Protein 2ND3 (pdb70)

B-factor: mean 36.03, std 23.09, range [0.02, 75.54]

Secondary structure (DSSP, 8-state):
-EEEEE-TTT--EEEEE-S-HHHHHHHHHHHHHHHS--

Solvent-accessible surface area: 3275 Å² total; per-residue (Å²): 130,87,110,80,23,130,0,173,66,35,106,123,113,47,84,16,73,92,128,65,74,106,75,12,104,95,55,18,145,164,36,65,76,102,32,76,191,166

Nearest PDB structures (foldseek):
  2nd3-assembly1_A  TM=9.346E-01  e=2.228E-05  synthetic construct
  8j6w-assembly1_A-2  TM=5.208E-01  e=7.608E+00  Escherichia coli K-12
  4ray-assembly1_A  TM=4.519E-01  e=6.123E+00  Magnetospirillum gryphiswaldense MSR-1 v2
  6ewu-assembly1_A  TM=3.590E-01  e=8.793E+00  Xenorhabdus stockiae
  2nd3-assembly1_A  TM=9.192E-01  e=9.628E-06  synthetic construct

Sequence (38 aa):
QCYTFRSECTNKEFTVCRPNPEEVEKEARRTKEEECRKQCYTFRSECTNKEFTVCRPNPEEVEKEARRTKEEECRKQCYTFRSECTNKEFTVCRPNPEEVEKEARRTKEEECRKQCYTFRSECTNKEFTVCRPNPEEVEKEARRTKEEECRKQCYTFRSECTNKEFTVCRPNPEEVEKEARRTKEEECRKQCYTFRSECTNKEFTVCRPNPEEVEKEARRTKEEECRKQCYTFRSECTNKEFTVCRPNPEEVEKEARRTKEEECRKQCYTFRSECTNKEFTVCRPNPEEVEKEARRTKEEECRKQCYTFRSECTNKEFTVCRPNPEEVEKEARRTKEEECRKQCYTFRSECTNKEFTVCRPNPEEVEKEARRTKEEECRKQCYTFRSECTNKEFTVCRPNPEEVEKEARRTKEEECRKQCYTFRSECTNKEFTVCRPNPEEVEKEARRTKEEECRKQCYTFRSECTNKEFTVCRPNPEEVEKEARRTKEEECRKQCYTFRSECTNKEFTVCRPNPEEVEKEARRTKEEECRKQCYTFRSECTNKEFTVCRPNPEEVEKEARRTKEEECRKQCYTFRSECTNKEFTVCRPNPEEVEKEARRTKEEECRKQCYTFRSECTNKEFTVCRPNPEEVEKEARRTKEEECRKQCYTFRSECTNKEFTVCRPNPEEVEKEARRTKEEECRKQCYTFRSECTNKEFTVCRPNPEEVEKEARRTKEEECRKQCYTFRSECTNKEFTVCRPNPEEVEKEARRTKEEECRK

Radius of gyration: 9.8 Å; Cα contacts (8 Å, |Δi|>4): 47; chains: 1; bounding box: 13×27×15 Å

Foldseek 3Di:
DFDWDAEPLQRDIGGHDDPDCVVVVVVVVCVNCVSNVD

Structure (mmCIF, N/CA/C/O backbone):
data_2ND3
#
_entry.id   2ND3
#
loop_
_atom_site.group_PDB
_atom_site.id
_atom_site.type_symbol
_atom_site.label_atom_id
_atom_site.label_alt_id
_atom_site.label_comp_id
_atom_site.label_asym_id
_atom_site.label_entity_id
_atom_site.label_seq_id
_atom_site.pdbx_PDB_ins_code
_atom_site.Cartn_x
_atom_site.Cartn_y
_atom_site.Cartn_z
_atom_site.occupancy
_atom_site.B_iso_or_equiv
_atom_site.auth_seq_id
_atom_site.auth_comp_id
_atom_site.auth_asym_id
_atom_site.auth_atom_id
_atom_site.pdbx_PDB_model_num
ATOM 1 N N . GLN A 1 1 ? -2.285 -12.074 -2.785 1.00 62.44 1 GLN A N 1
ATOM 2 C CA . GLN A 1 1 ? -3.233 -10.973 -3.040 1.00 52.54 1 GLN A CA 1
ATOM 3 C C . GLN A 1 1 ? -2.462 -9.682 -3.359 1.00 44.31 1 GLN A C 1
ATOM 4 O O . GLN A 1 1 ? -1.797 -9.116 -2.483 1.00 2.45 1 GLN A O 1
ATOM 20 N N . CYS A 1 2 ? -2.505 -9.273 -4.643 1.00 63.32 2 CYS A N 1
ATOM 21 C CA . CYS A 1 2 ? -1.953 -8.000 -5.115 1.00 13.34 2 CYS A CA 1
ATOM 22 C C . CYS A 1 2 ? -2.998 -6.883 -4.932 1.00 54.54 2 CYS A C 1
ATOM 23 O O . CYS A 1 2 ? -4.190 -7.083 -5.212 1.00 42.51 2 CYS A O 1
ATOM 30 N N . TYR A 1 3 ? -2.547 -5.715 -4.462 1.00 64.05 3 TYR A N 1
ATOM 31 C CA . TYR A 1 3 ? -3.436 -4.596 -4.094 1.00 64.12 3 TYR A CA 1
ATOM 32 C C . TYR A 1 3 ? -2.874 -3.284 -4.653 1.00 0.03 3 TYR A C 1
ATOM 33 O O . TYR A 1 3 ? -1.770 -2.885 -4.288 1.00 60.14 3 TYR A O 1
ATOM 51 N N . THR A 1 4 ? -3.624 -2.642 -5.558 1.00 13.43 4 THR A N 1
ATOM 52 C CA . THR A 1 4 ? -3.228 -1.375 -6.186 1.00 2.11 4 THR A CA 1
ATOM 53 C C . THR A 1 4 ? -3.839 -0.171 -5.418 1.00 64.05 4 THR A C 1
ATOM 54 O O . THR A 1 4 ? -5.028 -0.179 -5.069 1.00 72.34 4 THR A O 1
ATOM 65 N N . PHE A 1 5 ? -3.000 0.847 -5.154 1.00 43.01 5 PHE A N 1
ATOM 66 C CA . PHE A 1 5 ? -3.375 2.086 -4.449 1.00 34.41 5 PHE A CA 1
ATOM 67 C C . PHE A 1 5 ? -2.387 3.195 -4.842 1.00 41.11 5 PHE A C 1
ATOM 68 O O . PHE A 1 5 ? -1.189 2.959 -4.882 1.00 42.41 5 PHE A O 1
ATOM 85 N N . ARG A 1 6 ? -2.895 4.410 -5.089 1.00 11.51 6 ARG A N 1
ATOM 86 C CA . ARG A 1 6 ? -2.080 5.554 -5.544 1.00 32.14 6 ARG A CA 1
ATOM 87 C C . ARG A 1 6 ? -2.150 6.666 -4.496 1.00 23.31 6 ARG A C 1
ATOM 88 O O . ARG A 1 6 ? -3.247 7.098 -4.139 1.00 14.31 6 ARG A O 1
ATOM 109 N N . SER A 1 7 ? -0.997 7.110 -3.977 1.00 65.14 7 SER A N 1
ATOM 110 C CA . SER A 1 7 ? -0.953 8.207 -2.999 1.00 12.04 7 SER A CA 1
ATOM 111 C C . SER A 1 7 ? -0.896 9.553 -3.738 1.00 53.44 7 SER A C 1
ATOM 112 O O . SER A 1 7 ? -0.064 9.748 -4.637 1.00 61.24 7 SER A O 1
ATOM 120 N N . GLU A 1 8 ? -1.816 10.450 -3.365 1.00 24.04 8 GLU A N 1
ATOM 121 C CA . GLU A 1 8 ? -1.885 11.834 -3.880 1.00 22.13 8 GLU A CA 1
ATOM 122 C C . GLU A 1 8 ? -0.613 12.632 -3.525 1.00 22.15 8 GLU A C 1
ATOM 123 O O . GLU A 1 8 ? -0.195 13.524 -4.268 1.00 14.13 8 GLU A O 1
ATOM 135 N N . CYS A 1 9 ? 0.012 12.250 -2.404 1.00 64.02 9 CYS A N 1
ATOM 136 C CA . CYS A 1 9 ? 1.150 12.975 -1.796 1.00 54.15 9 CYS A CA 1
ATOM 137 C C . CYS A 1 9 ? 2.520 12.658 -2.464 1.00 42.53 9 CYS A C 1
ATOM 138 O O . CYS A 1 9 ? 3.582 12.963 -1.896 1.00 73.03 9 CYS A O 1
ATOM 145 N N . THR A 1 10 ? 2.476 12.071 -3.676 1.00 1.53 10 THR A N 1
ATOM 146 C CA . THR A 1 10 ? 3.680 11.625 -4.419 1.00 10.04 10 THR A CA 1
ATOM 147 C C . THR A 1 10 ? 3.359 11.445 -5.924 1.00 25.00 10 THR A C 1
ATOM 148 O O . THR A 1 10 ? 4.264 11.491 -6.769 1.00 13.44 10 THR A O 1
ATOM 159 N N . ASN A 1 11 ? 2.055 11.213 -6.215 1.00 14.02 11 ASN A N 1
ATOM 160 C CA . ASN A 1 11 ? 1.505 11.025 -7.584 1.00 72.04 11 ASN A CA 1
ATOM 161 C C . ASN A 1 11 ? 1.932 9.662 -8.198 1.00 20.12 11 ASN A C 1
ATOM 162 O O . ASN A 1 11 ? 1.717 9.397 -9.383 1.00 54.43 11 ASN A O 1
ATOM 173 N N . LYS A 1 12 ? 2.484 8.778 -7.353 1.00 65.21 12 LYS A N 1
ATOM 174 C CA . LYS A 1 12 ? 2.917 7.423 -7.762 1.00 23.44 12 LYS A CA 1
ATOM 175 C C . LYS A 1 12 ? 1.855 6.392 -7.370 1.00 12.33 12 LYS A C 1
ATOM 176 O O . LYS A 1 12 ? 1.212 6.530 -6.321 1.00 22.53 12 LYS A O 1
ATOM 195 N N . GLU A 1 13 ? 1.681 5.366 -8.220 1.00 31.01 13 GLU A N 1
ATOM 196 C CA . GLU A 1 13 ? 0.739 4.261 -7.986 1.00 1.34 13 GLU A CA 1
ATOM 197 C C . GLU A 1 13 ? 1.519 2.997 -7.576 1.00 72.25 13 GLU A C 1
ATOM 198 O O . GLU A 1 13 ? 2.472 2.599 -8.255 1.00 73.34 13 GLU A O 1
ATOM 210 N N . PHE A 1 14 ? 1.073 2.354 -6.495 1.00 33.11 14 PHE A N 1
ATOM 211 C CA . PHE A 1 14 ? 1.765 1.229 -5.847 1.00 3.23 14 PHE A CA 1
ATOM 212 C C . PHE A 1 14 ? 0.903 -0.034 -5.983 1.00 44.34 14 PHE A C 1
ATOM 213 O O . PHE A 1 14 ? -0.323 0.053 -6.046 1.00 34.34 14 PHE A O 1
ATOM 230 N N . THR A 1 15 ? 1.554 -1.196 -6.077 1.00 43.15 15 THR A N 1
ATOM 231 C CA . THR A 1 15 ? 0.894 -2.503 -6.152 1.00 2.12 15 THR A CA 1
ATOM 232 C C . THR A 1 15 ? 1.653 -3.473 -5.247 1.00 53.35 15 THR A C 1
ATOM 233 O O . THR A 1 15 ? 2.837 -3.749 -5.492 1.00 43.12 15 THR A O 1
ATOM 244 N N . VAL A 1 16 ? 0.992 -3.973 -4.191 1.00 62.43 16 VAL A N 1
ATOM 245 C CA . VAL A 1 16 ? 1.656 -4.805 -3.181 1.00 61.41 16 VAL A CA 1
ATOM 246 C C . VAL A 1 16 ? 1.070 -6.245 -3.186 1.00 41.45 16 VAL A C 1
ATOM 247 O O . VAL A 1 16 ? -0.122 -6.465 -2.941 1.00 63.04 16 VAL A O 1
ATOM 260 N N . CYS A 1 17 ? 1.928 -7.210 -3.555 1.00 31.44 17 CYS A N 1
ATOM 261 C CA . CYS A 1 17 ? 1.584 -8.629 -3.666 1.00 3.24 17 CYS A CA 1
ATOM 262 C C . CYS A 1 17 ? 2.116 -9.396 -2.447 1.00 21.33 17 CYS A C 1
ATOM 263 O O . CYS A 1 17 ? 3.316 -9.685 -2.355 1.00 21.34 17 CYS A O 1
ATOM 270 N N . ARG A 1 18 ? 1.218 -9.650 -1.477 1.00 10.25 18 ARG A N 1
ATOM 271 C CA . ARG A 1 18 ? 1.527 -10.393 -0.228 1.00 20.24 18 ARG A CA 1
ATOM 272 C C . ARG A 1 18 ? 0.631 -11.658 -0.135 1.00 71.12 18 ARG A C 1
ATOM 273 O O . ARG A 1 18 ? -0.549 -11.593 -0.517 1.00 1.11 18 ARG A O 1
ATOM 294 N N . PRO A 1 19 ? 1.166 -12.820 0.408 1.00 0.02 19 PRO A N 1
ATOM 295 C CA . PRO A 1 19 ? 0.391 -14.092 0.538 1.00 20.33 19 PRO A CA 1
ATOM 296 C C . PRO A 1 19 ? -0.818 -13.966 1.496 1.00 13.11 19 PRO A C 1
ATOM 297 O O . PRO A 1 19 ? -1.784 -14.735 1.396 1.00 54.21 19 PRO A O 1
ATOM 308 N N . ASN A 1 20 ? -0.740 -12.994 2.424 1.00 30.23 20 ASN A N 1
ATOM 309 C CA . ASN A 1 20 ? -1.804 -12.719 3.414 1.00 32.22 20 ASN A CA 1
ATOM 310 C C . ASN A 1 20 ? -2.435 -11.342 3.146 1.00 71.35 20 ASN A C 1
ATOM 311 O O . ASN A 1 20 ? -1.708 -10.385 2.854 1.00 33.55 20 ASN A O 1
ATOM 322 N N . PRO A 1 21 ? -3.795 -11.210 3.268 1.00 63.10 21 PRO A N 1
ATOM 323 C CA . PRO A 1 21 ? -4.463 -9.886 3.321 1.00 43.34 21 PRO A CA 1
ATOM 324 C C . PRO A 1 21 ? -4.120 -9.150 4.636 1.00 50.24 21 PRO A C 1
ATOM 325 O O . PRO A 1 21 ? -4.201 -7.920 4.713 1.00 42.33 21 PRO A O 1
ATOM 336 N N . GLU A 1 22 ? -3.723 -9.955 5.655 1.00 24.43 22 GLU A N 1
ATOM 337 C CA . GLU A 1 22 ? -3.207 -9.486 6.953 1.00 1.51 22 GLU A CA 1
ATOM 338 C C . GLU A 1 22 ? -1.949 -8.630 6.777 1.00 25.01 22 GLU A C 1
ATOM 339 O O . GLU A 1 22 ? -1.743 -7.669 7.511 1.00 73.12 22 GLU A O 1
ATOM 351 N N . GLU A 1 23 ? -1.109 -9.025 5.815 1.00 53.33 23 GLU A N 1
ATOM 352 C CA . GLU A 1 23 ? 0.113 -8.299 5.471 1.00 14.41 23 GLU A CA 1
ATOM 353 C C . GLU A 1 23 ? -0.210 -7.072 4.603 1.00 23.14 23 GLU A C 1
ATOM 354 O O . GLU A 1 23 ? 0.357 -6.001 4.820 1.00 1.53 23 GLU A O 1
ATOM 366 N N . VAL A 1 24 ? -1.129 -7.253 3.627 1.00 14.04 24 VAL A N 1
ATOM 367 C CA . VAL A 1 24 ? -1.514 -6.201 2.659 1.00 41.51 24 VAL A CA 1
ATOM 368 C C . VAL A 1 24 ? -2.039 -4.923 3.356 1.00 65.33 24 VAL A C 1
ATOM 369 O O . VAL A 1 24 ? -1.643 -3.829 2.975 1.00 21.03 24 VAL A O 1
ATOM 382 N N . GLU A 1 25 ? -2.917 -5.081 4.369 1.00 0.23 25 GLU A N 1
ATOM 383 C CA . GLU A 1 25 ? -3.528 -3.935 5.097 1.00 45.14 25 GLU A CA 1
ATOM 384 C C . GLU A 1 25 ? -2.457 -3.033 5.762 1.00 3.23 25 GLU A C 1
ATOM 385 O O . GLU A 1 25 ? -2.617 -1.809 5.812 1.00 13.32 25 GLU A O 1
ATOM 397 N N . LYS A 1 26 ? -1.355 -3.652 6.249 1.00 41.13 26 LYS A N 1
ATOM 398 C CA . LYS A 1 26 ? -0.205 -2.917 6.807 1.00 72.53 26 LYS A CA 1
ATOM 399 C C . LYS A 1 26 ? 0.490 -2.137 5.685 1.00 75.53 26 LYS A C 1
ATOM 400 O O . LYS A 1 26 ? 0.612 -0.924 5.754 1.00 62.21 26 LYS A O 1
ATOM 419 N N . GLU A 1 27 ? 0.846 -2.870 4.616 1.00 60.40 27 GLU A N 1
ATOM 420 C CA . GLU A 1 27 ? 1.551 -2.329 3.433 1.00 64.40 27 GLU A CA 1
ATOM 421 C C . GLU A 1 27 ? 0.738 -1.215 2.741 1.00 52.12 27 GLU A C 1
ATOM 422 O O . GLU A 1 27 ? 1.309 -0.312 2.131 1.00 3.42 27 GLU A O 1
ATOM 434 N N . ALA A 1 28 ? -0.601 -1.300 2.871 1.00 3.44 28 ALA A N 1
ATOM 435 C CA . ALA A 1 28 ? -1.545 -0.361 2.256 1.00 25.31 28 ALA A CA 1
ATOM 436 C C . ALA A 1 28 ? -1.495 0.988 2.973 1.00 42.50 28 ALA A C 1
ATOM 437 O O . ALA A 1 28 ? -1.281 2.019 2.335 1.00 32.31 28 ALA A O 1
ATOM 444 N N . ARG A 1 29 ? -1.649 0.973 4.318 1.00 22.02 29 ARG A N 1
ATOM 445 C CA . ARG A 1 29 ? -1.670 2.214 5.109 1.00 24.13 29 ARG A CA 1
ATOM 446 C C . ARG A 1 29 ? -0.268 2.836 5.182 1.00 21.33 29 ARG A C 1
ATOM 447 O O . ARG A 1 29 ? -0.110 4.003 4.850 1.00 4.15 29 ARG A O 1
ATOM 468 N N . ARG A 1 30 ? 0.741 2.010 5.531 1.00 25.35 30 ARG A N 1
ATOM 469 C CA . ARG A 1 30 ? 2.114 2.463 5.820 1.00 30.04 30 ARG A CA 1
ATOM 470 C C . ARG A 1 30 ? 2.739 3.195 4.627 1.00 45.05 30 ARG A C 1
ATOM 471 O O . ARG A 1 30 ? 3.431 4.193 4.829 1.00 31.25 30 ARG A O 1
ATOM 492 N N . THR A 1 31 ? 2.495 2.692 3.394 1.00 43.40 31 THR A N 1
ATOM 493 C CA . THR A 1 31 ? 2.968 3.364 2.166 1.00 44.21 31 THR A CA 1
ATOM 494 C C . THR A 1 31 ? 2.323 4.760 2.024 1.00 24.01 31 THR A C 1
ATOM 495 O O . THR A 1 31 ? 3.027 5.768 1.957 1.00 24.54 31 THR A O 1
ATOM 506 N N . LYS A 1 32 ? 0.978 4.791 2.071 1.00 23.11 32 LYS A N 1
ATOM 507 C CA . LYS A 1 32 ? 0.174 6.009 1.827 1.00 63.35 32 LYS A CA 1
ATOM 508 C C . LYS A 1 32 ? 0.481 7.117 2.867 1.00 4.24 32 LYS A C 1
ATOM 509 O O . LYS A 1 32 ? 0.547 8.302 2.517 1.00 14.33 32 LYS A O 1
ATOM 528 N N . GLU A 1 33 ? 0.702 6.694 4.129 1.00 31.22 33 GLU A N 1
ATOM 529 C CA . GLU A 1 33 ? 1.053 7.583 5.259 1.00 43.44 33 GLU A CA 1
ATOM 530 C C . GLU A 1 33 ? 2.458 8.160 5.070 1.00 34.31 33 GLU A C 1
ATOM 531 O O . GLU A 1 33 ? 2.668 9.359 5.228 1.00 21.14 33 GLU A O 1
ATOM 543 N N . GLU A 1 34 ? 3.403 7.277 4.716 1.00 22.54 34 GLU A N 1
ATOM 544 C CA . GLU A 1 34 ? 4.823 7.620 4.511 1.00 51.02 34 GLU A CA 1
ATOM 545 C C . GLU A 1 34 ? 5.011 8.587 3.331 1.00 40.33 34 GLU A C 1
ATOM 546 O O . GLU A 1 34 ? 5.977 9.344 3.292 1.00 4.13 34 GLU A O 1
ATOM 558 N N . GLU A 1 35 ? 4.087 8.554 2.367 1.00 13.13 35 GLU A N 1
ATOM 559 C CA . GLU A 1 35 ? 4.090 9.507 1.251 1.00 73.33 35 GLU A CA 1
ATOM 560 C C . GLU A 1 35 ? 3.525 10.864 1.709 1.00 73.03 35 GLU A C 1
ATOM 561 O O . GLU A 1 35 ? 3.995 11.921 1.286 1.00 71.42 35 GLU A O 1
ATOM 573 N N . CYS A 1 36 ? 2.522 10.822 2.604 1.00 40.35 36 CYS A N 1
ATOM 574 C CA . CYS A 1 36 ? 1.886 12.035 3.181 1.00 72.41 36 CYS A CA 1
ATOM 575 C C . CYS A 1 36 ? 2.568 12.470 4.505 1.00 13.22 36 CYS A C 1
ATOM 576 O O . CYS A 1 36 ? 1.966 13.183 5.326 1.00 44.22 36 CYS A O 1
ATOM 583 N N . ARG A 1 37 ? 3.839 12.050 4.681 1.00 11.44 37 ARG A N 1
ATOM 584 C CA . ARG A 1 37 ? 4.667 12.371 5.859 1.00 74.25 37 ARG A CA 1
ATOM 585 C C . ARG A 1 37 ? 6.142 12.352 5.438 1.00 4.54 37 ARG A C 1
ATOM 586 O O . ARG A 1 37 ? 6.735 13.427 5.270 1.00 40.12 37 ARG A O 1
ATOM 607 N N . LYS A 1 38 ? 6.700 11.132 5.250 1.00 44.53 38 LYS A N 1
ATOM 608 C CA . LYS A 1 38 ? 8.115 10.905 4.890 1.00 72.24 38 LYS A CA 1
ATOM 609 C C . LYS A 1 38 ? 9.053 11.318 6.068 1.00 13.03 38 LYS A C 1
ATOM 610 O O . LYS A 1 38 ? 9.566 10.426 6.777 1.00 23.34 38 LYS A O 1
ATOM 630 N N . GLN A 1 1 ? -4.207 -10.030 -6.637 1.00 25.52 1 GLN A N 2
ATOM 631 C CA . GLN A 1 1 ? -3.463 -10.308 -5.394 1.00 51.43 1 GLN A CA 2
ATOM 632 C C . GLN A 1 1 ? -2.713 -9.049 -4.921 1.00 74.31 1 GLN A C 2
ATOM 633 O O . GLN A 1 1 ? -2.796 -8.674 -3.743 1.00 73.43 1 GLN A O 2
ATOM 649 N N . CYS A 1 2 ? -1.990 -8.383 -5.848 1.00 31.00 2 CYS A N 2
ATOM 650 C CA . CYS A 1 2 ? -1.214 -7.176 -5.549 1.00 22.31 2 CYS A CA 2
ATOM 651 C C . CYS A 1 2 ? -2.158 -5.975 -5.441 1.00 33.40 2 CYS A C 2
ATOM 652 O O . CYS A 1 2 ? -2.605 -5.431 -6.468 1.00 44.11 2 CYS A O 2
ATOM 659 N N . TYR A 1 3 ? -2.491 -5.607 -4.185 1.00 74.32 3 TYR A N 2
ATOM 660 C CA . TYR A 1 3 ? -3.451 -4.533 -3.876 1.00 60.44 3 TYR A CA 2
ATOM 661 C C . TYR A 1 3 ? -2.949 -3.197 -4.475 1.00 11.10 3 TYR A C 2
ATOM 662 O O . TYR A 1 3 ? -1.869 -2.717 -4.111 1.00 4.45 3 TYR A O 2
ATOM 680 N N . THR A 1 4 ? -3.728 -2.654 -5.422 1.00 42.04 4 THR A N 2
ATOM 681 C CA . THR A 1 4 ? -3.364 -1.469 -6.195 1.00 11.20 4 THR A CA 2
ATOM 682 C C . THR A 1 4 ? -4.016 -0.224 -5.570 1.00 23.55 4 THR A C 2
ATOM 683 O O . THR A 1 4 ? -5.243 -0.152 -5.467 1.00 40.12 4 THR A O 2
ATOM 694 N N . PHE A 1 5 ? -3.181 0.717 -5.123 1.00 60.42 5 PHE A N 2
ATOM 695 C CA . PHE A 1 5 ? -3.613 2.006 -4.563 1.00 13.24 5 PHE A CA 2
ATOM 696 C C . PHE A 1 5 ? -2.713 3.104 -5.123 1.00 45.23 5 PHE A C 2
ATOM 697 O O . PHE A 1 5 ? -1.504 2.929 -5.195 1.00 25.12 5 PHE A O 2
ATOM 714 N N . ARG A 1 6 ? -3.309 4.233 -5.516 1.00 51.51 6 ARG A N 2
ATOM 715 C CA . ARG A 1 6 ? -2.578 5.372 -6.077 1.00 3.34 6 ARG A CA 2
ATOM 716 C C . ARG A 1 6 ? -2.616 6.550 -5.105 1.00 21.43 6 ARG A C 2
ATOM 717 O O . ARG A 1 6 ? -3.623 6.790 -4.423 1.00 71.24 6 ARG A O 2
ATOM 738 N N . SER A 1 7 ? -1.498 7.268 -5.039 1.00 4.15 7 SER A N 2
ATOM 739 C CA . SER A 1 7 ? -1.339 8.426 -4.183 1.00 12.34 7 SER A CA 2
ATOM 740 C C . SER A 1 7 ? -1.605 9.715 -4.965 1.00 32.14 7 SER A C 2
ATOM 741 O O . SER A 1 7 ? -1.355 9.790 -6.164 1.00 30.22 7 SER A O 2
ATOM 749 N N . GLU A 1 8 ? -2.147 10.711 -4.258 1.00 41.52 8 GLU A N 2
ATOM 750 C CA . GLU A 1 8 ? -2.223 12.101 -4.729 1.00 13.35 8 GLU A CA 2
ATOM 751 C C . GLU A 1 8 ? -0.984 12.869 -4.215 1.00 63.10 8 GLU A C 2
ATOM 752 O O . GLU A 1 8 ? -0.649 13.949 -4.711 1.00 24.24 8 GLU A O 2
ATOM 764 N N . CYS A 1 9 ? -0.324 12.282 -3.206 1.00 40.34 9 CYS A N 2
ATOM 765 C CA . CYS A 1 9 ? 0.832 12.879 -2.534 1.00 61.03 9 CYS A CA 2
ATOM 766 C C . CYS A 1 9 ? 2.092 12.818 -3.426 1.00 71.43 9 CYS A C 2
ATOM 767 O O . CYS A 1 9 ? 2.743 13.840 -3.657 1.00 11.14 9 CYS A O 2
ATOM 774 N N . THR A 1 10 ? 2.399 11.622 -3.949 1.00 5.42 10 THR A N 2
ATOM 775 C CA . THR A 1 10 ? 3.561 11.385 -4.828 1.00 12.14 10 THR A CA 2
ATOM 776 C C . THR A 1 10 ? 3.080 11.215 -6.267 1.00 10.52 10 THR A C 2
ATOM 777 O O . THR A 1 10 ? 3.911 11.097 -7.181 1.00 42.43 10 THR A O 2
ATOM 788 N N . ASN A 1 11 ? 1.729 11.121 -6.444 1.00 41.53 11 ASN A N 2
ATOM 789 C CA . ASN A 1 11 ? 1.082 11.001 -7.768 1.00 10.43 11 ASN A CA 2
ATOM 790 C C . ASN A 1 11 ? 1.278 9.583 -8.386 1.00 5.34 11 ASN A C 2
ATOM 791 O O . ASN A 1 11 ? 0.632 9.249 -9.377 1.00 71.21 11 ASN A O 2
ATOM 802 N N . LYS A 1 12 ? 2.108 8.729 -7.755 1.00 14.45 12 LYS A N 2
ATOM 803 C CA . LYS A 1 12 ? 2.454 7.395 -8.281 1.00 25.14 12 LYS A CA 2
ATOM 804 C C . LYS A 1 12 ? 1.458 6.343 -7.798 1.00 41.54 12 LYS A C 2
ATOM 805 O O . LYS A 1 12 ? 0.894 6.466 -6.705 1.00 50.13 12 LYS A O 2
ATOM 824 N N . GLU A 1 13 ? 1.258 5.315 -8.633 1.00 64.34 13 GLU A N 2
ATOM 825 C CA . GLU A 1 13 ? 0.436 4.145 -8.305 1.00 35.41 13 GLU A CA 2
ATOM 826 C C . GLU A 1 13 ? 1.342 3.027 -7.744 1.00 21.23 13 GLU A C 2
ATOM 827 O O . GLU A 1 13 ? 2.390 2.715 -8.316 1.00 71.41 13 GLU A O 2
ATOM 839 N N . PHE A 1 14 ? 0.930 2.447 -6.613 1.00 23.12 14 PHE A N 2
ATOM 840 C CA . PHE A 1 14 ? 1.684 1.429 -5.869 1.00 41.30 14 PHE A CA 2
ATOM 841 C C . PHE A 1 14 ? 0.888 0.118 -5.865 1.00 10.44 14 PHE A C 2
ATOM 842 O O . PHE A 1 14 ? -0.337 0.133 -5.711 1.00 64.31 14 PHE A O 2
ATOM 859 N N . THR A 1 15 ? 1.582 -1.004 -6.048 1.00 23.55 15 THR A N 2
ATOM 860 C CA . THR A 1 15 ? 0.999 -2.352 -5.939 1.00 22.21 15 THR A CA 2
ATOM 861 C C . THR A 1 15 ? 1.790 -3.153 -4.905 1.00 5.24 15 THR A C 2
ATOM 862 O O . THR A 1 15 ? 2.998 -3.361 -5.085 1.00 53.55 15 THR A O 2
ATOM 873 N N . VAL A 1 16 ? 1.130 -3.570 -3.816 1.00 65.43 16 VAL A N 2
ATOM 874 C CA . VAL A 1 16 ? 1.790 -4.335 -2.751 1.00 44.33 16 VAL A CA 2
ATOM 875 C C . VAL A 1 16 ? 1.463 -5.844 -2.891 1.00 74.43 16 VAL A C 2
ATOM 876 O O . VAL A 1 16 ? 0.303 -6.272 -2.800 1.00 40.11 16 VAL A O 2
ATOM 889 N N . CYS A 1 17 ? 2.510 -6.637 -3.168 1.00 53.23 17 CYS A N 2
ATOM 890 C CA . CYS A 1 17 ? 2.390 -8.070 -3.461 1.00 32.42 17 CYS A CA 2
ATOM 891 C C . CYS A 1 17 ? 2.732 -8.912 -2.225 1.00 15.04 17 CYS A C 2
ATOM 892 O O . CYS A 1 17 ? 3.873 -9.342 -2.036 1.00 21.32 17 CYS A O 2
ATOM 899 N N . ARG A 1 18 ? 1.719 -9.083 -1.357 1.00 13.50 18 ARG A N 2
ATOM 900 C CA . ARG A 1 18 ? 1.783 -9.949 -0.158 1.00 54.35 18 ARG A CA 2
ATOM 901 C C . ARG A 1 18 ? 0.898 -11.196 -0.383 1.00 61.23 18 ARG A C 2
ATOM 902 O O . ARG A 1 18 ? -0.187 -11.068 -0.976 1.00 14.05 18 ARG A O 2
ATOM 923 N N . PRO A 1 19 ? 1.325 -12.421 0.096 1.00 12.31 19 PRO A N 2
ATOM 924 C CA . PRO A 1 19 ? 0.571 -13.681 -0.155 1.00 31.31 19 PRO A CA 2
ATOM 925 C C . PRO A 1 19 ? -0.797 -13.674 0.553 1.00 14.40 19 PRO A C 2
ATOM 926 O O . PRO A 1 19 ? -1.789 -14.200 0.031 1.00 74.44 19 PRO A O 2
ATOM 937 N N . ASN A 1 20 ? -0.832 -13.047 1.728 1.00 53.23 20 ASN A N 2
ATOM 938 C CA . ASN A 1 20 ? -2.049 -12.874 2.524 1.00 40.31 20 ASN A CA 2
ATOM 939 C C . ASN A 1 20 ? -2.405 -11.370 2.602 1.00 41.12 20 ASN A C 2
ATOM 940 O O . ASN A 1 20 ? -1.537 -10.541 2.943 1.00 13.50 20 ASN A O 2
ATOM 951 N N . PRO A 1 21 ? -3.674 -10.986 2.239 1.00 41.23 21 PRO A N 2
ATOM 952 C CA . PRO A 1 21 ? -4.209 -9.605 2.453 1.00 10.24 21 PRO A CA 2
ATOM 953 C C . PRO A 1 21 ? -4.102 -9.082 3.917 1.00 34.30 21 PRO A C 2
ATOM 954 O O . PRO A 1 21 ? -4.294 -7.889 4.161 1.00 5.42 21 PRO A O 2
ATOM 965 N N . GLU A 1 22 ? -3.824 -9.995 4.878 1.00 61.54 22 GLU A N 2
ATOM 966 C CA . GLU A 1 22 ? -3.579 -9.654 6.293 1.00 4.12 22 GLU A CA 2
ATOM 967 C C . GLU A 1 22 ? -2.376 -8.710 6.432 1.00 15.14 22 GLU A C 2
ATOM 968 O O . GLU A 1 22 ? -2.442 -7.697 7.154 1.00 53.01 22 GLU A O 2
ATOM 980 N N . GLU A 1 23 ? -1.295 -9.041 5.719 1.00 31.43 23 GLU A N 2
ATOM 981 C CA . GLU A 1 23 ? -0.092 -8.215 5.679 1.00 4.40 23 GLU A CA 2
ATOM 982 C C . GLU A 1 23 ? -0.342 -6.930 4.864 1.00 13.24 23 GLU A C 2
ATOM 983 O O . GLU A 1 23 ? 0.207 -5.880 5.194 1.00 10.42 23 GLU A O 2
ATOM 995 N N . VAL A 1 24 ? -1.178 -7.019 3.802 1.00 25.31 24 VAL A N 2
ATOM 996 C CA . VAL A 1 24 ? -1.562 -5.848 2.975 1.00 35.33 24 VAL A CA 2
ATOM 997 C C . VAL A 1 24 ? -2.247 -4.748 3.827 1.00 65.32 24 VAL A C 2
ATOM 998 O O . VAL A 1 24 ? -2.046 -3.564 3.574 1.00 23.52 24 VAL A O 2
ATOM 1011 N N . GLU A 1 25 ? -3.047 -5.162 4.828 1.00 72.53 25 GLU A N 2
ATOM 1012 C CA . GLU A 1 25 ? -3.715 -4.234 5.783 1.00 12.13 25 GLU A CA 2
ATOM 1013 C C . GLU A 1 25 ? -2.684 -3.358 6.510 1.00 35.10 25 GLU A C 2
ATOM 1014 O O . GLU A 1 25 ? -2.928 -2.172 6.773 1.00 51.42 25 GLU A O 2
ATOM 1026 N N . LYS A 1 26 ? -1.528 -3.961 6.801 1.00 75.13 26 LYS A N 2
ATOM 1027 C CA . LYS A 1 26 ? -0.391 -3.279 7.423 1.00 3.02 26 LYS A CA 2
ATOM 1028 C C . LYS A 1 26 ? 0.309 -2.359 6.415 1.00 52.44 26 LYS A C 2
ATOM 1029 O O . LYS A 1 26 ? 0.521 -1.177 6.685 1.00 45.51 26 LYS A O 2
ATOM 1048 N N . GLU A 1 27 ? 0.654 -2.919 5.243 1.00 13.41 27 GLU A N 2
ATOM 1049 C CA . GLU A 1 27 ? 1.485 -2.232 4.241 1.00 31.44 27 GLU A CA 2
ATOM 1050 C C . GLU A 1 27 ? 0.763 -1.007 3.655 1.00 33.50 27 GLU A C 2
ATOM 1051 O O . GLU A 1 27 ? 1.328 0.071 3.605 1.00 71.22 27 GLU A O 2
ATOM 1063 N N . ALA A 1 28 ? -0.497 -1.203 3.242 1.00 70.31 28 ALA A N 2
ATOM 1064 C CA . ALA A 1 28 ? -1.329 -0.177 2.589 1.00 71.54 28 ALA A CA 2
ATOM 1065 C C . ALA A 1 28 ? -1.445 1.094 3.442 1.00 35.41 28 ALA A C 2
ATOM 1066 O O . ALA A 1 28 ? -1.336 2.204 2.913 1.00 42.34 28 ALA A O 2
ATOM 1073 N N . ARG A 1 29 ? -1.642 0.935 4.765 1.00 53.40 29 ARG A N 2
ATOM 1074 C CA . ARG A 1 29 ? -1.758 2.089 5.667 1.00 12.04 29 ARG A CA 2
ATOM 1075 C C . ARG A 1 29 ? -0.381 2.748 5.904 1.00 1.42 29 ARG A C 2
ATOM 1076 O O . ARG A 1 29 ? -0.229 3.947 5.660 1.00 53.23 29 ARG A O 2
ATOM 1097 N N . ARG A 1 30 ? 0.624 1.945 6.304 1.00 42.40 30 ARG A N 2
ATOM 1098 C CA . ARG A 1 30 ? 1.933 2.455 6.739 1.00 2.31 30 ARG A CA 2
ATOM 1099 C C . ARG A 1 30 ? 2.669 3.155 5.591 1.00 41.23 30 ARG A C 2
ATOM 1100 O O . ARG A 1 30 ? 3.280 4.214 5.791 1.00 22.32 30 ARG A O 2
ATOM 1121 N N . THR A 1 31 ? 2.610 2.535 4.397 1.00 13.33 31 THR A N 2
ATOM 1122 C CA . THR A 1 31 ? 3.212 3.075 3.179 1.00 12.24 31 THR A CA 2
ATOM 1123 C C . THR A 1 31 ? 2.601 4.435 2.848 1.00 4.44 31 THR A C 2
ATOM 1124 O O . THR A 1 31 ? 3.318 5.415 2.775 1.00 30.53 31 THR A O 2
ATOM 1135 N N . LYS A 1 32 ? 1.263 4.488 2.746 1.00 63.03 32 LYS A N 2
ATOM 1136 C CA . LYS A 1 32 ? 0.529 5.689 2.302 1.00 5.23 32 LYS A CA 2
ATOM 1137 C C . LYS A 1 32 ? 0.676 6.883 3.265 1.00 65.04 32 LYS A C 2
ATOM 1138 O O . LYS A 1 32 ? 0.604 8.036 2.835 1.00 41.00 32 LYS A O 2
ATOM 1157 N N . GLU A 1 33 ? 0.832 6.603 4.565 1.00 34.31 33 GLU A N 2
ATOM 1158 C CA . GLU A 1 33 ? 1.079 7.648 5.585 1.00 24.40 33 GLU A CA 2
ATOM 1159 C C . GLU A 1 33 ? 2.519 8.200 5.459 1.00 72.12 33 GLU A C 2
ATOM 1160 O O . GLU A 1 33 ? 2.735 9.415 5.556 1.00 32.42 33 GLU A O 2
ATOM 1172 N N . GLU A 1 34 ? 3.486 7.294 5.172 1.00 63.12 34 GLU A N 2
ATOM 1173 C CA . GLU A 1 34 ? 4.929 7.625 5.125 1.00 72.23 34 GLU A CA 2
ATOM 1174 C C . GLU A 1 34 ? 5.345 8.321 3.811 1.00 13.52 34 GLU A C 2
ATOM 1175 O O . GLU A 1 34 ? 6.076 9.310 3.850 1.00 5.24 34 GLU A O 2
ATOM 1187 N N . GLU A 1 35 ? 4.884 7.825 2.655 1.00 25.22 35 GLU A N 2
ATOM 1188 C CA . GLU A 1 35 ? 5.242 8.411 1.343 1.00 41.11 35 GLU A CA 2
ATOM 1189 C C . GLU A 1 35 ? 4.539 9.767 1.125 1.00 53.44 35 GLU A C 2
ATOM 1190 O O . GLU A 1 35 ? 4.985 10.580 0.313 1.00 62.51 35 GLU A O 2
ATOM 1202 N N . CYS A 1 36 ? 3.456 10.011 1.883 1.00 3.20 36 CYS A N 2
ATOM 1203 C CA . CYS A 1 36 ? 2.726 11.281 1.829 1.00 65.33 36 CYS A CA 2
ATOM 1204 C C . CYS A 1 36 ? 3.393 12.355 2.708 1.00 63.11 36 CYS A C 2
ATOM 1205 O O . CYS A 1 36 ? 3.046 13.534 2.608 1.00 63.52 36 CYS A O 2
ATOM 1212 N N . ARG A 1 37 ? 4.347 11.937 3.568 1.00 43.31 37 ARG A N 2
ATOM 1213 C CA . ARG A 1 37 ? 5.225 12.868 4.303 1.00 25.42 37 ARG A CA 2
ATOM 1214 C C . ARG A 1 37 ? 6.650 12.760 3.742 1.00 42.33 37 ARG A C 2
ATOM 1215 O O . ARG A 1 37 ? 6.936 11.887 2.909 1.00 72.52 37 ARG A O 2
ATOM 1236 N N . LYS A 1 38 ? 7.550 13.646 4.192 1.00 72.22 38 LYS A N 2
ATOM 1237 C CA . LYS A 1 38 ? 8.961 13.654 3.738 1.00 52.01 38 LYS A CA 2
ATOM 1238 C C . LYS A 1 38 ? 9.889 12.924 4.761 1.00 73.42 38 LYS A C 2
ATOM 1239 O O . LYS A 1 38 ? 10.667 12.032 4.349 1.00 70.45 38 LYS A O 2
ATOM 1259 N N . GLN A 1 1 ? -5.386 -11.054 -6.008 1.00 23.14 1 GLN A N 3
ATOM 1260 C CA . GLN A 1 1 ? -4.821 -9.953 -6.814 1.00 30.51 1 GLN A CA 3
ATOM 1261 C C . GLN A 1 1 ? -3.921 -9.055 -5.952 1.00 2.41 1 GLN A C 3
ATOM 1262 O O . GLN A 1 1 ? -3.968 -9.101 -4.707 1.00 51.11 1 GLN A O 3
ATOM 1278 N N . CYS A 1 2 ? -3.091 -8.256 -6.637 1.00 55.35 2 CYS A N 3
ATOM 1279 C CA . CYS A 1 2 ? -2.151 -7.325 -6.004 1.00 41.55 2 CYS A CA 3
ATOM 1280 C C . CYS A 1 2 ? -2.844 -5.972 -5.750 1.00 33.25 2 CYS A C 3
ATOM 1281 O O . CYS A 1 2 ? -3.346 -5.333 -6.686 1.00 24.13 2 CYS A O 3
ATOM 1288 N N . TYR A 1 3 ? -2.859 -5.567 -4.469 1.00 24.33 3 TYR A N 3
ATOM 1289 C CA . TYR A 1 3 ? -3.543 -4.362 -3.974 1.00 73.24 3 TYR A CA 3
ATOM 1290 C C . TYR A 1 3 ? -2.909 -3.090 -4.590 1.00 74.44 3 TYR A C 3
ATOM 1291 O O . TYR A 1 3 ? -1.750 -2.770 -4.301 1.00 2.12 3 TYR A O 3
ATOM 1309 N N . THR A 1 4 ? -3.663 -2.413 -5.470 1.00 63.31 4 THR A N 3
ATOM 1310 C CA . THR A 1 4 ? -3.207 -1.197 -6.167 1.00 44.53 4 THR A CA 3
ATOM 1311 C C . THR A 1 4 ? -3.817 0.051 -5.488 1.00 5.43 4 THR A C 3
ATOM 1312 O O . THR A 1 4 ? -5.042 0.189 -5.413 1.00 50.02 4 THR A O 3
ATOM 1323 N N . PHE A 1 5 ? -2.948 0.930 -4.966 1.00 53.22 5 PHE A N 3
ATOM 1324 C CA . PHE A 1 5 ? -3.349 2.162 -4.262 1.00 52.02 5 PHE A CA 3
ATOM 1325 C C . PHE A 1 5 ? -2.410 3.295 -4.664 1.00 12.22 5 PHE A C 3
ATOM 1326 O O . PHE A 1 5 ? -1.204 3.104 -4.734 1.00 51.52 5 PHE A O 3
ATOM 1343 N N . ARG A 1 6 ? -2.972 4.486 -4.889 1.00 61.00 6 ARG A N 3
ATOM 1344 C CA . ARG A 1 6 ? -2.226 5.634 -5.409 1.00 21.44 6 ARG A CA 3
ATOM 1345 C C . ARG A 1 6 ? -2.203 6.762 -4.382 1.00 32.32 6 ARG A C 3
ATOM 1346 O O . ARG A 1 6 ? -3.251 7.316 -4.031 1.00 30.31 6 ARG A O 3
ATOM 1367 N N . SER A 1 7 ? -1.005 7.078 -3.893 1.00 25.10 7 SER A N 3
ATOM 1368 C CA . SER A 1 7 ? -0.784 8.215 -3.006 1.00 15.32 7 SER A CA 3
ATOM 1369 C C . SER A 1 7 ? -0.583 9.463 -3.870 1.00 53.13 7 SER A C 3
ATOM 1370 O O . SER A 1 7 ? 0.398 9.562 -4.615 1.00 21.55 7 SER A O 3
ATOM 1378 N N . GLU A 1 8 ? -1.553 10.388 -3.790 1.00 10.52 8 GLU A N 3
ATOM 1379 C CA . GLU A 1 8 ? -1.535 11.664 -4.531 1.00 41.11 8 GLU A CA 3
ATOM 1380 C C . GLU A 1 8 ? -0.413 12.580 -4.004 1.00 72.21 8 GLU A C 3
ATOM 1381 O O . GLU A 1 8 ? 0.073 13.458 -4.720 1.00 1.40 8 GLU A O 3
ATOM 1393 N N . CYS A 1 9 ? 0.004 12.324 -2.748 1.00 70.20 9 CYS A N 3
ATOM 1394 C CA . CYS A 1 9 ? 1.093 13.051 -2.061 1.00 13.22 9 CYS A CA 3
ATOM 1395 C C . CYS A 1 9 ? 2.459 12.910 -2.780 1.00 34.10 9 CYS A C 3
ATOM 1396 O O . CYS A 1 9 ? 3.337 13.768 -2.648 1.00 43.30 9 CYS A O 3
ATOM 1403 N N . THR A 1 10 ? 2.603 11.822 -3.540 1.00 33.52 10 THR A N 3
ATOM 1404 C CA . THR A 1 10 ? 3.819 11.492 -4.295 1.00 32.33 10 THR A CA 3
ATOM 1405 C C . THR A 1 10 ? 3.458 11.286 -5.779 1.00 72.32 10 THR A C 3
ATOM 1406 O O . THR A 1 10 ? 4.352 11.117 -6.618 1.00 74.23 10 THR A O 3
ATOM 1417 N N . ASN A 1 11 ? 2.128 11.251 -6.067 1.00 43.32 11 ASN A N 3
ATOM 1418 C CA . ASN A 1 11 ? 1.568 11.089 -7.431 1.00 43.55 11 ASN A CA 3
ATOM 1419 C C . ASN A 1 11 ? 1.885 9.673 -8.004 1.00 62.41 11 ASN A C 3
ATOM 1420 O O . ASN A 1 11 ? 1.798 9.435 -9.205 1.00 15.21 11 ASN A O 3
ATOM 1431 N N . LYS A 1 12 ? 2.197 8.723 -7.106 1.00 33.50 12 LYS A N 3
ATOM 1432 C CA . LYS A 1 12 ? 2.620 7.357 -7.473 1.00 71.31 12 LYS A CA 3
ATOM 1433 C C . LYS A 1 12 ? 1.569 6.343 -7.043 1.00 64.23 12 LYS A C 3
ATOM 1434 O O . LYS A 1 12 ? 0.960 6.485 -5.978 1.00 42.54 12 LYS A O 3
ATOM 1453 N N . GLU A 1 13 ? 1.366 5.330 -7.892 1.00 33.34 13 GLU A N 3
ATOM 1454 C CA . GLU A 1 13 ? 0.527 4.159 -7.595 1.00 24.51 13 GLU A CA 3
ATOM 1455 C C . GLU A 1 13 ? 1.438 2.971 -7.210 1.00 70.34 13 GLU A C 3
ATOM 1456 O O . GLU A 1 13 ? 2.527 2.806 -7.772 1.00 43.44 13 GLU A O 3
ATOM 1468 N N . PHE A 1 14 ? 0.980 2.161 -6.245 1.00 22.14 14 PHE A N 3
ATOM 1469 C CA . PHE A 1 14 ? 1.748 1.072 -5.628 1.00 53.21 14 PHE A CA 3
ATOM 1470 C C . PHE A 1 14 ? 0.942 -0.224 -5.773 1.00 63.33 14 PHE A C 3
ATOM 1471 O O . PHE A 1 14 ? -0.227 -0.266 -5.398 1.00 51.24 14 PHE A O 3
ATOM 1488 N N . THR A 1 15 ? 1.572 -1.255 -6.335 1.00 0.23 15 THR A N 3
ATOM 1489 C CA . THR A 1 15 ? 0.961 -2.572 -6.545 1.00 53.03 15 THR A CA 3
ATOM 1490 C C . THR A 1 15 ? 1.699 -3.582 -5.647 1.00 70.15 15 THR A C 3
ATOM 1491 O O . THR A 1 15 ? 2.891 -3.825 -5.850 1.00 72.23 15 THR A O 3
ATOM 1502 N N . VAL A 1 16 ? 0.997 -4.149 -4.642 1.00 21.21 16 VAL A N 3
ATOM 1503 C CA . VAL A 1 16 ? 1.639 -4.994 -3.602 1.00 13.51 16 VAL A CA 3
ATOM 1504 C C . VAL A 1 16 ? 0.961 -6.378 -3.506 1.00 25.21 16 VAL A C 3
ATOM 1505 O O . VAL A 1 16 ? -0.271 -6.484 -3.502 1.00 1.33 16 VAL A O 3
ATOM 1518 N N . CYS A 1 17 ? 1.779 -7.443 -3.425 1.00 61.21 17 CYS A N 3
ATOM 1519 C CA . CYS A 1 17 ? 1.298 -8.840 -3.412 1.00 33.51 17 CYS A CA 3
ATOM 1520 C C . CYS A 1 17 ? 2.009 -9.655 -2.317 1.00 54.30 17 CYS A C 3
ATOM 1521 O O . CYS A 1 17 ? 3.062 -10.251 -2.551 1.00 32.21 17 CYS A O 3
ATOM 1528 N N . ARG A 1 18 ? 1.436 -9.607 -1.109 1.00 23.32 18 ARG A N 3
ATOM 1529 C CA . ARG A 1 18 ? 1.768 -10.525 -0.004 1.00 73.50 18 ARG A CA 3
ATOM 1530 C C . ARG A 1 18 ? 0.834 -11.766 -0.103 1.00 14.43 18 ARG A C 3
ATOM 1531 O O . ARG A 1 18 ? -0.244 -11.662 -0.703 1.00 54.34 18 ARG A O 3
ATOM 1552 N N . PRO A 1 19 ? 1.219 -12.961 0.469 1.00 35.02 19 PRO A N 3
ATOM 1553 C CA . PRO A 1 19 ? 0.385 -14.205 0.373 1.00 73.05 19 PRO A CA 3
ATOM 1554 C C . PRO A 1 19 ? -0.916 -14.136 1.209 1.00 25.21 19 PRO A C 3
ATOM 1555 O O . PRO A 1 19 ? -1.855 -14.905 0.977 1.00 74.04 19 PRO A O 3
ATOM 1566 N N . ASN A 1 20 ? -0.959 -13.200 2.168 1.00 73.43 20 ASN A N 3
ATOM 1567 C CA . ASN A 1 20 ? -2.117 -12.979 3.060 1.00 1.22 20 ASN A CA 3
ATOM 1568 C C . ASN A 1 20 ? -2.509 -11.482 3.060 1.00 75.25 20 ASN A C 3
ATOM 1569 O O . ASN A 1 20 ? -1.620 -10.609 3.065 1.00 21.41 20 ASN A O 3
ATOM 1580 N N . PRO A 1 21 ? -3.853 -11.159 3.015 1.00 15.42 21 PRO A N 3
ATOM 1581 C CA . PRO A 1 21 ? -4.365 -9.763 3.125 1.00 35.33 21 PRO A CA 3
ATOM 1582 C C . PRO A 1 21 ? -3.909 -9.037 4.407 1.00 32.14 21 PRO A C 3
ATOM 1583 O O . PRO A 1 21 ? -3.791 -7.823 4.400 1.00 71.45 21 PRO A O 3
ATOM 1594 N N . GLU A 1 22 ? -3.641 -9.814 5.484 1.00 40.12 22 GLU A N 3
ATOM 1595 C CA . GLU A 1 22 ? -3.179 -9.296 6.795 1.00 31.10 22 GLU A CA 3
ATOM 1596 C C . GLU A 1 22 ? -1.954 -8.380 6.620 1.00 42.41 22 GLU A C 3
ATOM 1597 O O . GLU A 1 22 ? -1.964 -7.223 7.067 1.00 45.31 22 GLU A O 3
ATOM 1609 N N . GLU A 1 23 ? -0.920 -8.900 5.937 1.00 75.31 23 GLU A N 3
ATOM 1610 C CA . GLU A 1 23 ? 0.315 -8.150 5.684 1.00 3.33 23 GLU A CA 3
ATOM 1611 C C . GLU A 1 23 ? 0.073 -6.990 4.709 1.00 40.30 23 GLU A C 3
ATOM 1612 O O . GLU A 1 23 ? 0.627 -5.911 4.899 1.00 31.51 23 GLU A O 3
ATOM 1624 N N . VAL A 1 24 ? -0.788 -7.231 3.694 1.00 21.14 24 VAL A N 3
ATOM 1625 C CA . VAL A 1 24 ? -1.122 -6.233 2.652 1.00 15.43 24 VAL A CA 3
ATOM 1626 C C . VAL A 1 24 ? -1.728 -4.950 3.261 1.00 34.22 24 VAL A C 3
ATOM 1627 O O . VAL A 1 24 ? -1.317 -3.853 2.891 1.00 41.23 24 VAL A O 3
ATOM 1640 N N . GLU A 1 25 ? -2.696 -5.120 4.193 1.00 43.02 25 GLU A N 3
ATOM 1641 C CA . GLU A 1 25 ? -3.410 -3.999 4.849 1.00 61.10 25 GLU A CA 3
ATOM 1642 C C . GLU A 1 25 ? -2.428 -3.083 5.590 1.00 43.31 25 GLU A C 3
ATOM 1643 O O . GLU A 1 25 ? -2.607 -1.866 5.614 1.00 62.33 25 GLU A O 3
ATOM 1655 N N . LYS A 1 26 ? -1.372 -3.704 6.160 1.00 15.01 26 LYS A N 3
ATOM 1656 C CA . LYS A 1 26 ? -0.288 -2.996 6.845 1.00 53.53 26 LYS A CA 3
ATOM 1657 C C . LYS A 1 26 ? 0.538 -2.171 5.843 1.00 21.51 26 LYS A C 3
ATOM 1658 O O . LYS A 1 26 ? 0.820 -1.004 6.098 1.00 0.15 26 LYS A O 3
ATOM 1677 N N . GLU A 1 27 ? 0.874 -2.774 4.681 1.00 11.11 27 GLU A N 3
ATOM 1678 C CA . GLU A 1 27 ? 1.710 -2.117 3.647 1.00 11.35 27 GLU A CA 3
ATOM 1679 C C . GLU A 1 27 ? 0.971 -0.929 3.030 1.00 72.54 27 GLU A C 3
ATOM 1680 O O . GLU A 1 27 ? 1.557 0.109 2.768 1.00 34.44 27 GLU A O 3
ATOM 1692 N N . ALA A 1 28 ? -0.335 -1.126 2.825 1.00 73.35 28 ALA A N 3
ATOM 1693 C CA . ALA A 1 28 ? -1.214 -0.152 2.188 1.00 53.41 28 ALA A CA 3
ATOM 1694 C C . ALA A 1 28 ? -1.363 1.097 3.058 1.00 22.23 28 ALA A C 3
ATOM 1695 O O . ALA A 1 28 ? -1.093 2.212 2.592 1.00 13.34 28 ALA A O 3
ATOM 1702 N N . ARG A 1 29 ? -1.720 0.890 4.337 1.00 72.45 29 ARG A N 3
ATOM 1703 C CA . ARG A 1 29 ? -1.974 1.996 5.273 1.00 5.30 29 ARG A CA 3
ATOM 1704 C C . ARG A 1 29 ? -0.673 2.749 5.605 1.00 3.35 29 ARG A C 3
ATOM 1705 O O . ARG A 1 29 ? -0.693 3.965 5.766 1.00 52.55 29 ARG A O 3
ATOM 1726 N N . ARG A 1 30 ? 0.459 2.013 5.683 1.00 2.11 30 ARG A N 3
ATOM 1727 C CA . ARG A 1 30 ? 1.756 2.613 6.022 1.00 13.41 30 ARG A CA 3
ATOM 1728 C C . ARG A 1 30 ? 2.315 3.421 4.859 1.00 22.01 30 ARG A C 3
ATOM 1729 O O . ARG A 1 30 ? 2.641 4.575 5.061 1.00 60.25 30 ARG A O 3
ATOM 1750 N N . THR A 1 31 ? 2.380 2.824 3.652 1.00 42.44 31 THR A N 3
ATOM 1751 C CA . THR A 1 31 ? 2.992 3.471 2.465 1.00 2.13 31 THR A CA 3
ATOM 1752 C C . THR A 1 31 ? 2.248 4.766 2.087 1.00 25.04 31 THR A C 3
ATOM 1753 O O . THR A 1 31 ? 2.883 5.784 1.828 1.00 71.32 31 THR A O 3
ATOM 1764 N N . LYS A 1 32 ? 0.898 4.717 2.112 1.00 65.14 32 LYS A N 3
ATOM 1765 C CA . LYS A 1 32 ? 0.040 5.886 1.824 1.00 55.22 32 LYS A CA 3
ATOM 1766 C C . LYS A 1 32 ? 0.350 7.056 2.776 1.00 75.12 32 LYS A C 3
ATOM 1767 O O . LYS A 1 32 ? 0.464 8.202 2.325 1.00 34.42 32 LYS A O 3
ATOM 1786 N N . GLU A 1 33 ? 0.509 6.748 4.085 1.00 52.13 33 GLU A N 3
ATOM 1787 C CA . GLU A 1 33 ? 0.882 7.752 5.098 1.00 75.13 33 GLU A CA 3
ATOM 1788 C C . GLU A 1 33 ? 2.346 8.194 4.936 1.00 3.44 33 GLU A C 3
ATOM 1789 O O . GLU A 1 33 ? 2.650 9.359 5.140 1.00 4.30 33 GLU A O 3
ATOM 1801 N N . GLU A 1 34 ? 3.227 7.249 4.537 1.00 53.34 34 GLU A N 3
ATOM 1802 C CA . GLU A 1 34 ? 4.683 7.472 4.420 1.00 3.10 34 GLU A CA 3
ATOM 1803 C C . GLU A 1 34 ? 5.003 8.495 3.344 1.00 20.20 34 GLU A C 3
ATOM 1804 O O . GLU A 1 34 ? 5.956 9.252 3.484 1.00 42.23 34 GLU A O 3
ATOM 1816 N N . GLU A 1 35 ? 4.205 8.510 2.277 1.00 50.42 35 GLU A N 3
ATOM 1817 C CA . GLU A 1 35 ? 4.360 9.476 1.186 1.00 2.04 35 GLU A CA 3
ATOM 1818 C C . GLU A 1 35 ? 3.759 10.848 1.571 1.00 35.41 35 GLU A C 3
ATOM 1819 O O . GLU A 1 35 ? 4.156 11.885 1.023 1.00 61.33 35 GLU A O 3
ATOM 1831 N N . CYS A 1 36 ? 2.798 10.839 2.517 1.00 75.11 36 CYS A N 3
ATOM 1832 C CA . CYS A 1 36 ? 2.019 12.038 2.895 1.00 54.30 36 CYS A CA 3
ATOM 1833 C C . CYS A 1 36 ? 2.551 12.739 4.157 1.00 51.02 36 CYS A C 3
ATOM 1834 O O . CYS A 1 36 ? 2.187 13.889 4.416 1.00 52.42 36 CYS A O 3
ATOM 1841 N N . ARG A 1 37 ? 3.413 12.059 4.941 1.00 52.32 37 ARG A N 3
ATOM 1842 C CA . ARG A 1 37 ? 3.931 12.610 6.221 1.00 24.21 37 ARG A CA 3
ATOM 1843 C C . ARG A 1 37 ? 5.137 13.549 6.012 1.00 64.30 37 ARG A C 3
ATOM 1844 O O . ARG A 1 37 ? 5.773 13.952 6.992 1.00 24.30 37 ARG A O 3
ATOM 1865 N N . LYS A 1 38 ? 5.434 13.890 4.742 1.00 55.33 38 LYS A N 3
ATOM 1866 C CA . LYS A 1 38 ? 6.524 14.809 4.392 1.00 12.40 38 LYS A CA 3
ATOM 1867 C C . LYS A 1 38 ? 6.208 16.229 4.944 1.00 54.14 38 LYS A C 3
ATOM 1868 O O . LYS A 1 38 ? 6.759 16.612 5.995 1.00 33.32 38 LYS A O 3
ATOM 1888 N N . GLN A 1 1 ? -5.488 -9.767 -7.330 1.00 43.30 1 GLN A N 4
ATOM 1889 C CA . GLN A 1 1 ? -4.144 -10.111 -7.835 1.00 41.25 1 GLN A CA 4
ATOM 1890 C C . GLN A 1 1 ? -3.198 -8.924 -7.602 1.00 20.20 1 GLN A C 4
ATOM 1891 O O . GLN A 1 1 ? -3.151 -8.009 -8.432 1.00 71.45 1 GLN A O 4
ATOM 1907 N N . CYS A 1 2 ? -2.496 -8.933 -6.441 1.00 23.14 2 CYS A N 4
ATOM 1908 C CA . CYS A 1 2 ? -1.560 -7.870 -6.013 1.00 74.30 2 CYS A CA 4
ATOM 1909 C C . CYS A 1 2 ? -2.300 -6.517 -5.789 1.00 30.53 2 CYS A C 4
ATOM 1910 O O . CYS A 1 2 ? -2.752 -5.876 -6.747 1.00 32.43 2 CYS A O 4
ATOM 1917 N N . TYR A 1 3 ? -2.404 -6.089 -4.516 1.00 32.31 3 TYR A N 4
ATOM 1918 C CA . TYR A 1 3 ? -3.203 -4.918 -4.111 1.00 24.21 3 TYR A CA 4
ATOM 1919 C C . TYR A 1 3 ? -2.623 -3.609 -4.692 1.00 25.51 3 TYR A C 4
ATOM 1920 O O . TYR A 1 3 ? -1.502 -3.224 -4.359 1.00 25.41 3 TYR A O 4
ATOM 1938 N N . THR A 1 4 ? -3.399 -2.947 -5.559 1.00 63.32 4 THR A N 4
ATOM 1939 C CA . THR A 1 4 ? -3.026 -1.668 -6.183 1.00 25.33 4 THR A CA 4
ATOM 1940 C C . THR A 1 4 ? -3.664 -0.503 -5.394 1.00 65.12 4 THR A C 4
ATOM 1941 O O . THR A 1 4 ? -4.843 -0.582 -5.026 1.00 4.24 4 THR A O 4
ATOM 1952 N N . PHE A 1 5 ? -2.877 0.554 -5.112 1.00 41.11 5 PHE A N 4
ATOM 1953 C CA . PHE A 1 5 ? -3.343 1.743 -4.366 1.00 54.12 5 PHE A CA 4
ATOM 1954 C C . PHE A 1 5 ? -2.482 2.957 -4.735 1.00 35.42 5 PHE A C 4
ATOM 1955 O O . PHE A 1 5 ? -1.263 2.862 -4.787 1.00 34.14 5 PHE A O 4
ATOM 1972 N N . ARG A 1 6 ? -3.132 4.109 -4.936 1.00 13.45 6 ARG A N 4
ATOM 1973 C CA . ARG A 1 6 ? -2.494 5.347 -5.421 1.00 51.20 6 ARG A CA 4
ATOM 1974 C C . ARG A 1 6 ? -2.483 6.395 -4.320 1.00 22.22 6 ARG A C 4
ATOM 1975 O O . ARG A 1 6 ? -3.535 6.709 -3.765 1.00 44.44 6 ARG A O 4
ATOM 1996 N N . SER A 1 7 ? -1.300 6.945 -4.020 1.00 21.31 7 SER A N 4
ATOM 1997 C CA . SER A 1 7 ? -1.158 8.090 -3.106 1.00 74.42 7 SER A CA 4
ATOM 1998 C C . SER A 1 7 ? -0.960 9.371 -3.936 1.00 70.15 7 SER A C 4
ATOM 1999 O O . SER A 1 7 ? -0.068 9.443 -4.792 1.00 70.15 7 SER A O 4
ATOM 2007 N N . GLU A 1 8 ? -1.830 10.364 -3.683 1.00 63.24 8 GLU A N 4
ATOM 2008 C CA . GLU A 1 8 ? -1.868 11.641 -4.415 1.00 0.24 8 GLU A CA 4
ATOM 2009 C C . GLU A 1 8 ? -0.681 12.542 -4.040 1.00 51.44 8 GLU A C 4
ATOM 2010 O O . GLU A 1 8 ? -0.165 13.284 -4.880 1.00 41.32 8 GLU A O 4
ATOM 2022 N N . CYS A 1 9 ? -0.215 12.404 -2.789 1.00 43.01 9 CYS A N 4
ATOM 2023 C CA . CYS A 1 9 ? 0.868 13.233 -2.218 1.00 14.42 9 CYS A CA 4
ATOM 2024 C C . CYS A 1 9 ? 2.235 12.968 -2.885 1.00 40.54 9 CYS A C 4
ATOM 2025 O O . CYS A 1 9 ? 3.188 13.718 -2.687 1.00 42.22 9 CYS A O 4
ATOM 2032 N N . THR A 1 10 ? 2.314 11.886 -3.666 1.00 43.11 10 THR A N 4
ATOM 2033 C CA . THR A 1 10 ? 3.528 11.467 -4.369 1.00 34.23 10 THR A CA 4
ATOM 2034 C C . THR A 1 10 ? 3.237 11.318 -5.864 1.00 61.42 10 THR A C 4
ATOM 2035 O O . THR A 1 10 ? 4.178 11.267 -6.662 1.00 63.04 10 THR A O 4
ATOM 2046 N N . ASN A 1 11 ? 1.917 11.179 -6.210 1.00 0.23 11 ASN A N 4
ATOM 2047 C CA . ASN A 1 11 ? 1.416 11.000 -7.601 1.00 73.11 11 ASN A CA 4
ATOM 2048 C C . ASN A 1 11 ? 1.648 9.550 -8.117 1.00 43.24 11 ASN A C 4
ATOM 2049 O O . ASN A 1 11 ? 0.995 9.108 -9.072 1.00 71.42 11 ASN A O 4
ATOM 2060 N N . LYS A 1 12 ? 2.545 8.806 -7.452 1.00 42.25 12 LYS A N 4
ATOM 2061 C CA . LYS A 1 12 ? 2.871 7.426 -7.807 1.00 4.44 12 LYS A CA 4
ATOM 2062 C C . LYS A 1 12 ? 1.842 6.466 -7.206 1.00 61.33 12 LYS A C 4
ATOM 2063 O O . LYS A 1 12 ? 1.347 6.686 -6.089 1.00 10.54 12 LYS A O 4
ATOM 2082 N N . GLU A 1 13 ? 1.540 5.404 -7.948 1.00 55.44 13 GLU A N 4
ATOM 2083 C CA . GLU A 1 13 ? 0.730 4.285 -7.442 1.00 11.35 13 GLU A CA 4
ATOM 2084 C C . GLU A 1 13 ? 1.669 3.140 -7.035 1.00 61.24 13 GLU A C 4
ATOM 2085 O O . GLU A 1 13 ? 2.786 3.015 -7.551 1.00 60.21 13 GLU A O 4
ATOM 2097 N N . PHE A 1 14 ? 1.214 2.336 -6.080 1.00 23.12 14 PHE A N 4
ATOM 2098 C CA . PHE A 1 14 ? 1.989 1.241 -5.491 1.00 72.31 14 PHE A CA 4
ATOM 2099 C C . PHE A 1 14 ? 1.157 -0.032 -5.563 1.00 51.43 14 PHE A C 4
ATOM 2100 O O . PHE A 1 14 ? -0.031 -0.016 -5.241 1.00 41.24 14 PHE A O 4
ATOM 2117 N N . THR A 1 15 ? 1.777 -1.122 -5.997 1.00 24.25 15 THR A N 4
ATOM 2118 C CA . THR A 1 15 ? 1.140 -2.435 -6.050 1.00 60.53 15 THR A CA 4
ATOM 2119 C C . THR A 1 15 ? 1.968 -3.410 -5.215 1.00 33.23 15 THR A C 4
ATOM 2120 O O . THR A 1 15 ? 3.152 -3.637 -5.500 1.00 51.43 15 THR A O 4
ATOM 2131 N N . VAL A 1 16 ? 1.363 -3.951 -4.160 1.00 14.30 16 VAL A N 4
ATOM 2132 C CA . VAL A 1 16 ? 2.022 -4.895 -3.258 1.00 65.51 16 VAL A CA 4
ATOM 2133 C C . VAL A 1 16 ? 1.302 -6.239 -3.331 1.00 44.35 16 VAL A C 4
ATOM 2134 O O . VAL A 1 16 ? 0.071 -6.293 -3.393 1.00 72.33 16 VAL A O 4
ATOM 2147 N N . CYS A 1 17 ? 2.063 -7.322 -3.336 1.00 24.24 17 CYS A N 4
ATOM 2148 C CA . CYS A 1 17 ? 1.522 -8.649 -3.633 1.00 10.12 17 CYS A CA 4
ATOM 2149 C C . CYS A 1 17 ? 1.871 -9.607 -2.500 1.00 32.53 17 CYS A C 4
ATOM 2150 O O . CYS A 1 17 ? 2.899 -10.279 -2.538 1.00 64.41 17 CYS A O 4
ATOM 2157 N N . ARG A 1 18 ? 1.033 -9.590 -1.453 1.00 64.35 18 ARG A N 4
ATOM 2158 C CA . ARG A 1 18 ? 1.177 -10.480 -0.287 1.00 51.03 18 ARG A CA 4
ATOM 2159 C C . ARG A 1 18 ? 0.146 -11.629 -0.406 1.00 51.11 18 ARG A C 4
ATOM 2160 O O . ARG A 1 18 ? -0.947 -11.412 -0.954 1.00 74.11 18 ARG A O 4
ATOM 2181 N N . PRO A 1 19 ? 0.466 -12.868 0.093 1.00 32.54 19 PRO A N 4
ATOM 2182 C CA . PRO A 1 19 ? -0.453 -14.032 -0.003 1.00 20.33 19 PRO A CA 4
ATOM 2183 C C . PRO A 1 19 ? -1.723 -13.883 0.861 1.00 62.45 19 PRO A C 4
ATOM 2184 O O . PRO A 1 19 ? -2.712 -14.583 0.633 1.00 73.04 19 PRO A O 4
ATOM 2195 N N . ASN A 1 20 ? -1.689 -12.949 1.833 1.00 64.44 20 ASN A N 4
ATOM 2196 C CA . ASN A 1 20 ? -2.818 -12.686 2.752 1.00 72.41 20 ASN A CA 4
ATOM 2197 C C . ASN A 1 20 ? -3.028 -11.158 2.933 1.00 53.24 20 ASN A C 4
ATOM 2198 O O . ASN A 1 20 ? -2.044 -10.390 2.956 1.00 33.20 20 ASN A O 4
ATOM 2209 N N . PRO A 1 21 ? -4.319 -10.691 3.064 1.00 41.52 21 PRO A N 4
ATOM 2210 C CA . PRO A 1 21 ? -4.650 -9.259 3.247 1.00 53.45 21 PRO A CA 4
ATOM 2211 C C . PRO A 1 21 ? -4.169 -8.689 4.591 1.00 1.03 21 PRO A C 4
ATOM 2212 O O . PRO A 1 21 ? -4.075 -7.472 4.724 1.00 63.52 21 PRO A O 4
ATOM 2223 N N . GLU A 1 22 ? -3.864 -9.572 5.568 1.00 45.02 22 GLU A N 4
ATOM 2224 C CA . GLU A 1 22 ? -3.337 -9.174 6.894 1.00 32.12 22 GLU A CA 4
ATOM 2225 C C . GLU A 1 22 ? -1.989 -8.443 6.745 1.00 11.02 22 GLU A C 4
ATOM 2226 O O . GLU A 1 22 ? -1.763 -7.396 7.373 1.00 33.53 22 GLU A O 4
ATOM 2238 N N . GLU A 1 23 ? -1.109 -9.000 5.900 1.00 61.32 23 GLU A N 4
ATOM 2239 C CA . GLU A 1 23 ? 0.156 -8.355 5.521 1.00 3.01 23 GLU A CA 4
ATOM 2240 C C . GLU A 1 23 ? -0.107 -7.103 4.679 1.00 24.15 23 GLU A C 4
ATOM 2241 O O . GLU A 1 23 ? 0.503 -6.072 4.920 1.00 34.52 23 GLU A O 4
ATOM 2253 N N . VAL A 1 24 ? -1.045 -7.214 3.713 1.00 2.51 24 VAL A N 4
ATOM 2254 C CA . VAL A 1 24 ? -1.394 -6.116 2.784 1.00 71.45 24 VAL A CA 4
ATOM 2255 C C . VAL A 1 24 ? -1.840 -4.847 3.531 1.00 22.13 24 VAL A C 4
ATOM 2256 O O . VAL A 1 24 ? -1.517 -3.745 3.094 1.00 0.35 24 VAL A O 4
ATOM 2269 N N . GLU A 1 25 ? -2.566 -5.020 4.657 1.00 53.04 25 GLU A N 4
ATOM 2270 C CA . GLU A 1 25 ? -3.019 -3.894 5.492 1.00 14.32 25 GLU A CA 4
ATOM 2271 C C . GLU A 1 25 ? -1.829 -3.042 5.934 1.00 31.14 25 GLU A C 4
ATOM 2272 O O . GLU A 1 25 ? -1.852 -1.828 5.776 1.00 34.11 25 GLU A O 4
ATOM 2284 N N . LYS A 1 26 ? -0.778 -3.727 6.409 1.00 71.53 26 LYS A N 4
ATOM 2285 C CA . LYS A 1 26 ? 0.487 -3.108 6.853 1.00 44.41 26 LYS A CA 4
ATOM 2286 C C . LYS A 1 26 ? 1.151 -2.336 5.706 1.00 63.34 26 LYS A C 4
ATOM 2287 O O . LYS A 1 26 ? 1.489 -1.164 5.859 1.00 31.14 26 LYS A O 4
ATOM 2306 N N . GLU A 1 27 ? 1.250 -3.003 4.543 1.00 72.01 27 GLU A N 4
ATOM 2307 C CA . GLU A 1 27 ? 1.947 -2.480 3.349 1.00 61.53 27 GLU A CA 4
ATOM 2308 C C . GLU A 1 27 ? 1.251 -1.222 2.820 1.00 3.23 27 GLU A C 4
ATOM 2309 O O . GLU A 1 27 ? 1.896 -0.206 2.558 1.00 5.52 27 GLU A O 4
ATOM 2321 N N . ALA A 1 28 ? -0.082 -1.313 2.721 1.00 14.12 28 ALA A N 4
ATOM 2322 C CA . ALA A 1 28 ? -0.929 -0.266 2.148 1.00 60.30 28 ALA A CA 4
ATOM 2323 C C . ALA A 1 28 ? -0.940 0.977 3.034 1.00 34.54 28 ALA A C 4
ATOM 2324 O O . ALA A 1 28 ? -0.628 2.070 2.560 1.00 41.03 28 ALA A O 4
ATOM 2331 N N . ARG A 1 29 ? -1.235 0.787 4.335 1.00 34.13 29 ARG A N 4
ATOM 2332 C CA . ARG A 1 29 ? -1.412 1.913 5.271 1.00 70.04 29 ARG A CA 4
ATOM 2333 C C . ARG A 1 29 ? -0.084 2.627 5.556 1.00 72.13 29 ARG A C 4
ATOM 2334 O O . ARG A 1 29 ? -0.072 3.843 5.710 1.00 73.50 29 ARG A O 4
ATOM 2355 N N . ARG A 1 30 ? 1.031 1.872 5.592 1.00 52.34 30 ARG A N 4
ATOM 2356 C CA . ARG A 1 30 ? 2.355 2.463 5.835 1.00 70.22 30 ARG A CA 4
ATOM 2357 C C . ARG A 1 30 ? 2.816 3.261 4.616 1.00 53.25 30 ARG A C 4
ATOM 2358 O O . ARG A 1 30 ? 3.113 4.447 4.744 1.00 15.14 30 ARG A O 4
ATOM 2379 N N . THR A 1 31 ? 2.783 2.630 3.422 1.00 5.43 31 THR A N 4
ATOM 2380 C CA . THR A 1 31 ? 3.275 3.266 2.179 1.00 24.13 31 THR A CA 4
ATOM 2381 C C . THR A 1 31 ? 2.463 4.543 1.833 1.00 42.55 31 THR A C 4
ATOM 2382 O O . THR A 1 31 ? 3.050 5.562 1.465 1.00 12.24 31 THR A O 4
ATOM 2393 N N . LYS A 1 32 ? 1.127 4.479 2.024 1.00 3.12 32 LYS A N 4
ATOM 2394 C CA . LYS A 1 32 ? 0.212 5.619 1.782 1.00 63.11 32 LYS A CA 4
ATOM 2395 C C . LYS A 1 32 ? 0.523 6.796 2.729 1.00 61.00 32 LYS A C 4
ATOM 2396 O O . LYS A 1 32 ? 0.792 7.909 2.252 1.00 0.14 32 LYS A O 4
ATOM 2415 N N . GLU A 1 33 ? 0.535 6.524 4.061 1.00 40.02 33 GLU A N 4
ATOM 2416 C CA . GLU A 1 33 ? 0.711 7.577 5.094 1.00 0.13 33 GLU A CA 4
ATOM 2417 C C . GLU A 1 33 ? 2.049 8.306 4.951 1.00 13.33 33 GLU A C 4
ATOM 2418 O O . GLU A 1 33 ? 2.075 9.533 5.011 1.00 53.25 33 GLU A O 4
ATOM 2430 N N . GLU A 1 34 ? 3.140 7.547 4.718 1.00 2.13 34 GLU A N 4
ATOM 2431 C CA . GLU A 1 34 ? 4.517 8.102 4.672 1.00 33.24 34 GLU A CA 4
ATOM 2432 C C . GLU A 1 34 ? 4.695 9.175 3.585 1.00 14.03 34 GLU A C 4
ATOM 2433 O O . GLU A 1 34 ? 5.517 10.088 3.748 1.00 22.51 34 GLU A O 4
ATOM 2445 N N . GLU A 1 35 ? 3.909 9.073 2.498 1.00 74.21 35 GLU A N 4
ATOM 2446 C CA . GLU A 1 35 ? 3.970 10.034 1.380 1.00 11.14 35 GLU A CA 4
ATOM 2447 C C . GLU A 1 35 ? 3.271 11.360 1.749 1.00 71.21 35 GLU A C 4
ATOM 2448 O O . GLU A 1 35 ? 3.587 12.404 1.178 1.00 14.33 35 GLU A O 4
ATOM 2460 N N . CYS A 1 36 ? 2.329 11.308 2.711 1.00 23.41 36 CYS A N 4
ATOM 2461 C CA . CYS A 1 36 ? 1.481 12.466 3.089 1.00 14.32 36 CYS A CA 4
ATOM 2462 C C . CYS A 1 36 ? 1.777 13.019 4.502 1.00 2.41 36 CYS A C 4
ATOM 2463 O O . CYS A 1 36 ? 1.381 14.149 4.809 1.00 23.14 36 CYS A O 4
ATOM 2470 N N . ARG A 1 37 ? 2.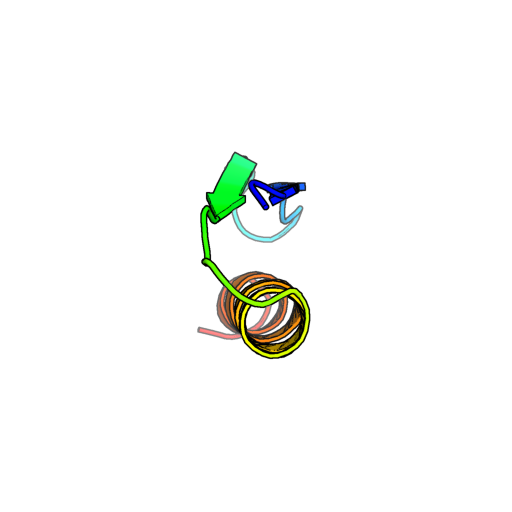484 12.251 5.353 1.00 11.54 37 ARG A N 4
ATOM 2471 C CA . ARG A 1 37 ? 2.597 12.561 6.805 1.00 1.20 37 ARG A CA 4
ATOM 2472 C C . ARG A 1 37 ? 3.727 13.545 7.138 1.00 25.23 37 ARG A C 4
ATOM 2473 O O . ARG A 1 37 ? 3.844 13.946 8.302 1.00 30.33 37 ARG A O 4
ATOM 2494 N N . LYS A 1 38 ? 4.512 13.950 6.117 1.00 1.03 38 LYS A N 4
ATOM 2495 C CA . LYS A 1 38 ? 5.754 14.738 6.279 1.00 21.41 38 LYS A CA 4
ATOM 2496 C C . LYS A 1 38 ? 6.839 13.891 6.997 1.00 61.45 38 LYS A C 4
ATOM 2497 O O . LYS A 1 38 ? 7.575 13.158 6.306 1.00 40.44 38 LYS A O 4
ATOM 2517 N N . GLN A 1 1 ? -4.468 -11.400 -4.987 1.00 34.33 1 GLN A N 5
ATOM 2518 C CA . GLN A 1 1 ? -4.129 -10.447 -6.072 1.00 14.01 1 GLN A CA 5
ATOM 2519 C C . GLN A 1 1 ? -3.335 -9.270 -5.490 1.00 52.32 1 GLN A C 5
ATOM 2520 O O . GLN A 1 1 ? -3.616 -8.812 -4.371 1.00 22.13 1 GLN A O 5
ATOM 2536 N N . CYS A 1 2 ? -2.346 -8.796 -6.266 1.00 31.30 2 CYS A N 5
ATOM 2537 C CA . CYS A 1 2 ? -1.467 -7.684 -5.877 1.00 72.35 2 CYS A CA 5
ATOM 2538 C C . CYS A 1 2 ? -2.271 -6.367 -5.774 1.00 23.41 2 CYS A C 5
ATOM 2539 O O . CYS A 1 2 ? -2.824 -5.889 -6.775 1.00 32.33 2 CYS A O 5
ATOM 2546 N N . TYR A 1 3 ? -2.346 -5.811 -4.548 1.00 34.41 3 TYR A N 5
ATOM 2547 C CA . TYR A 1 3 ? -3.137 -4.606 -4.251 1.00 21.34 3 TYR A CA 5
ATOM 2548 C C . TYR A 1 3 ? -2.478 -3.364 -4.856 1.00 22.45 3 TYR A C 5
ATOM 2549 O O . TYR A 1 3 ? -1.386 -2.974 -4.433 1.00 73.11 3 TYR A O 5
ATOM 2567 N N . THR A 1 4 ? -3.140 -2.776 -5.859 1.00 51.35 4 THR A N 5
ATOM 2568 C CA . THR A 1 4 ? -2.733 -1.510 -6.458 1.00 10.43 4 THR A CA 5
ATOM 2569 C C . THR A 1 4 ? -3.537 -0.362 -5.821 1.00 31.13 4 THR A C 5
ATOM 2570 O O . THR A 1 4 ? -4.773 -0.384 -5.822 1.00 21.51 4 THR A O 5
ATOM 2581 N N . PHE A 1 5 ? -2.812 0.606 -5.242 1.00 72.54 5 PHE A N 5
ATOM 2582 C CA . PHE A 1 5 ? -3.373 1.798 -4.594 1.00 51.31 5 PHE A CA 5
ATOM 2583 C C . PHE A 1 5 ? -2.483 2.990 -4.943 1.00 74.14 5 PHE A C 5
ATOM 2584 O O . PHE A 1 5 ? -1.259 2.889 -4.891 1.00 74.12 5 PHE A O 5
ATOM 2601 N N . ARG A 1 6 ? -3.102 4.124 -5.271 1.00 14.43 6 ARG A N 5
ATOM 2602 C CA . ARG A 1 6 ? -2.391 5.348 -5.659 1.00 74.43 6 ARG A CA 5
ATOM 2603 C C . ARG A 1 6 ? -2.473 6.349 -4.505 1.00 21.52 6 ARG A C 5
ATOM 2604 O O . ARG A 1 6 ? -3.539 6.497 -3.893 1.00 33.23 6 ARG A O 5
ATOM 2625 N N . SER A 1 7 ? -1.343 6.990 -4.174 1.00 23.21 7 SER A N 5
ATOM 2626 C CA . SER A 1 7 ? -1.295 8.071 -3.182 1.00 32.14 7 SER A CA 5
ATOM 2627 C C . SER A 1 7 ? -1.204 9.401 -3.934 1.00 53.23 7 SER A C 5
ATOM 2628 O O . SER A 1 7 ? -0.216 9.649 -4.629 1.00 45.21 7 SER A O 5
ATOM 2636 N N . GLU A 1 8 ? -2.260 10.236 -3.814 1.00 44.53 8 GLU A N 5
ATOM 2637 C CA . GLU A 1 8 ? -2.281 11.613 -4.367 1.00 23.44 8 GLU A CA 5
ATOM 2638 C C . GLU A 1 8 ? -1.119 12.440 -3.779 1.00 61.02 8 GLU A C 5
ATOM 2639 O O . GLU A 1 8 ? -0.541 13.293 -4.457 1.00 0.11 8 GLU A O 5
ATOM 2651 N N . CYS A 1 9 ? -0.778 12.115 -2.516 1.00 15.41 9 CYS A N 5
ATOM 2652 C CA . CYS A 1 9 ? 0.248 12.792 -1.706 1.00 63.54 9 CYS A CA 5
ATOM 2653 C C . CYS A 1 9 ? 1.649 12.811 -2.370 1.00 1.54 9 CYS A C 5
ATOM 2654 O O . CYS A 1 9 ? 2.468 13.687 -2.079 1.00 75.13 9 CYS A O 5
ATOM 2661 N N . THR A 1 10 ? 1.911 11.830 -3.244 1.00 51.35 10 THR A N 5
ATOM 2662 C CA . THR A 1 10 ? 3.208 11.650 -3.917 1.00 42.12 10 THR A CA 5
ATOM 2663 C C . THR A 1 10 ? 2.986 11.548 -5.433 1.00 20.53 10 THR A C 5
ATOM 2664 O O . THR A 1 10 ? 3.944 11.611 -6.208 1.00 35.30 10 THR A O 5
ATOM 2675 N N . ASN A 1 11 ? 1.692 11.353 -5.817 1.00 64.41 11 ASN A N 5
ATOM 2676 C CA . ASN A 1 11 ? 1.204 11.196 -7.207 1.00 12.54 11 ASN A CA 5
ATOM 2677 C C . ASN A 1 11 ? 1.414 9.752 -7.753 1.00 43.30 11 ASN A C 5
ATOM 2678 O O . ASN A 1 11 ? 0.629 9.299 -8.595 1.00 24.23 11 ASN A O 5
ATOM 2689 N N . LYS A 1 12 ? 2.452 9.025 -7.266 1.00 5.04 12 LYS A N 5
ATOM 2690 C CA . LYS A 1 12 ? 2.745 7.639 -7.722 1.00 5.04 12 LYS A CA 5
ATOM 2691 C C . LYS A 1 12 ? 1.715 6.621 -7.202 1.00 71.12 12 LYS A C 5
ATOM 2692 O O . LYS A 1 12 ? 1.137 6.778 -6.115 1.00 71.03 12 LYS A O 5
ATOM 2711 N N . GLU A 1 13 ? 1.517 5.581 -8.025 1.00 3.40 13 GLU A N 5
ATOM 2712 C CA . GLU A 1 13 ? 0.735 4.387 -7.684 1.00 35.43 13 GLU A CA 5
ATOM 2713 C C . GLU A 1 13 ? 1.680 3.294 -7.147 1.00 70.43 13 GLU A C 5
ATOM 2714 O O . GLU A 1 13 ? 2.879 3.296 -7.454 1.00 33.35 13 GLU A O 5
ATOM 2726 N N . PHE A 1 14 ? 1.138 2.394 -6.318 1.00 44.12 14 PHE A N 5
ATOM 2727 C CA . PHE A 1 14 ? 1.892 1.300 -5.665 1.00 22.01 14 PHE A CA 5
ATOM 2728 C C . PHE A 1 14 ? 1.149 -0.011 -5.895 1.00 73.35 14 PHE A C 5
ATOM 2729 O O . PHE A 1 14 ? -0.060 -0.004 -6.071 1.00 60.10 14 PHE A O 5
ATOM 2746 N N . THR A 1 15 ? 1.888 -1.116 -5.904 1.00 53.43 15 THR A N 5
ATOM 2747 C CA . THR A 1 15 ? 1.338 -2.462 -6.057 1.00 3.42 15 THR A CA 5
ATOM 2748 C C . THR A 1 15 ? 2.108 -3.389 -5.107 1.00 3.14 15 THR A C 5
ATOM 2749 O O . THR A 1 15 ? 3.344 -3.414 -5.143 1.00 63.44 15 THR A O 5
ATOM 2760 N N . VAL A 1 16 ? 1.390 -4.116 -4.230 1.00 23.30 16 VAL A N 5
ATOM 2761 C CA . VAL A 1 16 ? 2.011 -5.018 -3.244 1.00 23.35 16 VAL A CA 5
ATOM 2762 C C . VAL A 1 16 ? 1.348 -6.413 -3.295 1.00 1.51 16 VAL A C 5
ATOM 2763 O O . VAL A 1 16 ? 0.129 -6.566 -3.131 1.00 4.25 16 VAL A O 5
ATOM 2776 N N . CYS A 1 17 ? 2.174 -7.426 -3.576 1.00 30.24 17 CYS A N 5
ATOM 2777 C CA . CYS A 1 17 ? 1.756 -8.822 -3.693 1.00 14.03 17 CYS A CA 5
ATOM 2778 C C . CYS A 1 17 ? 1.999 -9.522 -2.353 1.00 14.41 17 CYS A C 5
ATOM 2779 O O . CYS A 1 17 ? 3.147 -9.810 -1.997 1.00 2.23 17 CYS A O 5
ATOM 2786 N N . ARG A 1 18 ? 0.916 -9.735 -1.588 1.00 61.34 18 ARG A N 5
ATOM 2787 C CA . ARG A 1 18 ? 0.970 -10.396 -0.264 1.00 3.23 18 ARG A CA 5
ATOM 2788 C C . ARG A 1 18 ? -0.130 -11.477 -0.178 1.00 54.14 18 ARG A C 5
ATOM 2789 O O . ARG A 1 18 ? -1.296 -11.168 -0.438 1.00 20.55 18 ARG A O 5
ATOM 2810 N N . PRO A 1 19 ? 0.213 -12.756 0.208 1.00 5.14 19 PRO A N 5
ATOM 2811 C CA . PRO A 1 19 ? -0.779 -13.864 0.318 1.00 71.10 19 PRO A CA 5
ATOM 2812 C C . PRO A 1 19 ? -1.774 -13.650 1.481 1.00 2.53 19 PRO A C 5
ATOM 2813 O O . PRO A 1 19 ? -2.840 -14.274 1.521 1.00 42.32 19 PRO A O 5
ATOM 2824 N N . ASN A 1 20 ? -1.393 -12.780 2.432 1.00 44.02 20 ASN A N 5
ATOM 2825 C CA . ASN A 1 20 ? -2.262 -12.344 3.532 1.00 64.42 20 ASN A CA 5
ATOM 2826 C C . ASN A 1 20 ? -2.803 -10.934 3.238 1.00 22.54 20 ASN A C 5
ATOM 2827 O O . ASN A 1 20 ? -2.010 -10.033 2.924 1.00 11.25 20 ASN A O 5
ATOM 2838 N N . PRO A 1 21 ? -4.151 -10.714 3.331 1.00 20.24 21 PRO A N 5
ATOM 2839 C CA . PRO A 1 21 ? -4.739 -9.358 3.381 1.00 60.12 21 PRO A CA 5
ATOM 2840 C C . PRO A 1 21 ? -4.253 -8.602 4.642 1.00 4.52 21 PRO A C 5
ATOM 2841 O O . PRO A 1 21 ? -4.233 -7.378 4.652 1.00 65.23 21 PRO A O 5
ATOM 2852 N N . GLU A 1 22 ? -3.865 -9.381 5.688 1.00 72.04 22 GLU A N 5
ATOM 2853 C CA . GLU A 1 22 ? -3.178 -8.884 6.902 1.00 2.13 22 GLU A CA 5
ATOM 2854 C C . GLU A 1 22 ? -1.906 -8.097 6.529 1.00 42.30 22 GLU A C 5
ATOM 2855 O O . GLU A 1 22 ? -1.686 -6.989 7.014 1.00 63.34 22 GLU A O 5
ATOM 2867 N N . GLU A 1 23 ? -1.075 -8.708 5.665 1.00 13.33 23 GLU A N 5
ATOM 2868 C CA . GLU A 1 23 ? 0.174 -8.100 5.201 1.00 45.20 23 GLU A CA 5
ATOM 2869 C C . GLU A 1 23 ? -0.086 -6.971 4.203 1.00 62.32 23 GLU A C 5
ATOM 2870 O O . GLU A 1 23 ? 0.618 -5.971 4.244 1.00 30.44 23 GLU A O 5
ATOM 2882 N N . VAL A 1 24 ? -1.098 -7.133 3.316 1.00 31.14 24 VAL A N 5
ATOM 2883 C CA . VAL A 1 24 ? -1.458 -6.091 2.331 1.00 11.24 24 VAL A CA 5
ATOM 2884 C C . VAL A 1 24 ? -1.790 -4.771 3.036 1.00 4.35 24 VAL A C 5
ATOM 2885 O O . VAL A 1 24 ? -1.190 -3.750 2.718 1.00 55.32 24 VAL A O 5
ATOM 2898 N N . GLU A 1 25 ? -2.735 -4.817 3.998 1.00 43.05 25 GLU A N 5
ATOM 2899 C CA . GLU A 1 25 ? -3.199 -3.622 4.733 1.00 32.14 25 GLU A CA 5
ATOM 2900 C C . GLU A 1 25 ? -2.060 -3.036 5.588 1.00 20.51 25 GLU A C 5
ATOM 2901 O O . GLU A 1 25 ? -2.008 -1.833 5.802 1.00 14.40 25 GLU A O 5
ATOM 2913 N N . LYS A 1 26 ? -1.154 -3.916 6.055 1.00 72.25 26 LYS A N 5
ATOM 2914 C CA . LYS A 1 26 ? 0.028 -3.547 6.860 1.00 72.13 26 LYS A CA 5
ATOM 2915 C C . LYS A 1 26 ? 1.046 -2.732 6.034 1.00 2.42 26 LYS A C 5
ATOM 2916 O O . LYS A 1 26 ? 1.603 -1.736 6.530 1.00 1.03 26 LYS A O 5
ATOM 2935 N N . GLU A 1 27 ? 1.262 -3.136 4.773 1.00 21.31 27 GLU A N 5
ATOM 2936 C CA . GLU A 1 27 ? 2.169 -2.434 3.857 1.00 74.01 27 GLU A CA 5
ATOM 2937 C C . GLU A 1 27 ? 1.482 -1.161 3.346 1.00 42.45 27 GLU A C 5
ATOM 2938 O O . GLU A 1 27 ? 2.099 -0.108 3.265 1.00 62.30 27 GLU A O 5
ATOM 2950 N N . ALA A 1 28 ? 0.178 -1.286 3.052 1.00 72.33 28 ALA A N 5
ATOM 2951 C CA . ALA A 1 28 ? -0.634 -0.232 2.431 1.00 25.42 28 ALA A CA 5
ATOM 2952 C C . ALA A 1 28 ? -0.819 0.960 3.371 1.00 62.11 28 ALA A C 5
ATOM 2953 O O . ALA A 1 28 ? -0.714 2.103 2.938 1.00 53.15 28 ALA A O 5
ATOM 2960 N N . ARG A 1 29 ? -1.057 0.672 4.671 1.00 3.23 29 ARG A N 5
ATOM 2961 C CA . ARG A 1 29 ? -1.324 1.705 5.695 1.00 71.25 29 ARG A CA 5
ATOM 2962 C C . ARG A 1 29 ? -0.077 2.584 5.915 1.00 71.04 29 ARG A C 5
ATOM 2963 O O . ARG A 1 29 ? -0.185 3.801 6.043 1.00 14.33 29 ARG A O 5
ATOM 2984 N N . ARG A 1 30 ? 1.109 1.946 5.937 1.00 24.53 30 ARG A N 5
ATOM 2985 C CA . ARG A 1 30 ? 2.387 2.636 6.154 1.00 40.00 30 ARG A CA 5
ATOM 2986 C C . ARG A 1 30 ? 2.827 3.381 4.905 1.00 3.03 30 ARG A C 5
ATOM 2987 O O . ARG A 1 30 ? 3.148 4.552 5.002 1.00 25.11 30 ARG A O 5
ATOM 3008 N N . THR A 1 31 ? 2.816 2.689 3.743 1.00 63.34 31 THR A N 5
ATOM 3009 C CA . THR A 1 31 ? 3.263 3.268 2.453 1.00 22.41 31 THR A CA 5
ATOM 3010 C C . THR A 1 31 ? 2.439 4.525 2.111 1.00 51.54 31 THR A C 5
ATOM 3011 O O . THR A 1 31 ? 3.014 5.575 1.843 1.00 13.34 31 THR A O 5
ATOM 3022 N N . LYS A 1 32 ? 1.094 4.406 2.191 1.00 50.24 32 LYS A N 5
ATOM 3023 C CA . LYS A 1 32 ? 0.156 5.512 1.901 1.00 20.23 32 LYS A CA 5
ATOM 3024 C C . LYS A 1 32 ? 0.474 6.768 2.740 1.00 64.12 32 LYS A C 5
ATOM 3025 O O . LYS A 1 32 ? 0.666 7.858 2.189 1.00 42.20 32 LYS A O 5
ATOM 3044 N N . GLU A 1 33 ? 0.553 6.580 4.064 1.00 1.24 33 GLU A N 5
ATOM 3045 C CA . GLU A 1 33 ? 0.732 7.680 5.022 1.00 1.43 33 GLU A CA 5
ATOM 3046 C C . GLU A 1 33 ? 2.163 8.237 5.000 1.00 52.52 33 GLU A C 5
ATOM 3047 O O . GLU A 1 33 ? 2.369 9.418 5.278 1.00 0.40 33 GLU A O 5
ATOM 3059 N N . GLU A 1 34 ? 3.136 7.384 4.645 1.00 65.34 34 GLU A N 5
ATOM 3060 C CA . GLU A 1 34 ? 4.557 7.768 4.570 1.00 22.13 34 GLU A CA 5
ATOM 3061 C C . GLU A 1 34 ? 4.777 8.753 3.415 1.00 2.23 34 GLU A C 5
ATOM 3062 O O . GLU A 1 34 ? 5.544 9.711 3.533 1.00 72.42 34 GLU A O 5
ATOM 3074 N N . GLU A 1 35 ? 4.051 8.509 2.314 1.00 52.32 35 GLU A N 5
ATOM 3075 C CA . GLU A 1 35 ? 4.024 9.395 1.143 1.00 31.31 35 GLU A CA 5
ATOM 3076 C C . GLU A 1 35 ? 3.233 10.686 1.447 1.00 1.34 35 GLU A C 5
ATOM 3077 O O . GLU A 1 35 ? 3.425 11.702 0.785 1.00 54.02 35 GLU A O 5
ATOM 3089 N N . CYS A 1 36 ? 2.328 10.615 2.446 1.00 73.21 36 CYS A N 5
ATOM 3090 C CA . CYS A 1 36 ? 1.503 11.764 2.890 1.00 74.54 36 CYS A CA 5
ATOM 3091 C C . CYS A 1 36 ? 2.167 12.526 4.064 1.00 43.42 36 CYS A C 5
ATOM 3092 O O . CYS A 1 36 ? 1.562 13.429 4.651 1.00 11.41 36 CYS A O 5
ATOM 3099 N N . ARG A 1 37 ? 3.426 12.163 4.378 1.00 33.44 37 ARG A N 5
ATOM 3100 C CA . ARG A 1 37 ? 4.273 12.870 5.366 1.00 14.33 37 ARG A CA 5
ATOM 3101 C C . ARG A 1 37 ? 5.698 13.007 4.788 1.00 31.22 37 ARG A C 5
ATOM 3102 O O . ARG A 1 37 ? 5.923 12.722 3.601 1.00 2.51 37 ARG A O 5
ATOM 3123 N N . LYS A 1 38 ? 6.650 13.441 5.627 1.00 43.30 38 LYS A N 5
ATOM 3124 C CA . LYS A 1 38 ? 8.063 13.587 5.241 1.00 0.54 38 LYS A CA 5
ATOM 3125 C C . LYS A 1 38 ? 8.970 13.389 6.493 1.00 3.31 38 LYS A C 5
ATOM 3126 O O . LYS A 1 38 ? 9.621 12.332 6.603 1.00 42.42 38 LYS A O 5
ATOM 3146 N N . GLN A 1 1 ? -2.877 -11.641 -4.026 1.00 1.00 1 GLN A N 6
ATOM 3147 C CA . GLN A 1 1 ? -3.504 -10.352 -4.386 1.00 71.23 1 GLN A CA 6
ATOM 3148 C C . GLN A 1 1 ? -2.445 -9.230 -4.393 1.00 70.30 1 GLN A C 6
ATOM 3149 O O . GLN A 1 1 ? -1.991 -8.779 -3.330 1.00 61.11 1 GLN A O 6
ATOM 3165 N N . CYS A 1 2 ? -2.023 -8.837 -5.608 1.00 25.42 2 CYS A N 6
ATOM 3166 C CA . CYS A 1 2 ? -1.146 -7.685 -5.836 1.00 10.23 2 CYS A CA 6
ATOM 3167 C C . CYS A 1 2 ? -1.972 -6.389 -5.754 1.00 42.31 2 CYS A C 6
ATOM 3168 O O . CYS A 1 2 ? -2.490 -5.891 -6.762 1.00 21.01 2 CYS A O 6
ATOM 3175 N N . TYR A 1 3 ? -2.124 -5.883 -4.519 1.00 43.03 3 TYR A N 6
ATOM 3176 C CA . TYR A 1 3 ? -2.990 -4.738 -4.212 1.00 41.43 3 TYR A CA 6
ATOM 3177 C C . TYR A 1 3 ? -2.369 -3.437 -4.724 1.00 22.12 3 TYR A C 6
ATOM 3178 O O . TYR A 1 3 ? -1.231 -3.112 -4.380 1.00 15.22 3 TYR A O 6
ATOM 3196 N N . THR A 1 4 ? -3.135 -2.702 -5.532 1.00 14.15 4 THR A N 6
ATOM 3197 C CA . THR A 1 4 ? -2.713 -1.431 -6.115 1.00 33.14 4 THR A CA 6
ATOM 3198 C C . THR A 1 4 ? -3.416 -0.270 -5.376 1.00 42.41 4 THR A C 6
ATOM 3199 O O . THR A 1 4 ? -4.646 -0.250 -5.259 1.00 72.35 4 THR A O 6
ATOM 3210 N N . PHE A 1 5 ? -2.612 0.677 -4.859 1.00 60.45 5 PHE A N 6
ATOM 3211 C CA . PHE A 1 5 ? -3.084 1.838 -4.078 1.00 44.41 5 PHE A CA 6
ATOM 3212 C C . PHE A 1 5 ? -2.204 3.044 -4.418 1.00 11.42 5 PHE A C 6
ATOM 3213 O O . PHE A 1 5 ? -0.982 2.932 -4.460 1.00 63.33 5 PHE A O 6
ATOM 3230 N N . ARG A 1 6 ? -2.832 4.205 -4.603 1.00 33.13 6 ARG A N 6
ATOM 3231 C CA . ARG A 1 6 ? -2.194 5.396 -5.175 1.00 44.45 6 ARG A CA 6
ATOM 3232 C C . ARG A 1 6 ? -2.218 6.532 -4.155 1.00 30.13 6 ARG A C 6
ATOM 3233 O O . ARG A 1 6 ? -3.297 6.983 -3.752 1.00 14.44 6 ARG A O 6
ATOM 3254 N N . SER A 1 7 ? -1.033 6.980 -3.726 1.00 70.25 7 SER A N 6
ATOM 3255 C CA . SER A 1 7 ? -0.911 8.080 -2.758 1.00 32.14 7 SER A CA 6
ATOM 3256 C C . SER A 1 7 ? -1.068 9.426 -3.474 1.00 73.03 7 SER A C 6
ATOM 3257 O O . SER A 1 7 ? -0.394 9.679 -4.480 1.00 52.40 7 SER A O 6
ATOM 3265 N N . GLU A 1 8 ? -1.978 10.267 -2.940 1.00 53.50 8 GLU A N 6
ATOM 3266 C CA . GLU A 1 8 ? -2.224 11.640 -3.430 1.00 14.12 8 GLU A CA 6
ATOM 3267 C C . GLU A 1 8 ? -0.981 12.529 -3.228 1.00 11.43 8 GLU A C 6
ATOM 3268 O O . GLU A 1 8 ? -0.757 13.492 -3.965 1.00 55.12 8 GLU A O 6
ATOM 3280 N N . CYS A 1 9 ? -0.168 12.148 -2.229 1.00 60.34 9 CYS A N 6
ATOM 3281 C CA . CYS A 1 9 ? 1.017 12.902 -1.788 1.00 71.03 9 CYS A CA 6
ATOM 3282 C C . CYS A 1 9 ? 2.252 12.663 -2.696 1.00 51.31 9 CYS A C 6
ATOM 3283 O O . CYS A 1 9 ? 3.347 13.152 -2.394 1.00 13.12 9 CYS A O 6
ATOM 3290 N N . THR A 1 10 ? 2.066 11.910 -3.797 1.00 24.23 10 THR A N 6
ATOM 3291 C CA . THR A 1 10 ? 3.140 11.601 -4.763 1.00 35.44 10 THR A CA 6
ATOM 3292 C C . THR A 1 10 ? 2.562 11.386 -6.187 1.00 61.51 10 THR A C 6
ATOM 3293 O O . THR A 1 10 ? 3.307 11.404 -7.173 1.00 21.41 10 THR A O 6
ATOM 3304 N N . ASN A 1 11 ? 1.220 11.197 -6.263 1.00 52.33 11 ASN A N 6
ATOM 3305 C CA . ASN A 1 11 ? 0.452 10.993 -7.522 1.00 13.21 11 ASN A CA 6
ATOM 3306 C C . ASN A 1 11 ? 0.787 9.626 -8.190 1.00 51.34 11 ASN A C 6
ATOM 3307 O O . ASN A 1 11 ? 0.384 9.347 -9.325 1.00 44.31 11 ASN A O 6
ATOM 3318 N N . LYS A 1 12 ? 1.448 8.732 -7.427 1.00 35.55 12 LYS A N 6
ATOM 3319 C CA . LYS A 1 12 ? 1.963 7.440 -7.934 1.00 15.05 12 LYS A CA 6
ATOM 3320 C C . LYS A 1 12 ? 1.259 6.265 -7.237 1.00 61.13 12 LYS A C 6
ATOM 3321 O O . LYS A 1 12 ? 0.922 6.352 -6.047 1.00 23.44 12 LYS A O 6
ATOM 3340 N N . GLU A 1 13 ? 1.045 5.175 -7.995 1.00 13.45 13 GLU A N 6
ATOM 3341 C CA . GLU A 1 13 ? 0.429 3.930 -7.491 1.00 33.12 13 GLU A CA 6
ATOM 3342 C C . GLU A 1 13 ? 1.509 2.969 -6.955 1.00 4.31 13 GLU A C 6
ATOM 3343 O O . GLU A 1 13 ? 2.681 3.052 -7.345 1.00 51.12 13 GLU A O 6
ATOM 3355 N N . PHE A 1 14 ? 1.097 2.090 -6.035 1.00 43.00 14 PHE A N 6
ATOM 3356 C CA . PHE A 1 14 ? 1.974 1.127 -5.350 1.00 12.41 14 PHE A CA 6
ATOM 3357 C C . PHE A 1 14 ? 1.299 -0.241 -5.382 1.00 73.02 14 PHE A C 6
ATOM 3358 O O . PHE A 1 14 ? 0.122 -0.349 -5.044 1.00 44.54 14 PHE A O 6
ATOM 3375 N N . THR A 1 15 ? 2.038 -1.271 -5.790 1.00 20.32 15 THR A N 6
ATOM 3376 C CA . THR A 1 15 ? 1.523 -2.637 -5.892 1.00 54.40 15 THR A CA 6
ATOM 3377 C C . THR A 1 15 ? 2.268 -3.551 -4.906 1.00 41.40 15 THR A C 6
ATOM 3378 O O . THR A 1 15 ? 3.480 -3.758 -5.050 1.00 72.25 15 THR A O 6
ATOM 3389 N N . VAL A 1 16 ? 1.553 -4.103 -3.906 1.00 63.34 16 VAL A N 6
ATOM 3390 C CA . VAL A 1 16 ? 2.153 -5.020 -2.924 1.00 1.20 16 VAL A CA 6
ATOM 3391 C C . VAL A 1 16 ? 1.522 -6.420 -3.063 1.00 42.14 16 VAL A C 6
ATOM 3392 O O . VAL A 1 16 ? 0.307 -6.611 -2.907 1.00 52.04 16 VAL A O 6
ATOM 3405 N N . CYS A 1 17 ? 2.363 -7.391 -3.428 1.00 24.02 17 CYS A N 6
ATOM 3406 C CA . CYS A 1 17 ? 1.961 -8.784 -3.655 1.00 34.44 17 CYS A CA 6
ATOM 3407 C C . CYS A 1 17 ? 2.251 -9.605 -2.396 1.00 71.44 17 CYS A C 6
ATOM 3408 O O . CYS A 1 17 ? 3.276 -10.292 -2.298 1.00 23.42 17 CYS A O 6
ATOM 3415 N N . ARG A 1 18 ? 1.369 -9.468 -1.392 1.00 44.44 18 ARG A N 6
ATOM 3416 C CA . ARG A 1 18 ? 1.470 -10.240 -0.145 1.00 73.23 18 ARG A CA 6
ATOM 3417 C C . ARG A 1 18 ? 0.560 -11.481 -0.240 1.00 31.41 18 ARG A C 6
ATOM 3418 O O . ARG A 1 18 ? -0.556 -11.376 -0.761 1.00 74.35 18 ARG A O 6
ATOM 3439 N N . PRO A 1 19 ? 1.031 -12.678 0.244 1.00 4.43 19 PRO A N 6
ATOM 3440 C CA . PRO A 1 19 ? 0.240 -13.946 0.241 1.00 2.13 19 PRO A CA 6
ATOM 3441 C C . PRO A 1 19 ? -1.149 -13.842 0.915 1.00 63.41 19 PRO A C 6
ATOM 3442 O O . PRO A 1 19 ? -2.081 -14.567 0.542 1.00 31.35 19 PRO A O 6
ATOM 3453 N N . ASN A 1 20 ? -1.290 -12.928 1.896 1.00 34.24 20 ASN A N 6
ATOM 3454 C CA . ASN A 1 20 ? -2.554 -12.742 2.647 1.00 22.53 20 ASN A CA 6
ATOM 3455 C C . ASN A 1 20 ? -2.897 -11.233 2.799 1.00 41.31 20 ASN A C 6
ATOM 3456 O O . ASN A 1 20 ? -1.980 -10.397 2.881 1.00 74.44 20 ASN A O 6
ATOM 3467 N N . PRO A 1 21 ? -4.232 -10.870 2.837 1.00 60.34 21 PRO A N 6
ATOM 3468 C CA . PRO A 1 21 ? -4.705 -9.460 2.946 1.00 44.34 21 PRO A CA 6
ATOM 3469 C C . PRO A 1 21 ? -4.276 -8.748 4.248 1.00 31.33 21 PRO A C 6
ATOM 3470 O O . PRO A 1 21 ? -4.204 -7.524 4.263 1.00 43.13 21 PRO A O 6
ATOM 3481 N N . GLU A 1 22 ? -3.984 -9.520 5.324 1.00 1.54 22 GLU A N 6
ATOM 3482 C CA . GLU A 1 22 ? -3.554 -8.950 6.635 1.00 61.00 22 GLU A CA 6
ATOM 3483 C C . GLU A 1 22 ? -2.257 -8.141 6.456 1.00 62.22 22 GLU A C 6
ATOM 3484 O O . GLU A 1 22 ? -2.164 -6.985 6.903 1.00 11.15 22 GLU A O 6
ATOM 3496 N N . GLU A 1 23 ? -1.272 -8.764 5.762 1.00 42.32 23 GLU A N 6
ATOM 3497 C CA . GLU A 1 23 ? 0.005 -8.110 5.425 1.00 54.11 23 GLU A CA 6
ATOM 3498 C C . GLU A 1 23 ? -0.239 -6.908 4.497 1.00 54.40 23 GLU A C 6
ATOM 3499 O O . GLU A 1 23 ? 0.321 -5.841 4.714 1.00 22.25 23 GLU A O 6
ATOM 3511 N N . VAL A 1 24 ? -1.123 -7.113 3.493 1.00 73.21 24 VAL A N 6
ATOM 3512 C CA . VAL A 1 24 ? -1.483 -6.095 2.478 1.00 10.23 24 VAL A CA 6
ATOM 3513 C C . VAL A 1 24 ? -1.961 -4.778 3.128 1.00 3.20 24 VAL A C 6
ATOM 3514 O O . VAL A 1 24 ? -1.491 -3.708 2.755 1.00 33.30 24 VAL A O 6
ATOM 3527 N N . GLU A 1 25 ? -2.887 -4.890 4.101 1.00 52.21 25 GLU A N 6
ATOM 3528 C CA . GLU A 1 25 ? -3.503 -3.730 4.786 1.00 21.52 25 GLU A CA 6
ATOM 3529 C C . GLU A 1 25 ? -2.451 -2.960 5.594 1.00 3.40 25 GLU A C 6
ATOM 3530 O O . GLU A 1 25 ? -2.386 -1.732 5.535 1.00 31.20 25 GLU A O 6
ATOM 3542 N N . LYS A 1 26 ? -1.611 -3.731 6.306 1.00 60.31 26 LYS A N 6
ATOM 3543 C CA . LYS A 1 26 ? -0.484 -3.234 7.107 1.00 2.15 26 LYS A CA 6
ATOM 3544 C C . LYS A 1 26 ? 0.541 -2.471 6.231 1.00 22.23 26 LYS A C 6
ATOM 3545 O O . LYS A 1 26 ? 1.117 -1.472 6.667 1.00 21.23 26 LYS A O 6
ATOM 3564 N N . GLU A 1 27 ? 0.725 -2.953 4.988 1.00 52.00 27 GLU A N 6
ATOM 3565 C CA . GLU A 1 27 ? 1.626 -2.347 3.999 1.00 33.12 27 GLU A CA 6
ATOM 3566 C C . GLU A 1 27 ? 0.981 -1.106 3.378 1.00 13.43 27 GLU A C 6
ATOM 3567 O O . GLU A 1 27 ? 1.628 -0.079 3.224 1.00 33.35 27 GLU A O 6
ATOM 3579 N N . ALA A 1 28 ? -0.320 -1.227 3.065 1.00 4.12 28 ALA A N 6
ATOM 3580 C CA . ALA A 1 28 ? -1.045 -0.249 2.248 1.00 53.53 28 ALA A CA 6
ATOM 3581 C C . ALA A 1 28 ? -1.128 1.098 2.958 1.00 62.55 28 ALA A C 6
ATOM 3582 O O . ALA A 1 28 ? -0.673 2.109 2.426 1.00 3.03 28 ALA A O 6
ATOM 3589 N N . ARG A 1 29 ? -1.627 1.059 4.202 1.00 25.40 29 ARG A N 6
ATOM 3590 C CA . ARG A 1 29 ? -1.854 2.255 5.027 1.00 45.50 29 ARG A CA 6
ATOM 3591 C C . ARG A 1 29 ? -0.531 2.990 5.326 1.00 22.55 29 ARG A C 6
ATOM 3592 O O . ARG A 1 29 ? -0.489 4.220 5.302 1.00 12.25 29 ARG A O 6
ATOM 3613 N N . ARG A 1 30 ? 0.545 2.216 5.553 1.00 45.33 30 ARG A N 6
ATOM 3614 C CA . ARG A 1 30 ? 1.877 2.761 5.864 1.00 45.41 30 ARG A CA 6
ATOM 3615 C C . ARG A 1 30 ? 2.504 3.433 4.637 1.00 60.21 30 ARG A C 6
ATOM 3616 O O . ARG A 1 30 ? 3.046 4.525 4.755 1.00 23.13 30 ARG A O 6
ATOM 3637 N N . THR A 1 31 ? 2.428 2.755 3.470 1.00 23.41 31 THR A N 6
ATOM 3638 C CA . THR A 1 31 ? 3.033 3.242 2.198 1.00 62.12 31 THR A CA 6
ATOM 3639 C C . THR A 1 31 ? 2.314 4.510 1.671 1.00 41.44 31 THR A C 6
ATOM 3640 O O . THR A 1 31 ? 2.944 5.396 1.074 1.00 21.11 31 THR A O 6
ATOM 3651 N N . LYS A 1 32 ? 0.997 4.575 1.919 1.00 21.14 32 LYS A N 6
ATOM 3652 C CA . LYS A 1 32 ? 0.159 5.747 1.602 1.00 62.34 32 LYS A CA 6
ATOM 3653 C C . LYS A 1 32 ? 0.592 6.960 2.444 1.00 14.14 32 LYS A C 6
ATOM 3654 O O . LYS A 1 32 ? 0.847 8.044 1.905 1.00 63.10 32 LYS A O 6
ATOM 3673 N N . GLU A 1 33 ? 0.697 6.739 3.765 1.00 64.55 33 GLU A N 6
ATOM 3674 C CA . GLU A 1 33 ? 1.102 7.769 4.741 1.00 73.45 33 GLU A CA 6
ATOM 3675 C C . GLU A 1 33 ? 2.601 8.108 4.630 1.00 32.24 33 GLU A C 6
ATOM 3676 O O . GLU A 1 33 ? 3.011 9.195 5.027 1.00 23.04 33 GLU A O 6
ATOM 3688 N N . GLU A 1 34 ? 3.400 7.152 4.114 1.00 30.21 34 GLU A N 6
ATOM 3689 C CA . GLU A 1 34 ? 4.861 7.296 3.925 1.00 25.02 34 GLU A CA 6
ATOM 3690 C C . GLU A 1 34 ? 5.169 8.524 3.051 1.00 1.04 34 GLU A C 6
ATOM 3691 O O . GLU A 1 34 ? 6.002 9.369 3.392 1.00 14.22 34 GLU A O 6
ATOM 3703 N N . GLU A 1 35 ? 4.429 8.610 1.940 1.00 35.14 35 GLU A N 6
ATOM 3704 C CA . GLU A 1 35 ? 4.558 9.689 0.953 1.00 0.15 35 GLU A CA 6
ATOM 3705 C C . GLU A 1 35 ? 4.024 11.029 1.496 1.00 31.21 35 GLU A C 6
ATOM 3706 O O . GLU A 1 35 ? 4.362 12.093 0.970 1.00 1.02 35 GLU A O 6
ATOM 3718 N N . CYS A 1 36 ? 3.173 10.959 2.535 1.00 23.32 36 CYS A N 6
ATOM 3719 C CA . CYS A 1 36 ? 2.518 12.135 3.136 1.00 24.13 36 CYS A CA 6
ATOM 3720 C C . CYS A 1 36 ? 3.267 12.628 4.393 1.00 15.34 36 CYS A C 6
ATOM 3721 O O . CYS A 1 36 ? 3.099 13.788 4.799 1.00 45.35 36 CYS A O 6
ATOM 3728 N N . ARG A 1 37 ? 4.128 11.760 4.980 1.00 52.43 37 ARG A N 6
ATOM 3729 C CA . ARG A 1 37 ? 4.838 12.063 6.244 1.00 63.44 37 ARG A CA 6
ATOM 3730 C C . ARG A 1 37 ? 6.266 12.544 5.943 1.00 71.23 37 ARG A C 6
ATOM 3731 O O . ARG A 1 37 ? 6.857 12.192 4.913 1.00 61.21 37 ARG A O 6
ATOM 3752 N N . LYS A 1 38 ? 6.788 13.374 6.853 1.00 65.02 38 LYS A N 6
ATOM 3753 C CA . LYS A 1 38 ? 8.145 13.941 6.780 1.00 70.42 38 LYS A CA 6
ATOM 3754 C C . LYS A 1 38 ? 8.999 13.252 7.874 1.00 23.44 38 LYS A C 6
ATOM 3755 O O . LYS A 1 38 ? 9.672 12.243 7.571 1.00 63.34 38 LYS A O 6
ATOM 3775 N N . GLN A 1 1 ? -4.249 -10.192 -6.204 1.00 12.23 1 GLN A N 7
ATOM 3776 C CA . GLN A 1 1 ? -3.297 -10.526 -5.114 1.00 55.23 1 GLN A CA 7
ATOM 3777 C C . GLN A 1 1 ? -2.336 -9.344 -4.887 1.00 23.33 1 GLN A C 7
ATOM 3778 O O . GLN A 1 1 ? -2.236 -8.804 -3.773 1.00 24.23 1 GLN A O 7
ATOM 3794 N N . CYS A 1 2 ? -1.625 -8.954 -5.961 1.00 13.11 2 CYS A N 7
ATOM 3795 C CA . CYS A 1 2 ? -0.733 -7.782 -5.970 1.00 34.20 2 CYS A CA 7
ATOM 3796 C C . CYS A 1 2 ? -1.587 -6.497 -6.027 1.00 44.44 2 CYS A C 7
ATOM 3797 O O . CYS A 1 2 ? -2.076 -6.104 -7.094 1.00 21.43 2 CYS A O 7
ATOM 3804 N N . TYR A 1 3 ? -1.794 -5.898 -4.850 1.00 20.10 3 TYR A N 7
ATOM 3805 C CA . TYR A 1 3 ? -2.735 -4.787 -4.636 1.00 35.13 3 TYR A CA 7
ATOM 3806 C C . TYR A 1 3 ? -2.244 -3.486 -5.286 1.00 15.10 3 TYR A C 7
ATOM 3807 O O . TYR A 1 3 ? -1.081 -3.132 -5.139 1.00 1.44 3 TYR A O 7
ATOM 3825 N N . THR A 1 4 ? -3.151 -2.796 -5.986 1.00 40.45 4 THR A N 7
ATOM 3826 C CA . THR A 1 4 ? -2.904 -1.452 -6.521 1.00 44.13 4 THR A CA 7
ATOM 3827 C C . THR A 1 4 ? -3.535 -0.418 -5.572 1.00 72.11 4 THR A C 7
ATOM 3828 O O . THR A 1 4 ? -4.706 -0.547 -5.188 1.00 3.54 4 THR A O 7
ATOM 3839 N N . PHE A 1 5 ? -2.735 0.581 -5.176 1.00 22.23 5 PHE A N 7
ATOM 3840 C CA . PHE A 1 5 ? -3.157 1.645 -4.252 1.00 34.44 5 PHE A CA 7
ATOM 3841 C C . PHE A 1 5 ? -2.352 2.908 -4.537 1.00 53.15 5 PHE A C 7
ATOM 3842 O O . PHE A 1 5 ? -1.144 2.841 -4.722 1.00 53.34 5 PHE A O 7
ATOM 3859 N N . ARG A 1 6 ? -3.025 4.061 -4.521 1.00 42.43 6 ARG A N 7
ATOM 3860 C CA . ARG A 1 6 ? -2.424 5.347 -4.905 1.00 24.04 6 ARG A CA 7
ATOM 3861 C C . ARG A 1 6 ? -2.475 6.327 -3.736 1.00 23.23 6 ARG A C 7
ATOM 3862 O O . ARG A 1 6 ? -3.556 6.605 -3.210 1.00 74.14 6 ARG A O 7
ATOM 3883 N N . SER A 1 7 ? -1.305 6.828 -3.314 1.00 13.14 7 SER A N 7
ATOM 3884 C CA . SER A 1 7 ? -1.239 7.925 -2.347 1.00 35.02 7 SER A CA 7
ATOM 3885 C C . SER A 1 7 ? -1.481 9.241 -3.088 1.00 32.33 7 SER A C 7
ATOM 3886 O O . SER A 1 7 ? -0.936 9.461 -4.180 1.00 72.23 7 SER A O 7
ATOM 3894 N N . GLU A 1 8 ? -2.309 10.093 -2.489 1.00 63.40 8 GLU A N 7
ATOM 3895 C CA . GLU A 1 8 ? -2.759 11.348 -3.090 1.00 23.04 8 GLU A CA 7
ATOM 3896 C C . GLU A 1 8 ? -1.655 12.417 -3.005 1.00 75.10 8 GLU A C 7
ATOM 3897 O O . GLU A 1 8 ? -1.463 13.204 -3.942 1.00 20.45 8 GLU A O 7
ATOM 3909 N N . CYS A 1 9 ? -0.899 12.380 -1.889 1.00 53.10 9 CYS A N 7
ATOM 3910 C CA . CYS A 1 9 ? 0.162 13.360 -1.574 1.00 35.24 9 CYS A CA 7
ATOM 3911 C C . CYS A 1 9 ? 1.417 13.180 -2.456 1.00 25.24 9 CYS A C 7
ATOM 3912 O O . CYS A 1 9 ? 2.287 14.058 -2.498 1.00 71.13 9 CYS A O 7
ATOM 3919 N N . THR A 1 10 ? 1.498 12.044 -3.165 1.00 24.21 10 THR A N 7
ATOM 3920 C CA . THR A 1 10 ? 2.598 11.745 -4.100 1.00 53.13 10 THR A CA 7
ATOM 3921 C C . THR A 1 10 ? 2.051 11.659 -5.525 1.00 14.15 10 THR A C 7
ATOM 3922 O O . THR A 1 10 ? 2.805 11.850 -6.491 1.00 25.32 10 THR A O 7
ATOM 3933 N N . ASN A 1 11 ? 0.731 11.345 -5.623 1.00 21.55 11 ASN A N 7
ATOM 3934 C CA . ASN A 1 11 ? 0.011 11.156 -6.894 1.00 31.13 11 ASN A CA 7
ATOM 3935 C C . ASN A 1 11 ? 0.639 9.987 -7.690 1.00 15.32 11 ASN A C 7
ATOM 3936 O O . ASN A 1 11 ? 0.854 10.056 -8.910 1.00 11.02 11 ASN A O 7
ATOM 3947 N N . LYS A 1 12 ? 0.903 8.881 -6.972 1.00 43.40 12 LYS A N 7
ATOM 3948 C CA . LYS A 1 12 ? 1.593 7.708 -7.541 1.00 3.24 12 LYS A CA 7
ATOM 3949 C C . LYS A 1 12 ? 1.014 6.405 -6.963 1.00 22.32 12 LYS A C 7
ATOM 3950 O O . LYS A 1 12 ? 0.725 6.329 -5.761 1.00 31.32 12 LYS A O 7
ATOM 3969 N N . GLU A 1 13 ? 0.827 5.393 -7.837 1.00 12.41 13 GLU A N 7
ATOM 3970 C CA . GLU A 1 13 ? 0.302 4.072 -7.455 1.00 4.03 13 GLU A CA 7
ATOM 3971 C C . GLU A 1 13 ? 1.457 3.143 -7.071 1.00 13.14 13 GLU A C 7
ATOM 3972 O O . GLU A 1 13 ? 2.599 3.324 -7.516 1.00 45.02 13 GLU A O 7
ATOM 3984 N N . PHE A 1 14 ? 1.148 2.167 -6.212 1.00 44.10 14 PHE A N 7
ATOM 3985 C CA . PHE A 1 14 ? 2.106 1.187 -5.678 1.00 50.14 14 PHE A CA 7
ATOM 3986 C C . PHE A 1 14 ? 1.482 -0.209 -5.821 1.00 50.33 14 PHE A C 7
ATOM 3987 O O . PHE A 1 14 ? 0.263 -0.333 -6.040 1.00 1.14 14 PHE A O 7
ATOM 4004 N N . THR A 1 15 ? 2.314 -1.247 -5.685 1.00 45.12 15 THR A N 7
ATOM 4005 C CA . THR A 1 15 ? 1.887 -2.642 -5.818 1.00 30.53 15 THR A CA 7
ATOM 4006 C C . THR A 1 15 ? 2.605 -3.521 -4.781 1.00 42.43 15 THR A C 7
ATOM 4007 O O . THR A 1 15 ? 3.840 -3.559 -4.755 1.00 52.32 15 THR A O 7
ATOM 4018 N N . VAL A 1 16 ? 1.821 -4.222 -3.928 1.00 14.31 16 VAL A N 7
ATOM 4019 C CA . VAL A 1 16 ? 2.366 -5.164 -2.921 1.00 54.13 16 VAL A CA 7
ATOM 4020 C C . VAL A 1 16 ? 1.586 -6.503 -2.951 1.00 30.42 16 VAL A C 7
ATOM 4021 O O . VAL A 1 16 ? 0.355 -6.538 -2.883 1.00 64.43 16 VAL A O 7
ATOM 4034 N N . CYS A 1 17 ? 2.334 -7.597 -3.098 1.00 31.53 17 CYS A N 7
ATOM 4035 C CA . CYS A 1 17 ? 1.813 -8.970 -3.100 1.00 42.33 17 CYS A CA 7
ATOM 4036 C C . CYS A 1 17 ? 2.235 -9.655 -1.794 1.00 41.22 17 CYS A C 7
ATOM 4037 O O . CYS A 1 17 ? 3.418 -9.952 -1.591 1.00 12.03 17 CYS A O 7
ATOM 4044 N N . ARG A 1 18 ? 1.260 -9.857 -0.896 1.00 51.33 18 ARG A N 7
ATOM 4045 C CA . ARG A 1 18 ? 1.457 -10.551 0.393 1.00 51.13 18 ARG A CA 7
ATOM 4046 C C . ARG A 1 18 ? 0.573 -11.807 0.447 1.00 34.41 18 ARG A C 7
ATOM 4047 O O . ARG A 1 18 ? -0.539 -11.774 -0.089 1.00 70.05 18 ARG A O 7
ATOM 4068 N N . PRO A 1 19 ? 1.052 -12.931 1.107 1.00 24.33 19 PRO A N 7
ATOM 4069 C CA . PRO A 1 19 ? 0.319 -14.234 1.163 1.00 45.34 19 PRO A CA 7
ATOM 4070 C C . PRO A 1 19 ? -1.157 -14.121 1.639 1.00 43.41 19 PRO A C 7
ATOM 4071 O O . PRO A 1 19 ? -1.988 -14.969 1.306 1.00 33.33 19 PRO A O 7
ATOM 4082 N N . ASN A 1 20 ? -1.464 -13.063 2.399 1.00 3.52 20 ASN A N 7
ATOM 4083 C CA . ASN A 1 20 ? -2.824 -12.767 2.886 1.00 62.25 20 ASN A CA 7
ATOM 4084 C C . ASN A 1 20 ? -3.167 -11.275 2.637 1.00 4.13 20 ASN A C 7
ATOM 4085 O O . ASN A 1 20 ? -2.245 -10.448 2.498 1.00 43.22 20 ASN A O 7
ATOM 4096 N N . PRO A 1 21 ? -4.493 -10.901 2.570 1.00 74.23 21 PRO A N 7
ATOM 4097 C CA . PRO A 1 21 ? -4.922 -9.481 2.460 1.00 12.40 21 PRO A CA 7
ATOM 4098 C C . PRO A 1 21 ? -4.529 -8.636 3.699 1.00 41.14 21 PRO A C 7
ATOM 4099 O O . PRO A 1 21 ? -4.465 -7.413 3.607 1.00 44.42 21 PRO A O 7
ATOM 4110 N N . GLU A 1 22 ? -4.259 -9.317 4.832 1.00 71.35 22 GLU A N 7
ATOM 4111 C CA . GLU A 1 22 ? -3.972 -8.677 6.133 1.00 43.23 22 GLU A CA 7
ATOM 4112 C C . GLU A 1 22 ? -2.684 -7.840 6.082 1.00 73.41 22 GLU A C 7
ATOM 4113 O O . GLU A 1 22 ? -2.703 -6.643 6.389 1.00 5.11 22 GLU A O 7
ATOM 4125 N N . GLU A 1 23 ? -1.579 -8.488 5.662 1.00 4.54 23 GLU A N 7
ATOM 4126 C CA . GLU A 1 23 ? -0.266 -7.836 5.504 1.00 70.23 23 GLU A CA 7
ATOM 4127 C C . GLU A 1 23 ? -0.334 -6.741 4.436 1.00 33.21 23 GLU A C 7
ATOM 4128 O O . GLU A 1 23 ? 0.326 -5.715 4.574 1.00 45.23 23 GLU A O 7
ATOM 4140 N N . VAL A 1 24 ? -1.129 -6.994 3.367 1.00 72.14 24 VAL A N 7
ATOM 4141 C CA . VAL A 1 24 ? -1.349 -6.016 2.287 1.00 15.12 24 VAL A CA 7
ATOM 4142 C C . VAL A 1 24 ? -1.907 -4.704 2.856 1.00 75.43 24 VAL A C 7
ATOM 4143 O O . VAL A 1 24 ? -1.391 -3.648 2.544 1.00 54.45 24 VAL A O 7
ATOM 4156 N N . GLU A 1 25 ? -2.966 -4.804 3.694 1.00 32.22 25 GLU A N 7
ATOM 4157 C CA . GLU A 1 25 ? -3.613 -3.638 4.339 1.00 15.30 25 GLU A CA 7
ATOM 4158 C C . GLU A 1 25 ? -2.601 -2.846 5.181 1.00 35.13 25 GLU A C 7
ATOM 4159 O O . GLU A 1 25 ? -2.557 -1.608 5.119 1.00 64.31 25 GLU A O 7
ATOM 4171 N N . LYS A 1 26 ? -1.779 -3.590 5.937 1.00 30.00 26 LYS A N 7
ATOM 4172 C CA . LYS A 1 26 ? -0.773 -3.024 6.850 1.00 71.25 26 LYS A CA 7
ATOM 4173 C C . LYS A 1 26 ? 0.351 -2.321 6.075 1.00 64.04 26 LYS A C 7
ATOM 4174 O O . LYS A 1 26 ? 0.809 -1.276 6.492 1.00 31.03 26 LYS A O 7
ATOM 4193 N N . GLU A 1 27 ? 0.755 -2.883 4.930 1.00 30.33 27 GLU A N 7
ATOM 4194 C CA . GLU A 1 27 ? 1.820 -2.314 4.088 1.00 74.15 27 GLU A CA 7
ATOM 4195 C C . GLU A 1 27 ? 1.283 -1.129 3.283 1.00 53.02 27 GLU A C 7
ATOM 4196 O O . GLU A 1 27 ? 1.975 -0.133 3.124 1.00 22.33 27 GLU A O 7
ATOM 4208 N N . ALA A 1 28 ? 0.034 -1.258 2.810 1.00 12.14 28 ALA A N 7
ATOM 4209 C CA . ALA A 1 28 ? -0.595 -0.310 1.877 1.00 63.42 28 ALA A CA 7
ATOM 4210 C C . ALA A 1 28 ? -0.892 1.025 2.559 1.00 74.32 28 ALA A C 7
ATOM 4211 O O . ALA A 1 28 ? -0.705 2.086 1.950 1.00 41.52 28 ALA A O 7
ATOM 4218 N N . ARG A 1 29 ? -1.329 0.965 3.833 1.00 15.53 29 ARG A N 7
ATOM 4219 C CA . ARG A 1 29 ? -1.574 2.175 4.625 1.00 4.51 29 ARG A CA 7
ATOM 4220 C C . ARG A 1 29 ? -0.243 2.916 4.880 1.00 33.01 29 ARG A C 7
ATOM 4221 O O . ARG A 1 29 ? -0.155 4.120 4.644 1.00 61.01 29 ARG A O 7
ATOM 4242 N N . ARG A 1 30 ? 0.806 2.161 5.284 1.00 43.51 30 ARG A N 7
ATOM 4243 C CA . ARG A 1 30 ? 2.096 2.735 5.702 1.00 53.44 30 ARG A CA 7
ATOM 4244 C C . ARG A 1 30 ? 2.843 3.349 4.515 1.00 14.04 30 ARG A C 7
ATOM 4245 O O . ARG A 1 30 ? 3.419 4.429 4.649 1.00 72.12 30 ARG A O 7
ATOM 4266 N N . THR A 1 31 ? 2.822 2.648 3.363 1.00 4.12 31 THR A N 7
ATOM 4267 C CA . THR A 1 31 ? 3.479 3.114 2.123 1.00 71.11 31 THR A CA 7
ATOM 4268 C C . THR A 1 31 ? 2.925 4.492 1.703 1.00 74.32 31 THR A C 7
ATOM 4269 O O . THR A 1 31 ? 3.690 5.425 1.446 1.00 22.24 31 THR A O 7
ATOM 4280 N N . LYS A 1 32 ? 1.585 4.610 1.725 1.00 72.13 32 LYS A N 7
ATOM 4281 C CA . LYS A 1 32 ? 0.884 5.822 1.287 1.00 2.33 32 LYS A CA 7
ATOM 4282 C C . LYS A 1 32 ? 1.048 6.988 2.293 1.00 53.21 32 LYS A C 7
ATOM 4283 O O . LYS A 1 32 ? 1.214 8.142 1.884 1.00 24.53 32 LYS A O 7
ATOM 4302 N N . GLU A 1 33 ? 1.007 6.673 3.607 1.00 44.42 33 GLU A N 7
ATOM 4303 C CA . GLU A 1 33 ? 1.195 7.682 4.683 1.00 25.54 33 GLU A CA 7
ATOM 4304 C C . GLU A 1 33 ? 2.643 8.208 4.711 1.00 14.23 33 GLU A C 7
ATOM 4305 O O . GLU A 1 33 ? 2.875 9.373 5.063 1.00 12.03 33 GLU A O 7
ATOM 4317 N N . GLU A 1 34 ? 3.596 7.350 4.291 1.00 42.35 34 GLU A N 7
ATOM 4318 C CA . GLU A 1 34 ? 5.038 7.672 4.281 1.00 34.32 34 GLU A CA 7
ATOM 4319 C C . GLU A 1 34 ? 5.351 8.731 3.214 1.00 62.24 34 GLU A C 7
ATOM 4320 O O . GLU A 1 34 ? 6.226 9.585 3.399 1.00 71.53 34 GLU A O 7
ATOM 4332 N N . GLU A 1 35 ? 4.587 8.663 2.107 1.00 14.00 35 GLU A N 7
ATOM 4333 C CA . GLU A 1 35 ? 4.641 9.642 1.016 1.00 14.22 35 GLU A CA 7
ATOM 4334 C C . GLU A 1 35 ? 4.193 11.028 1.518 1.00 11.34 35 GLU A C 7
ATOM 4335 O O . GLU A 1 35 ? 4.759 12.056 1.135 1.00 41.02 35 GLU A O 7
ATOM 4347 N N . CYS A 1 36 ? 3.211 11.026 2.432 1.00 65.24 36 CYS A N 7
ATOM 4348 C CA . CYS A 1 36 ? 2.606 12.258 2.982 1.00 33.43 36 CYS A CA 7
ATOM 4349 C C . CYS A 1 36 ? 3.465 12.880 4.117 1.00 50.12 36 CYS A C 7
ATOM 4350 O O . CYS A 1 36 ? 3.029 13.840 4.770 1.00 54.03 36 CYS A O 7
ATOM 4357 N N . ARG A 1 37 ? 4.693 12.345 4.328 1.00 61.43 37 ARG A N 7
ATOM 4358 C CA . ARG A 1 37 ? 5.644 12.851 5.346 1.00 52.12 37 ARG A CA 7
ATOM 4359 C C . ARG A 1 37 ? 7.116 12.584 4.942 1.00 2.42 37 ARG A C 7
ATOM 4360 O O . ARG A 1 37 ? 8.005 12.586 5.809 1.00 51.43 37 ARG A O 7
ATOM 4381 N N . LYS A 1 38 ? 7.376 12.377 3.633 1.00 65.45 38 LYS A N 7
ATOM 4382 C CA . LYS A 1 38 ? 8.737 12.073 3.127 1.00 22.53 38 LYS A CA 7
ATOM 4383 C C . LYS A 1 38 ? 9.660 13.330 3.193 1.00 30.34 38 LYS A C 7
ATOM 4384 O O . LYS A 1 38 ? 10.782 13.234 3.734 1.00 21.43 38 LYS A O 7
ATOM 4404 N N . GLN A 1 1 ? -3.845 -11.091 -3.438 1.00 14.35 1 GLN A N 8
ATOM 4405 C CA . GLN A 1 1 ? -3.560 -10.487 -4.763 1.00 21.31 1 GLN A CA 8
ATOM 4406 C C . GLN A 1 1 ? -2.601 -9.299 -4.585 1.00 61.40 1 GLN A C 8
ATOM 4407 O O . GLN A 1 1 ? -2.485 -8.745 -3.478 1.00 44.54 1 GLN A O 8
ATOM 4423 N N . CYS A 1 2 ? -1.900 -8.925 -5.673 1.00 41.04 2 CYS A N 8
ATOM 4424 C CA . CYS A 1 2 ? -1.025 -7.741 -5.712 1.00 13.42 2 CYS A CA 8
ATOM 4425 C C . CYS A 1 2 ? -1.872 -6.449 -5.669 1.00 34.52 2 CYS A C 8
ATOM 4426 O O . CYS A 1 2 ? -2.358 -5.967 -6.705 1.00 65.14 2 CYS A O 8
ATOM 4433 N N . TYR A 1 3 ? -2.070 -5.931 -4.448 1.00 52.30 3 TYR A N 8
ATOM 4434 C CA . TYR A 1 3 ? -2.932 -4.771 -4.184 1.00 1.32 3 TYR A CA 8
ATOM 4435 C C . TYR A 1 3 ? -2.310 -3.488 -4.752 1.00 53.41 3 TYR A C 8
ATOM 4436 O O . TYR A 1 3 ? -1.177 -3.137 -4.413 1.00 61.02 3 TYR A O 8
ATOM 4454 N N . THR A 1 4 ? -3.060 -2.814 -5.625 1.00 41.52 4 THR A N 8
ATOM 4455 C CA . THR A 1 4 ? -2.648 -1.559 -6.258 1.00 50.22 4 THR A CA 8
ATOM 4456 C C . THR A 1 4 ? -3.446 -0.392 -5.641 1.00 41.23 4 THR A C 8
ATOM 4457 O O . THR A 1 4 ? -4.671 -0.474 -5.513 1.00 73.21 4 THR A O 8
ATOM 4468 N N . PHE A 1 5 ? -2.740 0.676 -5.240 1.00 62.52 5 PHE A N 8
ATOM 4469 C CA . PHE A 1 5 ? -3.331 1.826 -4.521 1.00 70.31 5 PHE A CA 8
ATOM 4470 C C . PHE A 1 5 ? -2.540 3.091 -4.837 1.00 4.23 5 PHE A C 8
ATOM 4471 O O . PHE A 1 5 ? -1.308 3.074 -4.800 1.00 2.03 5 PHE A O 8
ATOM 4488 N N . ARG A 1 6 ? -3.247 4.194 -5.094 1.00 41.14 6 ARG A N 8
ATOM 4489 C CA . ARG A 1 6 ? -2.641 5.449 -5.551 1.00 63.24 6 ARG A CA 8
ATOM 4490 C C . ARG A 1 6 ? -2.647 6.490 -4.440 1.00 73.44 6 ARG A C 8
ATOM 4491 O O . ARG A 1 6 ? -3.702 6.825 -3.890 1.00 50.12 6 ARG A O 8
ATOM 4512 N N . SER A 1 7 ? -1.446 6.987 -4.110 1.00 43.50 7 SER A N 8
ATOM 4513 C CA . SER A 1 7 ? -1.266 8.092 -3.180 1.00 53.25 7 SER A CA 8
ATOM 4514 C C . SER A 1 7 ? -1.270 9.399 -3.964 1.00 33.35 7 SER A C 8
ATOM 4515 O O . SER A 1 7 ? -0.452 9.567 -4.884 1.00 23.23 7 SER A O 8
ATOM 4523 N N . GLU A 1 8 ? -2.212 10.294 -3.618 1.00 50.45 8 GLU A N 8
ATOM 4524 C CA . GLU A 1 8 ? -2.207 11.689 -4.093 1.00 52.21 8 GLU A CA 8
ATOM 4525 C C . GLU A 1 8 ? -0.934 12.387 -3.589 1.00 52.04 8 GLU A C 8
ATOM 4526 O O . GLU A 1 8 ? -0.344 13.216 -4.286 1.00 15.35 8 GLU A O 8
ATOM 4538 N N . CYS A 1 9 ? -0.526 12.011 -2.367 1.00 55.31 9 CYS A N 8
ATOM 4539 C CA . CYS A 1 9 ? 0.749 12.413 -1.757 1.00 25.31 9 CYS A CA 8
ATOM 4540 C C . CYS A 1 9 ? 1.901 11.655 -2.463 1.00 53.43 9 CYS A C 8
ATOM 4541 O O . CYS A 1 9 ? 2.125 10.484 -2.161 1.00 33.10 9 CYS A O 8
ATOM 4548 N N . THR A 1 10 ? 2.533 12.342 -3.440 1.00 33.52 10 THR A N 8
ATOM 4549 C CA . THR A 1 10 ? 3.613 11.858 -4.360 1.00 62.41 10 THR A CA 8
ATOM 4550 C C . THR A 1 10 ? 3.051 11.696 -5.786 1.00 2.34 10 THR A C 8
ATOM 4551 O O . THR A 1 10 ? 3.793 11.862 -6.762 1.00 4.33 10 THR A O 8
ATOM 4562 N N . ASN A 1 11 ? 1.742 11.381 -5.877 1.00 65.42 11 ASN A N 8
ATOM 4563 C CA . ASN A 1 11 ? 0.956 11.361 -7.142 1.00 10.10 11 ASN A CA 8
ATOM 4564 C C . ASN A 1 11 ? 1.353 10.151 -8.046 1.00 61.32 11 ASN A C 8
ATOM 4565 O O . ASN A 1 11 ? 1.378 10.241 -9.276 1.00 63.40 11 ASN A O 8
ATOM 4576 N N . LYS A 1 12 ? 1.645 8.999 -7.394 1.00 43.22 12 LYS A N 8
ATOM 4577 C CA . LYS A 1 12 ? 1.843 7.690 -8.070 1.00 33.13 12 LYS A CA 8
ATOM 4578 C C . LYS A 1 12 ? 1.044 6.604 -7.343 1.00 41.01 12 LYS A C 8
ATOM 4579 O O . LYS A 1 12 ? 0.582 6.807 -6.215 1.00 72.42 12 LYS A O 8
ATOM 4598 N N . GLU A 1 13 ? 0.911 5.439 -8.000 1.00 73.10 13 GLU A N 8
ATOM 4599 C CA . GLU A 1 13 ? 0.322 4.225 -7.401 1.00 3.13 13 GLU A CA 8
ATOM 4600 C C . GLU A 1 13 ? 1.406 3.183 -7.116 1.00 31.24 13 GLU A C 8
ATOM 4601 O O . GLU A 1 13 ? 2.451 3.153 -7.776 1.00 34.35 13 GLU A O 8
ATOM 4613 N N . PHE A 1 14 ? 1.127 2.337 -6.117 1.00 4.15 14 PHE A N 8
ATOM 4614 C CA . PHE A 1 14 ? 2.044 1.319 -5.595 1.00 41.54 14 PHE A CA 8
ATOM 4615 C C . PHE A 1 14 ? 1.355 -0.041 -5.664 1.00 12.25 14 PHE A C 8
ATOM 4616 O O . PHE A 1 14 ? 0.129 -0.116 -5.578 1.00 71.22 14 PHE A O 8
ATOM 4633 N N . THR A 1 15 ? 2.140 -1.108 -5.807 1.00 1.15 15 THR A N 8
ATOM 4634 C CA . THR A 1 15 ? 1.619 -2.473 -5.917 1.00 24.13 15 THR A CA 8
ATOM 4635 C C . THR A 1 15 ? 2.393 -3.383 -4.958 1.00 52.44 15 THR A C 8
ATOM 4636 O O . THR A 1 15 ? 3.623 -3.494 -5.060 1.00 13.34 15 THR A O 8
ATOM 4647 N N . VAL A 1 16 ? 1.678 -4.011 -4.014 1.00 14.41 16 VAL A N 8
ATOM 4648 C CA . VAL A 1 16 ? 2.283 -4.875 -2.998 1.00 11.52 16 VAL A CA 8
ATOM 4649 C C . VAL A 1 16 ? 1.661 -6.284 -3.061 1.00 22.00 16 VAL A C 8
ATOM 4650 O O . VAL A 1 16 ? 0.444 -6.474 -2.907 1.00 2.25 16 VAL A O 8
ATOM 4663 N N . CYS A 1 17 ? 2.516 -7.266 -3.352 1.00 53.31 17 CYS A N 8
ATOM 4664 C CA . CYS A 1 17 ? 2.129 -8.669 -3.496 1.00 34.54 17 CYS A CA 8
ATOM 4665 C C . CYS A 1 17 ? 2.381 -9.398 -2.176 1.00 44.22 17 CYS A C 8
ATOM 4666 O O . CYS A 1 17 ? 3.503 -9.828 -1.899 1.00 50.34 17 CYS A O 8
ATOM 4673 N N . ARG A 1 18 ? 1.353 -9.476 -1.333 1.00 2.02 18 ARG A N 8
ATOM 4674 C CA . ARG A 1 18 ? 1.393 -10.257 -0.088 1.00 1.34 18 ARG A CA 8
ATOM 4675 C C . ARG A 1 18 ? 0.413 -11.433 -0.239 1.00 4.10 18 ARG A C 8
ATOM 4676 O O . ARG A 1 18 ? -0.638 -11.254 -0.855 1.00 60.42 18 ARG A O 8
ATOM 4697 N N . PRO A 1 19 ? 0.734 -12.650 0.303 1.00 52.11 19 PRO A N 8
ATOM 4698 C CA . PRO A 1 19 ? -0.116 -13.864 0.111 1.00 73.34 19 PRO A CA 8
ATOM 4699 C C . PRO A 1 19 ? -1.413 -13.836 0.952 1.00 4.54 19 PRO A C 8
ATOM 4700 O O . PRO A 1 19 ? -2.315 -14.658 0.741 1.00 53.23 19 PRO A O 8
ATOM 4711 N N . ASN A 1 20 ? -1.492 -12.880 1.895 1.00 22.42 20 ASN A N 8
ATOM 4712 C CA . ASN A 1 20 ? -2.637 -12.703 2.802 1.00 34.10 20 ASN A CA 8
ATOM 4713 C C . ASN A 1 20 ? -3.063 -11.214 2.856 1.00 20.34 20 ASN A C 8
ATOM 4714 O O . ASN A 1 20 ? -2.238 -10.321 2.579 1.00 5.50 20 ASN A O 8
ATOM 4725 N N . PRO A 1 21 ? -4.366 -10.925 3.182 1.00 32.01 21 PRO A N 8
ATOM 4726 C CA . PRO A 1 21 ? -4.846 -9.542 3.424 1.00 53.22 21 PRO A CA 8
ATOM 4727 C C . PRO A 1 21 ? -4.114 -8.844 4.581 1.00 41.42 21 PRO A C 8
ATOM 4728 O O . PRO A 1 21 ? -3.939 -7.638 4.534 1.00 21.34 21 PRO A O 8
ATOM 4739 N N . GLU A 1 22 ? -3.648 -9.640 5.572 1.00 3.41 22 GLU A N 8
ATOM 4740 C CA . GLU A 1 22 ? -3.026 -9.139 6.823 1.00 63.21 22 GLU A CA 8
ATOM 4741 C C . GLU A 1 22 ? -1.846 -8.191 6.552 1.00 23.23 22 GLU A C 8
ATOM 4742 O O . GLU A 1 22 ? -1.824 -7.056 7.043 1.00 13.43 22 GLU A O 8
ATOM 4754 N N . GLU A 1 23 ? -0.873 -8.669 5.769 1.00 12.41 23 GLU A N 8
ATOM 4755 C CA . GLU A 1 23 ? 0.307 -7.877 5.409 1.00 13.32 23 GLU A CA 8
ATOM 4756 C C . GLU A 1 23 ? -0.080 -6.727 4.464 1.00 32.11 23 GLU A C 8
ATOM 4757 O O . GLU A 1 23 ? 0.483 -5.654 4.577 1.00 30.44 23 GLU A O 8
ATOM 4769 N N . VAL A 1 24 ? -1.080 -6.948 3.579 1.00 33.54 24 VAL A N 8
ATOM 4770 C CA . VAL A 1 24 ? -1.579 -5.892 2.674 1.00 23.31 24 VAL A CA 8
ATOM 4771 C C . VAL A 1 24 ? -2.228 -4.737 3.474 1.00 44.14 24 VAL A C 8
ATOM 4772 O O . VAL A 1 24 ? -2.105 -3.580 3.081 1.00 22.30 24 VAL A O 8
ATOM 4785 N N . GLU A 1 25 ? -2.897 -5.058 4.607 1.00 20.21 25 GLU A N 8
ATOM 4786 C CA . GLU A 1 25 ? -3.549 -4.041 5.463 1.00 23.04 25 GLU A CA 8
ATOM 4787 C C . GLU A 1 25 ? -2.508 -3.064 6.000 1.00 14.25 25 GLU A C 8
ATOM 4788 O O . GLU A 1 25 ? -2.697 -1.842 5.932 1.00 70.13 25 GLU A O 8
ATOM 4800 N N . LYS A 1 26 ? -1.397 -3.631 6.504 1.00 32.33 26 LYS A N 8
ATOM 4801 C CA . LYS A 1 26 ? -0.274 -2.858 7.034 1.00 35.04 26 LYS A CA 8
ATOM 4802 C C . LYS A 1 26 ? 0.385 -2.066 5.892 1.00 22.03 26 LYS A C 8
ATOM 4803 O O . LYS A 1 26 ? 0.392 -0.847 5.921 1.00 1.24 26 LYS A O 8
ATOM 4822 N N . GLU A 1 27 ? 0.803 -2.791 4.836 1.00 51.22 27 GLU A N 8
ATOM 4823 C CA . GLU A 1 27 ? 1.567 -2.244 3.698 1.00 54.54 27 GLU A CA 8
ATOM 4824 C C . GLU A 1 27 ? 0.839 -1.093 2.997 1.00 64.41 27 GLU A C 8
ATOM 4825 O O . GLU A 1 27 ? 1.467 -0.084 2.667 1.00 43.13 27 GLU A O 8
ATOM 4837 N N . ALA A 1 28 ? -0.477 -1.247 2.789 1.00 60.45 28 ALA A N 8
ATOM 4838 C CA . ALA A 1 28 ? -1.268 -0.264 2.047 1.00 13.50 28 ALA A CA 8
ATOM 4839 C C . ALA A 1 28 ? -1.298 1.063 2.792 1.00 21.22 28 ALA A C 8
ATOM 4840 O O . ALA A 1 28 ? -0.836 2.069 2.265 1.00 33.14 28 ALA A O 8
ATOM 4847 N N . ARG A 1 29 ? -1.727 1.026 4.072 1.00 43.21 29 ARG A N 8
ATOM 4848 C CA . ARG A 1 29 ? -1.879 2.246 4.873 1.00 72.32 29 ARG A CA 8
ATOM 4849 C C . ARG A 1 29 ? -0.512 2.863 5.195 1.00 71.22 29 ARG A C 8
ATOM 4850 O O . ARG A 1 29 ? -0.344 4.068 5.066 1.00 64.45 29 ARG A O 8
ATOM 4871 N N . ARG A 1 30 ? 0.476 2.007 5.525 1.00 10.12 30 ARG A N 8
ATOM 4872 C CA . ARG A 1 30 ? 1.830 2.435 5.919 1.00 25.43 30 ARG A CA 8
ATOM 4873 C C . ARG A 1 30 ? 2.548 3.176 4.771 1.00 35.33 30 ARG A C 8
ATOM 4874 O O . ARG A 1 30 ? 3.145 4.220 5.010 1.00 60.44 30 ARG A O 8
ATOM 4895 N N . THR A 1 31 ? 2.478 2.615 3.541 1.00 32.04 31 THR A N 8
ATOM 4896 C CA . THR A 1 31 ? 3.114 3.202 2.335 1.00 55.14 31 THR A CA 8
ATOM 4897 C C . THR A 1 31 ? 2.451 4.543 1.954 1.00 43.53 31 THR A C 8
ATOM 4898 O O . THR A 1 31 ? 3.138 5.514 1.613 1.00 63.04 31 THR A O 8
ATOM 4909 N N . LYS A 1 32 ? 1.106 4.579 2.052 1.00 25.01 32 LYS A N 8
ATOM 4910 C CA . LYS A 1 32 ? 0.301 5.784 1.775 1.00 35.12 32 LYS A CA 8
ATOM 4911 C C . LYS A 1 32 ? 0.670 6.929 2.736 1.00 24.55 32 LYS A C 8
ATOM 4912 O O . LYS A 1 32 ? 0.882 8.071 2.308 1.00 21.51 32 LYS A O 8
ATOM 4931 N N . GLU A 1 33 ? 0.769 6.583 4.034 1.00 53.14 33 GLU A N 8
ATOM 4932 C CA . GLU A 1 33 ? 1.158 7.521 5.102 1.00 71.32 33 GLU A CA 8
ATOM 4933 C C . GLU A 1 33 ? 2.623 7.951 4.937 1.00 21.12 33 GLU A C 8
ATOM 4934 O O . GLU A 1 33 ? 2.935 9.116 5.132 1.00 43.31 33 GLU A O 8
ATOM 4946 N N . GLU A 1 34 ? 3.488 6.998 4.523 1.00 45.21 34 GLU A N 8
ATOM 4947 C CA . GLU A 1 34 ? 4.954 7.190 4.435 1.00 22.51 34 GLU A CA 8
ATOM 4948 C C . GLU A 1 34 ? 5.298 8.259 3.393 1.00 11.12 34 GLU A C 8
ATOM 4949 O O . GLU A 1 34 ? 6.090 9.171 3.658 1.00 60.50 34 GLU A O 8
ATOM 4961 N N . GLU A 1 35 ? 4.631 8.163 2.236 1.00 12.11 35 GLU A N 8
ATOM 4962 C CA . GLU A 1 35 ? 4.761 9.144 1.143 1.00 1.25 35 GLU A CA 8
ATOM 4963 C C . GLU A 1 35 ? 4.078 10.482 1.486 1.00 42.35 35 GLU A C 8
ATOM 4964 O O . GLU A 1 35 ? 4.346 11.501 0.840 1.00 3.55 35 GLU A O 8
ATOM 4976 N N . CYS A 1 36 ? 3.187 10.466 2.494 1.00 55.21 36 CYS A N 8
ATOM 4977 C CA . CYS A 1 36 ? 2.387 11.638 2.883 1.00 12.23 36 CYS A CA 8
ATOM 4978 C C . CYS A 1 36 ? 2.803 12.178 4.276 1.00 33.42 36 CYS A C 8
ATOM 4979 O O . CYS A 1 36 ? 2.053 12.940 4.889 1.00 71.45 36 CYS A O 8
ATOM 4986 N N . ARG A 1 37 ? 4.009 11.804 4.760 1.00 61.33 37 ARG A N 8
ATOM 4987 C CA . ARG A 1 37 ? 4.532 12.255 6.080 1.00 23.23 37 ARG A CA 8
ATOM 4988 C C . ARG A 1 37 ? 6.033 12.573 5.985 1.00 64.21 37 ARG A C 8
ATOM 4989 O O . ARG A 1 37 ? 6.666 12.331 4.948 1.00 15.43 37 ARG A O 8
ATOM 5010 N N . LYS A 1 38 ? 6.583 13.119 7.082 1.00 31.42 38 LYS A N 8
ATOM 5011 C CA . LYS A 1 38 ? 8.034 13.200 7.310 1.00 61.31 38 LYS A CA 8
ATOM 5012 C C . LYS A 1 38 ? 8.495 11.923 8.070 1.00 51.34 38 LYS A C 8
ATOM 5013 O O . LYS A 1 38 ? 9.180 11.069 7.469 1.00 31.33 38 LYS A O 8
ATOM 5033 N N . GLN A 1 1 ? -5.061 -10.974 -5.842 1.00 5.50 1 GLN A N 9
ATOM 5034 C CA . GLN A 1 1 ? -3.938 -10.489 -6.684 1.00 5.53 1 GLN A CA 9
ATOM 5035 C C . GLN A 1 1 ? -3.105 -9.466 -5.877 1.00 12.14 1 GLN A C 9
ATOM 5036 O O . GLN A 1 1 ? -3.288 -9.343 -4.659 1.00 25.41 1 GLN A O 9
ATOM 5052 N N . CYS A 1 2 ? -2.168 -8.753 -6.543 1.00 22.41 2 CYS A N 9
ATOM 5053 C CA . CYS A 1 2 ? -1.444 -7.618 -5.934 1.00 30.11 2 CYS A CA 9
ATOM 5054 C C . CYS A 1 2 ? -2.394 -6.415 -5.739 1.00 43.24 2 CYS A C 9
ATOM 5055 O O . CYS A 1 2 ? -3.134 -6.047 -6.665 1.00 45.51 2 CYS A O 9
ATOM 5062 N N . TYR A 1 3 ? -2.365 -5.816 -4.532 1.00 54.55 3 TYR A N 9
ATOM 5063 C CA . TYR A 1 3 ? -3.193 -4.644 -4.190 1.00 65.03 3 TYR A CA 9
ATOM 5064 C C . TYR A 1 3 ? -2.715 -3.403 -4.956 1.00 51.14 3 TYR A C 9
ATOM 5065 O O . TYR A 1 3 ? -1.524 -3.069 -4.924 1.00 64.22 3 TYR A O 9
ATOM 5083 N N . THR A 1 4 ? -3.653 -2.734 -5.632 1.00 25.44 4 THR A N 9
ATOM 5084 C CA . THR A 1 4 ? -3.380 -1.528 -6.417 1.00 73.05 4 THR A CA 9
ATOM 5085 C C . THR A 1 4 ? -4.000 -0.301 -5.713 1.00 44.53 4 THR A C 9
ATOM 5086 O O . THR A 1 4 ? -5.214 -0.256 -5.493 1.00 43.51 4 THR A O 9
ATOM 5097 N N . PHE A 1 5 ? -3.138 0.665 -5.340 1.00 42.42 5 PHE A N 9
ATOM 5098 C CA . PHE A 1 5 ? -3.516 1.874 -4.569 1.00 61.05 5 PHE A CA 9
ATOM 5099 C C . PHE A 1 5 ? -2.553 3.016 -4.926 1.00 1.41 5 PHE A C 9
ATOM 5100 O O . PHE A 1 5 ? -1.358 2.785 -5.080 1.00 5.53 5 PHE A O 9
ATOM 5117 N N . ARG A 1 6 ? -3.075 4.243 -5.034 1.00 30.10 6 ARG A N 9
ATOM 5118 C CA . ARG A 1 6 ? -2.318 5.396 -5.540 1.00 32.32 6 ARG A CA 9
ATOM 5119 C C . ARG A 1 6 ? -2.263 6.491 -4.467 1.00 74.35 6 ARG A C 9
ATOM 5120 O O . ARG A 1 6 ? -3.261 6.769 -3.809 1.00 53.42 6 ARG A O 9
ATOM 5141 N N . SER A 1 7 ? -1.076 7.073 -4.281 1.00 61.31 7 SER A N 9
ATOM 5142 C CA . SER A 1 7 ? -0.860 8.256 -3.427 1.00 22.24 7 SER A CA 9
ATOM 5143 C C . SER A 1 7 ? -1.402 9.531 -4.108 1.00 61.43 7 SER A C 9
ATOM 5144 O O . SER A 1 7 ? -1.613 9.556 -5.322 1.00 52.34 7 SER A O 9
ATOM 5152 N N . GLU A 1 8 ? -1.619 10.584 -3.302 1.00 50.42 8 GLU A N 9
ATOM 5153 C CA . GLU A 1 8 ? -2.007 11.925 -3.784 1.00 22.13 8 GLU A CA 9
ATOM 5154 C C . GLU A 1 8 ? -0.854 12.912 -3.522 1.00 72.15 8 GLU A C 9
ATOM 5155 O O . GLU A 1 8 ? -0.510 13.728 -4.386 1.00 65.21 8 GLU A O 9
ATOM 5167 N N . CYS A 1 9 ? -0.257 12.801 -2.320 1.00 11.52 9 CYS A N 9
ATOM 5168 C CA . CYS A 1 9 ? 0.829 13.693 -1.855 1.00 30.33 9 CYS A CA 9
ATOM 5169 C C . CYS A 1 9 ? 2.106 13.566 -2.716 1.00 53.54 9 CYS A C 9
ATOM 5170 O O . CYS A 1 9 ? 2.873 14.526 -2.845 1.00 13.31 9 CYS A O 9
ATOM 5177 N N . THR A 1 10 ? 2.329 12.372 -3.289 1.00 71.02 10 THR A N 9
ATOM 5178 C CA . THR A 1 10 ? 3.473 12.103 -4.179 1.00 14.14 10 THR A CA 9
ATOM 5179 C C . THR A 1 10 ? 2.954 11.754 -5.582 1.00 30.24 10 THR A C 9
ATOM 5180 O O . THR A 1 10 ? 3.680 11.920 -6.570 1.00 62.12 10 THR A O 9
ATOM 5191 N N . ASN A 1 11 ? 1.702 11.209 -5.630 1.00 63.43 11 ASN A N 9
ATOM 5192 C CA . ASN A 1 11 ? 0.947 10.930 -6.879 1.00 64.41 11 ASN A CA 9
ATOM 5193 C C . ASN A 1 11 ? 1.415 9.612 -7.568 1.00 34.44 11 ASN A C 9
ATOM 5194 O O . ASN A 1 11 ? 0.915 9.239 -8.636 1.00 44.55 11 ASN A O 9
ATOM 5205 N N . LYS A 1 12 ? 2.351 8.885 -6.922 1.00 43.52 12 LYS A N 9
ATOM 5206 C CA . LYS A 1 12 ? 2.823 7.560 -7.398 1.00 25.42 12 LYS A CA 9
ATOM 5207 C C . LYS A 1 12 ? 1.751 6.489 -7.097 1.00 25.01 12 LYS A C 9
ATOM 5208 O O . LYS A 1 12 ? 1.172 6.499 -6.015 1.00 41.55 12 LYS A O 9
ATOM 5227 N N . GLU A 1 13 ? 1.483 5.585 -8.061 1.00 5.10 13 GLU A N 9
ATOM 5228 C CA . GLU A 1 13 ? 0.608 4.398 -7.836 1.00 50.41 13 GLU A CA 9
ATOM 5229 C C . GLU A 1 13 ? 1.469 3.189 -7.425 1.00 65.25 13 GLU A C 9
ATOM 5230 O O . GLU A 1 13 ? 2.624 3.074 -7.843 1.00 51.31 13 GLU A O 9
ATOM 5242 N N . PHE A 1 14 ? 0.894 2.279 -6.624 1.00 70.35 14 PHE A N 9
ATOM 5243 C CA . PHE A 1 14 ? 1.642 1.172 -5.990 1.00 33.20 14 PHE A CA 9
ATOM 5244 C C . PHE A 1 14 ? 0.949 -0.164 -6.252 1.00 14.24 14 PHE A C 9
ATOM 5245 O O . PHE A 1 14 ? -0.279 -0.225 -6.416 1.00 2.42 14 PHE A O 9
ATOM 5262 N N . THR A 1 15 ? 1.764 -1.224 -6.284 1.00 71.45 15 THR A N 9
ATOM 5263 C CA . THR A 1 15 ? 1.326 -2.602 -6.507 1.00 32.13 15 THR A CA 9
ATOM 5264 C C . THR A 1 15 ? 2.139 -3.524 -5.568 1.00 22.43 15 THR A C 9
ATOM 5265 O O . THR A 1 15 ? 3.362 -3.627 -5.719 1.00 63.01 15 THR A O 9
ATOM 5276 N N . VAL A 1 16 ? 1.463 -4.171 -4.594 1.00 11.13 16 VAL A N 9
ATOM 5277 C CA . VAL A 1 16 ? 2.139 -5.009 -3.569 1.00 2.21 16 VAL A CA 9
ATOM 5278 C C . VAL A 1 16 ? 1.383 -6.344 -3.379 1.00 70.33 16 VAL A C 9
ATOM 5279 O O . VAL A 1 16 ? 0.160 -6.367 -3.190 1.00 54.55 16 VAL A O 9
ATOM 5292 N N . CYS A 1 17 ? 2.112 -7.464 -3.488 1.00 73.13 17 CYS A N 9
ATOM 5293 C CA . CYS A 1 17 ? 1.575 -8.814 -3.240 1.00 4.40 17 CYS A CA 9
ATOM 5294 C C . CYS A 1 17 ? 2.090 -9.353 -1.905 1.00 4.10 17 CYS A C 9
ATOM 5295 O O . CYS A 1 17 ? 3.281 -9.253 -1.586 1.00 43.41 17 CYS A O 9
ATOM 5302 N N . ARG A 1 18 ? 1.157 -9.908 -1.130 1.00 64.13 18 ARG A N 9
ATOM 5303 C CA . ARG A 1 18 ? 1.428 -10.642 0.110 1.00 23.44 18 ARG A CA 9
ATOM 5304 C C . ARG A 1 18 ? 0.586 -11.933 0.098 1.00 44.31 18 ARG A C 9
ATOM 5305 O O . ARG A 1 18 ? -0.522 -11.930 -0.461 1.00 71.31 18 ARG A O 9
ATOM 5326 N N . PRO A 1 19 ? 1.074 -13.056 0.725 1.00 50.34 19 PRO A N 9
ATOM 5327 C CA . PRO A 1 19 ? 0.335 -14.352 0.751 1.00 74.43 19 PRO A CA 9
ATOM 5328 C C . PRO A 1 19 ? -0.941 -14.330 1.630 1.00 32.34 19 PRO A C 9
ATOM 5329 O O . PRO A 1 19 ? -1.594 -15.367 1.793 1.00 42.34 19 PRO A O 9
ATOM 5340 N N . ASN A 1 20 ? -1.271 -13.155 2.200 1.00 30.11 20 ASN A N 9
ATOM 5341 C CA . ASN A 1 20 ? -2.546 -12.907 2.905 1.00 70.43 20 ASN A CA 9
ATOM 5342 C C . ASN A 1 20 ? -2.827 -11.381 2.950 1.00 51.54 20 ASN A C 9
ATOM 5343 O O . ASN A 1 20 ? -1.886 -10.588 3.121 1.00 23.11 20 ASN A O 9
ATOM 5354 N N . PRO A 1 21 ? -4.130 -10.949 2.777 1.00 50.14 21 PRO A N 9
ATOM 5355 C CA . PRO A 1 21 ? -4.543 -9.517 2.850 1.00 21.01 21 PRO A CA 9
ATOM 5356 C C . PRO A 1 21 ? -4.166 -8.808 4.173 1.00 12.22 21 PRO A C 9
ATOM 5357 O O . PRO A 1 21 ? -4.088 -7.587 4.195 1.00 21.01 21 PRO A O 9
ATOM 5368 N N . GLU A 1 22 ? -3.926 -9.589 5.253 1.00 74.43 22 GLU A N 9
ATOM 5369 C CA . GLU A 1 22 ? -3.564 -9.059 6.591 1.00 30.40 22 GLU A CA 9
ATOM 5370 C C . 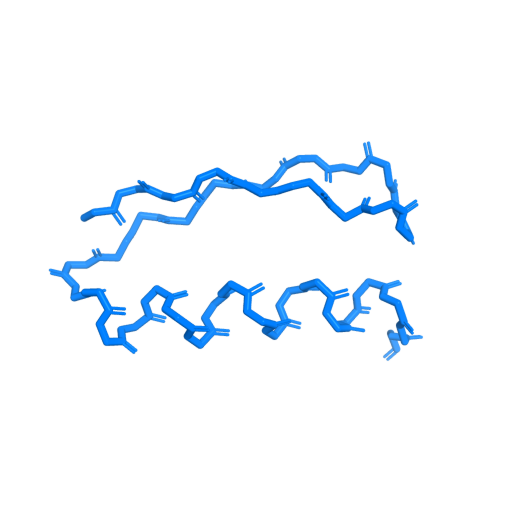GLU A 1 22 ? -2.282 -8.212 6.509 1.00 44.51 22 GLU A C 9
ATOM 5371 O O . GLU A 1 22 ? -2.238 -7.075 7.009 1.00 41.51 22 GLU A O 9
ATOM 5383 N N . GLU A 1 23 ? -1.249 -8.775 5.851 1.00 24.32 23 GLU A N 9
ATOM 5384 C CA . GLU A 1 23 ? 0.029 -8.075 5.633 1.00 52.35 23 GLU A CA 9
ATOM 5385 C C . GLU A 1 23 ? -0.150 -6.889 4.674 1.00 45.11 23 GLU A C 9
ATOM 5386 O O . GLU A 1 23 ? 0.515 -5.866 4.836 1.00 12.14 23 GLU A O 9
ATOM 5398 N N . VAL A 1 24 ? -1.074 -7.035 3.700 1.00 1.43 24 VAL A N 9
ATOM 5399 C CA . VAL A 1 24 ? -1.387 -5.965 2.735 1.00 33.44 24 VAL A CA 9
ATOM 5400 C C . VAL A 1 24 ? -1.986 -4.734 3.450 1.00 41.13 24 VAL A C 9
ATOM 5401 O O . VAL A 1 24 ? -1.690 -3.614 3.063 1.00 3.53 24 VAL A O 9
ATOM 5414 N N . GLU A 1 25 ? -2.808 -4.962 4.503 1.00 45.44 25 GLU A N 9
ATOM 5415 C CA . GLU A 1 25 ? -3.424 -3.865 5.294 1.00 24.10 25 GLU A CA 9
ATOM 5416 C C . GLU A 1 25 ? -2.344 -2.921 5.835 1.00 44.41 25 GLU A C 9
ATOM 5417 O O . GLU A 1 25 ? -2.437 -1.695 5.712 1.00 62.14 25 GLU A O 9
ATOM 5429 N N . LYS A 1 26 ? -1.306 -3.550 6.399 1.00 3.33 26 LYS A N 9
ATOM 5430 C CA . LYS A 1 26 ? -0.186 -2.868 7.042 1.00 54.52 26 LYS A CA 9
ATOM 5431 C C . LYS A 1 26 ? 0.712 -2.182 5.989 1.00 24.31 26 LYS A C 9
ATOM 5432 O O . LYS A 1 26 ? 0.992 -0.999 6.107 1.00 74.03 26 LYS A O 9
ATOM 5451 N N . GLU A 1 27 ? 1.073 -2.928 4.923 1.00 63.35 27 GLU A N 9
ATOM 5452 C CA . GLU A 1 27 ? 1.939 -2.440 3.822 1.00 10.40 27 GLU A CA 9
ATOM 5453 C C . GLU A 1 27 ? 1.314 -1.231 3.108 1.00 61.11 27 GLU A C 9
ATOM 5454 O O . GLU A 1 27 ? 1.992 -0.234 2.850 1.00 21.44 27 GLU A O 9
ATOM 5466 N N . ALA A 1 28 ? 0.006 -1.339 2.836 1.00 41.14 28 ALA A N 9
ATOM 5467 C CA . ALA A 1 28 ? -0.748 -0.330 2.088 1.00 1.33 28 ALA A CA 9
ATOM 5468 C C . ALA A 1 28 ? -0.855 0.969 2.877 1.00 63.22 28 ALA A C 9
ATOM 5469 O O . ALA A 1 28 ? -0.506 2.033 2.365 1.00 11.14 28 ALA A O 9
ATOM 5476 N N . ARG A 1 29 ? -1.305 0.859 4.146 1.00 70.02 29 ARG A N 9
ATOM 5477 C CA . ARG A 1 29 ? -1.520 2.031 5.007 1.00 12.52 29 ARG A CA 9
ATOM 5478 C C . ARG A 1 29 ? -0.190 2.727 5.331 1.00 71.33 29 ARG A C 9
ATOM 5479 O O . ARG A 1 29 ? -0.135 3.949 5.369 1.00 4.23 29 ARG A O 9
ATOM 5500 N N . ARG A 1 30 ? 0.887 1.921 5.522 1.00 62.45 30 ARG A N 9
ATOM 5501 C CA . ARG A 1 30 ? 2.232 2.451 5.790 1.00 21.00 30 ARG A CA 9
ATOM 5502 C C . ARG A 1 30 ? 2.725 3.266 4.600 1.00 31.44 30 ARG A C 9
ATOM 5503 O O . ARG A 1 30 ? 3.184 4.394 4.769 1.00 50.33 30 ARG A O 9
ATOM 5524 N N . THR A 1 31 ? 2.574 2.697 3.388 1.00 73.23 31 THR A N 9
ATOM 5525 C CA . THR A 1 31 ? 2.967 3.386 2.148 1.00 24.02 31 THR A CA 9
ATOM 5526 C C . THR A 1 31 ? 2.208 4.730 2.005 1.00 62.12 31 THR A C 9
ATOM 5527 O O . THR A 1 31 ? 2.834 5.775 1.866 1.00 65.21 31 THR A O 9
ATOM 5538 N N . LYS A 1 32 ? 0.871 4.675 2.167 1.00 31.30 32 LYS A N 9
ATOM 5539 C CA . LYS A 1 32 ? -0.029 5.851 2.071 1.00 12.50 32 LYS A CA 9
ATOM 5540 C C . LYS A 1 32 ? 0.389 6.990 3.034 1.00 24.44 32 LYS A C 9
ATOM 5541 O O . LYS A 1 32 ? 0.481 8.157 2.617 1.00 14.33 32 LYS A O 9
ATOM 5560 N N . GLU A 1 33 ? 0.667 6.628 4.305 1.00 51.53 33 GLU A N 9
ATOM 5561 C CA . GLU A 1 33 ? 1.053 7.598 5.348 1.00 25.22 33 GLU A CA 9
ATOM 5562 C C . GLU A 1 33 ? 2.414 8.235 5.036 1.00 64.12 33 GLU A C 9
ATOM 5563 O O . GLU A 1 33 ? 2.528 9.451 4.967 1.00 13.51 33 GLU A O 9
ATOM 5575 N N . GLU A 1 34 ? 3.421 7.382 4.824 1.00 51.45 34 GLU A N 9
ATOM 5576 C CA . GLU A 1 34 ? 4.807 7.787 4.539 1.00 23.24 34 GLU A CA 9
ATOM 5577 C C . GLU A 1 34 ? 4.943 8.639 3.249 1.00 13.42 34 GLU A C 9
ATOM 5578 O O . GLU A 1 34 ? 5.948 9.343 3.087 1.00 1.24 34 GLU A O 9
ATOM 5590 N N . GLU A 1 35 ? 3.955 8.570 2.336 1.00 10.23 35 GLU A N 9
ATOM 5591 C CA . GLU A 1 35 ? 3.934 9.430 1.132 1.00 62.14 35 GLU A CA 9
ATOM 5592 C C . GLU A 1 35 ? 3.475 10.862 1.462 1.00 1.21 35 GLU A C 9
ATOM 5593 O O . GLU A 1 35 ? 3.870 11.817 0.790 1.00 44.53 35 GLU A O 9
ATOM 5605 N N . CYS A 1 36 ? 2.646 11.007 2.502 1.00 61.41 36 CYS A N 9
ATOM 5606 C CA . CYS A 1 36 ? 2.211 12.327 3.013 1.00 31.41 36 CYS A CA 9
ATOM 5607 C C . CYS A 1 36 ? 3.006 12.747 4.269 1.00 65.42 36 CYS A C 9
ATOM 5608 O O . CYS A 1 36 ? 2.815 13.846 4.788 1.00 72.21 36 CYS A O 9
ATOM 5615 N N . ARG A 1 37 ? 3.906 11.867 4.742 1.00 41.35 37 ARG A N 9
ATOM 5616 C CA . ARG A 1 37 ? 4.653 12.062 5.994 1.00 44.24 37 ARG A CA 9
ATOM 5617 C C . ARG A 1 37 ? 6.141 11.743 5.784 1.00 3.40 37 ARG A C 9
ATOM 5618 O O . ARG A 1 37 ? 6.527 10.571 5.734 1.00 53.15 37 ARG A O 9
ATOM 5639 N N . LYS A 1 38 ? 6.943 12.819 5.653 1.00 45.15 38 LYS A N 9
ATOM 5640 C CA . LYS A 1 38 ? 8.409 12.766 5.445 1.00 71.25 38 LYS A CA 9
ATOM 5641 C C . LYS A 1 38 ? 8.738 12.090 4.081 1.00 41.34 38 LYS A C 9
ATOM 5642 O O . LYS A 1 38 ? 9.122 10.902 4.046 1.00 30.23 38 LYS A O 9
ATOM 5662 N N . GLN A 1 1 ? -1.367 -9.933 -9.462 1.00 44.42 1 GLN A N 10
ATOM 5663 C CA . GLN A 1 1 ? -2.239 -8.746 -9.556 1.00 41.13 1 GLN A CA 10
ATOM 5664 C C . GLN A 1 1 ? -1.672 -7.613 -8.685 1.00 43.14 1 GLN A C 10
ATOM 5665 O O . GLN A 1 1 ? -1.379 -6.529 -9.201 1.00 24.33 1 GLN A O 10
ATOM 5681 N N . CYS A 1 2 ? -1.509 -7.904 -7.366 1.00 52.21 2 CYS A N 10
ATOM 5682 C CA . CYS A 1 2 ? -1.053 -6.950 -6.329 1.00 33.25 2 CYS A CA 10
ATOM 5683 C C . CYS A 1 2 ? -2.118 -5.874 -6.036 1.00 42.20 2 CYS A C 10
ATOM 5684 O O . CYS A 1 2 ? -2.813 -5.403 -6.946 1.00 21.21 2 CYS A O 10
ATOM 5691 N N . TYR A 1 3 ? -2.238 -5.509 -4.745 1.00 53.21 3 TYR A N 10
ATOM 5692 C CA . TYR A 1 3 ? -3.171 -4.473 -4.272 1.00 53.34 3 TYR A CA 10
ATOM 5693 C C . TYR A 1 3 ? -2.766 -3.122 -4.869 1.00 53.44 3 TYR A C 10
ATOM 5694 O O . TYR A 1 3 ? -1.716 -2.584 -4.513 1.00 1.12 3 TYR A O 10
ATOM 5712 N N . THR A 1 4 ? -3.572 -2.617 -5.805 1.00 42.21 4 THR A N 10
ATOM 5713 C CA . THR A 1 4 ? -3.299 -1.363 -6.503 1.00 73.10 4 THR A CA 10
ATOM 5714 C C . THR A 1 4 ? -3.972 -0.195 -5.763 1.00 15.24 4 THR A C 10
ATOM 5715 O O . THR A 1 4 ? -5.192 -0.179 -5.572 1.00 41.43 4 THR A O 10
ATOM 5726 N N . PHE A 1 5 ? -3.151 0.751 -5.309 1.00 3.41 5 PHE A N 10
ATOM 5727 C CA . PHE A 1 5 ? -3.601 1.986 -4.657 1.00 62.21 5 PHE A CA 10
ATOM 5728 C C . PHE A 1 5 ? -2.702 3.116 -5.130 1.00 4.33 5 PHE A C 10
ATOM 5729 O O . PHE A 1 5 ? -1.484 2.967 -5.158 1.00 53.04 5 PHE A O 10
ATOM 5746 N N . ARG A 1 6 ? -3.302 4.253 -5.485 1.00 54.12 6 ARG A N 10
ATOM 5747 C CA . ARG A 1 6 ? -2.571 5.404 -6.014 1.00 24.25 6 ARG A CA 10
ATOM 5748 C C . ARG A 1 6 ? -2.691 6.575 -5.055 1.00 40.02 6 ARG A C 10
ATOM 5749 O O . ARG A 1 6 ? -3.791 6.903 -4.598 1.00 61.43 6 ARG A O 10
ATOM 5770 N N . SER A 1 7 ? -1.548 7.187 -4.760 1.00 62.41 7 SER A N 10
ATOM 5771 C CA . SER A 1 7 ? -1.469 8.395 -3.952 1.00 71.50 7 SER A CA 10
ATOM 5772 C C . SER A 1 7 ? -1.740 9.642 -4.810 1.00 13.32 7 SER A C 10
ATOM 5773 O O . SER A 1 7 ? -1.402 9.686 -5.993 1.00 5.45 7 SER A O 10
ATOM 5781 N N . GLU A 1 8 ? -2.375 10.633 -4.188 1.00 43.21 8 GLU A N 10
ATOM 5782 C CA . GLU A 1 8 ? -2.517 11.989 -4.734 1.00 42.11 8 GLU A CA 10
ATOM 5783 C C . GLU A 1 8 ? -1.495 12.930 -4.045 1.00 14.12 8 GLU A C 10
ATOM 5784 O O . GLU A 1 8 ? -1.249 14.048 -4.503 1.00 65.43 8 GLU A O 10
ATOM 5796 N N . CYS A 1 9 ? -0.891 12.440 -2.944 1.00 41.12 9 CYS A N 10
ATOM 5797 C CA . CYS A 1 9 ? 0.082 13.200 -2.136 1.00 34.21 9 CYS A CA 10
ATOM 5798 C C . CYS A 1 9 ? 1.466 13.249 -2.820 1.00 12.02 9 CYS A C 10
ATOM 5799 O O . CYS A 1 9 ? 2.179 14.246 -2.713 1.00 43.22 9 CYS A O 10
ATOM 5806 N N . THR A 1 10 ? 1.821 12.174 -3.532 1.00 32.25 10 THR A N 10
ATOM 5807 C CA . THR A 1 10 ? 3.088 12.069 -4.279 1.00 30.52 10 THR A CA 10
ATOM 5808 C C . THR A 1 10 ? 2.776 11.831 -5.767 1.00 13.32 10 THR A C 10
ATOM 5809 O O . THR A 1 10 ? 3.679 11.879 -6.610 1.00 71.11 10 THR A O 10
ATOM 5820 N N . ASN A 1 11 ? 1.480 11.513 -6.050 1.00 31.23 11 ASN A N 10
ATOM 5821 C CA . ASN A 1 11 ? 0.932 11.264 -7.408 1.00 65.34 11 ASN A CA 10
ATOM 5822 C C . ASN A 1 11 ? 1.323 9.863 -7.958 1.00 61.32 11 ASN A C 10
ATOM 5823 O O . ASN A 1 11 ? 0.711 9.376 -8.918 1.00 41.33 11 ASN A O 10
ATOM 5834 N N . LYS A 1 12 ? 2.310 9.206 -7.310 1.00 74.40 12 LYS A N 10
ATOM 5835 C CA . LYS A 1 12 ? 2.779 7.853 -7.659 1.00 61.50 12 LYS A CA 10
ATOM 5836 C C . LYS A 1 12 ? 1.753 6.794 -7.234 1.00 65.30 12 LYS A C 10
ATOM 5837 O O . LYS A 1 12 ? 1.114 6.920 -6.181 1.00 21.21 12 LYS A O 10
ATOM 5856 N N . GLU A 1 13 ? 1.605 5.761 -8.072 1.00 3.05 13 GLU A N 10
ATOM 5857 C CA . GLU A 1 13 ? 0.796 4.570 -7.754 1.00 70.32 13 GLU A CA 10
ATOM 5858 C C . GLU A 1 13 ? 1.678 3.498 -7.104 1.00 54.42 13 GLU A C 10
ATOM 5859 O O . GLU A 1 13 ? 2.905 3.513 -7.272 1.00 44.00 13 GLU A O 10
ATOM 5871 N N . PHE A 1 14 ? 1.062 2.601 -6.329 1.00 1.35 14 PHE A N 10
ATOM 5872 C CA . PHE A 1 14 ? 1.764 1.552 -5.579 1.00 61.42 14 PHE A CA 10
ATOM 5873 C C . PHE A 1 14 ? 1.003 0.226 -5.736 1.00 13.13 14 PHE A C 10
ATOM 5874 O O . PHE A 1 14 ? -0.231 0.214 -5.729 1.00 23.24 14 PHE A O 10
ATOM 5891 N N . THR A 1 15 ? 1.739 -0.880 -5.893 1.00 4.15 15 THR A N 10
ATOM 5892 C CA . THR A 1 15 ? 1.168 -2.233 -5.972 1.00 14.35 15 THR A CA 10
ATOM 5893 C C . THR A 1 15 ? 1.962 -3.164 -5.045 1.00 72.20 15 THR A C 10
ATOM 5894 O O . THR A 1 15 ? 3.191 -3.239 -5.155 1.00 43.14 15 THR A O 10
ATOM 5905 N N . VAL A 1 16 ? 1.269 -3.868 -4.124 1.00 70.21 16 VAL A N 10
ATOM 5906 C CA . VAL A 1 16 ? 1.924 -4.805 -3.182 1.00 3.35 16 VAL A CA 10
ATOM 5907 C C . VAL A 1 16 ? 1.167 -6.158 -3.124 1.00 32.52 16 VAL A C 10
ATOM 5908 O O . VAL A 1 16 ? -0.037 -6.213 -2.849 1.00 14.41 16 VAL A O 10
ATOM 5921 N N . CYS A 1 17 ? 1.883 -7.237 -3.464 1.00 11.23 17 CYS A N 10
ATOM 5922 C CA . CYS A 1 17 ? 1.415 -8.624 -3.298 1.00 53.32 17 CYS A CA 10
ATOM 5923 C C . CYS A 1 17 ? 2.006 -9.194 -2.009 1.00 64.44 17 CYS A C 10
ATOM 5924 O O . CYS A 1 17 ? 3.211 -9.060 -1.763 1.00 41.41 17 CYS A O 10
ATOM 5931 N N . ARG A 1 18 ? 1.148 -9.809 -1.188 1.00 21.44 18 ARG A N 10
ATOM 5932 C CA . ARG A 1 18 ? 1.548 -10.530 0.035 1.00 25.31 18 ARG A CA 10
ATOM 5933 C C . ARG A 1 18 ? 0.743 -11.842 0.122 1.00 10.12 18 ARG A C 10
ATOM 5934 O O . ARG A 1 18 ? -0.338 -11.936 -0.481 1.00 53.32 18 ARG A O 10
ATOM 5955 N N . PRO A 1 19 ? 1.248 -12.887 0.867 1.00 21.42 19 PRO A N 10
ATOM 5956 C CA . PRO A 1 19 ? 0.574 -14.220 0.949 1.00 31.40 19 PRO A CA 10
ATOM 5957 C C . PRO A 1 19 ? -0.767 -14.192 1.720 1.00 10.13 19 PRO A C 10
ATOM 5958 O O . PRO A 1 19 ? -1.539 -15.155 1.648 1.00 73.33 19 PRO A O 10
ATOM 5969 N N . ASN A 1 20 ? -1.021 -13.094 2.456 1.00 12.34 20 ASN A N 10
ATOM 5970 C CA . ASN A 1 20 ? -2.225 -12.944 3.303 1.00 30.13 20 ASN A CA 10
ATOM 5971 C C . ASN A 1 20 ? -2.659 -11.452 3.370 1.00 22.52 20 ASN A C 10
ATOM 5972 O O . ASN A 1 20 ? -1.794 -10.552 3.327 1.00 14.00 20 ASN A O 10
ATOM 5983 N N . PRO A 1 21 ? -4.012 -11.169 3.464 1.00 71.52 21 PRO A N 10
ATOM 5984 C CA . PRO A 1 21 ? -4.563 -9.781 3.445 1.00 5.21 21 PRO A CA 10
ATOM 5985 C C . PRO A 1 21 ? -4.047 -8.907 4.592 1.00 62.54 21 PRO A C 10
ATOM 5986 O O . PRO A 1 21 ? -3.878 -7.708 4.416 1.00 31.51 21 PRO A O 10
ATOM 5997 N N . GLU A 1 22 ? -3.771 -9.537 5.746 1.00 41.45 22 GLU A N 10
ATOM 5998 C CA . GLU A 1 22 ? -3.345 -8.839 6.980 1.00 73.33 22 GLU A CA 10
ATOM 5999 C C . GLU A 1 22 ? -2.036 -8.084 6.741 1.00 11.40 22 GLU A C 10
ATOM 6000 O O . GLU A 1 22 ? -1.851 -6.964 7.239 1.00 71.22 22 GLU A O 10
ATOM 6012 N N . GLU A 1 23 ? -1.125 -8.724 5.979 1.00 45.44 23 GLU A N 10
ATOM 6013 C CA . GLU A 1 23 ? 0.116 -8.093 5.546 1.00 63.42 23 GLU A CA 10
ATOM 6014 C C . GLU A 1 23 ? -0.184 -6.937 4.593 1.00 61.24 23 GLU A C 10
ATOM 6015 O O . GLU A 1 23 ? 0.284 -5.837 4.827 1.00 70.41 23 GLU A O 10
ATOM 6027 N N . VAL A 1 24 ? -1.018 -7.194 3.562 1.00 10.20 24 VAL A N 10
ATOM 6028 C CA . VAL A 1 24 ? -1.288 -6.225 2.476 1.00 21.30 24 VAL A CA 10
ATOM 6029 C C . VAL A 1 24 ? -1.894 -4.900 3.001 1.00 33.20 24 VAL A C 10
ATOM 6030 O O . VAL A 1 24 ? -1.458 -3.833 2.603 1.00 30.30 24 VAL A O 10
ATOM 6043 N N . GLU A 1 25 ? -2.912 -5.002 3.870 1.00 3.00 25 GLU A N 10
ATOM 6044 C CA . GLU A 1 25 ? -3.652 -3.847 4.418 1.00 71.13 25 GLU A CA 10
ATOM 6045 C C . GLU A 1 25 ? -2.724 -2.939 5.240 1.00 4.01 25 GLU A C 10
ATOM 6046 O O . GLU A 1 25 ? -2.823 -1.708 5.182 1.00 43.32 25 GLU A O 10
ATOM 6058 N N . LYS A 1 26 ? -1.812 -3.584 5.989 1.00 30.24 26 LYS A N 10
ATOM 6059 C CA . LYS A 1 26 ? -0.790 -2.893 6.765 1.00 52.35 26 LYS A CA 10
ATOM 6060 C C . LYS A 1 26 ? 0.268 -2.284 5.823 1.00 71.22 26 LYS A C 10
ATOM 6061 O O . LYS A 1 26 ? 0.680 -1.155 6.024 1.00 22.14 26 LYS A O 10
ATOM 6080 N N . GLU A 1 27 ? 0.647 -3.028 4.763 1.00 25.20 27 GLU A N 10
ATOM 6081 C CA . GLU A 1 27 ? 1.619 -2.570 3.750 1.00 24.31 27 GLU A CA 10
ATOM 6082 C C . GLU A 1 27 ? 1.073 -1.322 3.044 1.00 5.44 27 GLU A C 10
ATOM 6083 O O . GLU A 1 27 ? 1.803 -0.375 2.794 1.00 73.53 27 GLU A O 10
ATOM 6095 N N . ALA A 1 28 ? -0.244 -1.344 2.775 1.00 10.34 28 ALA A N 10
ATOM 6096 C CA . ALA A 1 28 ? -0.944 -0.299 2.037 1.00 41.41 28 ALA A CA 10
ATOM 6097 C C . ALA A 1 28 ? -0.969 0.991 2.846 1.00 42.02 28 ALA A C 10
ATOM 6098 O O . ALA A 1 28 ? -0.515 2.037 2.366 1.00 43.01 28 ALA A O 10
ATOM 6105 N N . ARG A 1 29 ? -1.434 0.887 4.107 1.00 50.04 29 ARG A N 10
ATOM 6106 C CA . ARG A 1 29 ? -1.584 2.050 4.981 1.00 5.20 29 ARG A CA 10
ATOM 6107 C C . ARG A 1 29 ? -0.212 2.658 5.312 1.00 32.41 29 ARG A C 10
ATOM 6108 O O . ARG A 1 29 ? -0.051 3.860 5.232 1.00 2.11 29 ARG A O 10
ATOM 6129 N N . ARG A 1 30 ? 0.782 1.796 5.616 1.00 31.31 30 ARG A N 10
ATOM 6130 C CA . ARG A 1 30 ? 2.125 2.224 6.052 1.00 62.54 30 ARG A CA 10
ATOM 6131 C C . ARG A 1 30 ? 2.880 2.927 4.911 1.00 65.13 30 ARG A C 10
ATOM 6132 O O . ARG A 1 30 ? 3.590 3.897 5.170 1.00 45.11 30 ARG A O 10
ATOM 6153 N N . THR A 1 31 ? 2.715 2.423 3.660 1.00 25.10 31 THR A N 10
ATOM 6154 C CA . THR A 1 31 ? 3.285 3.067 2.449 1.00 23.32 31 THR A CA 10
ATOM 6155 C C . THR A 1 31 ? 2.684 4.472 2.247 1.00 3.23 31 THR A C 10
ATOM 6156 O O . THR A 1 31 ? 3.405 5.439 1.976 1.00 65.51 31 THR A O 10
ATOM 6167 N N . LYS A 1 32 ? 1.357 4.562 2.419 1.00 70.24 32 LYS A N 10
ATOM 6168 C CA . LYS A 1 32 ? 0.597 5.803 2.215 1.00 32.44 32 LYS A CA 10
ATOM 6169 C C . LYS A 1 32 ? 0.933 6.865 3.289 1.00 43.30 32 LYS A C 10
ATOM 6170 O O . LYS A 1 32 ? 1.076 8.037 2.976 1.00 74.32 32 LYS A O 10
ATOM 6189 N N . GLU A 1 33 ? 1.075 6.419 4.540 1.00 63.33 33 GLU A N 10
ATOM 6190 C CA . GLU A 1 33 ? 1.465 7.270 5.688 1.00 51.45 33 GLU A CA 10
ATOM 6191 C C . GLU A 1 33 ? 2.953 7.677 5.593 1.00 12.23 33 GLU A C 10
ATOM 6192 O O . GLU A 1 33 ? 3.350 8.712 6.133 1.00 4.31 33 GLU A O 10
ATOM 6204 N N . GLU A 1 34 ? 3.762 6.838 4.910 1.00 65.11 34 GLU A N 10
ATOM 6205 C CA . GLU A 1 34 ? 5.210 7.061 4.730 1.00 63.33 34 GLU A CA 10
ATOM 6206 C C . GLU A 1 34 ? 5.464 8.279 3.831 1.00 51.20 34 GLU A C 10
ATOM 6207 O O . GLU A 1 34 ? 6.209 9.195 4.198 1.00 45.10 34 GLU A O 10
ATOM 6219 N N . GLU A 1 35 ? 4.827 8.284 2.650 1.00 64.33 35 GLU A N 10
ATOM 6220 C CA . GLU A 1 35 ? 4.994 9.359 1.663 1.00 31.41 35 GLU A CA 10
ATOM 6221 C C . GLU A 1 35 ? 4.109 10.589 1.976 1.00 30.52 35 GLU A C 10
ATOM 6222 O O . GLU A 1 35 ? 4.568 11.728 1.857 1.00 74.41 35 GLU A O 10
ATOM 6234 N N . CYS A 1 36 ? 2.852 10.361 2.414 1.00 4.15 36 CYS A N 10
ATOM 6235 C CA . CYS A 1 36 ? 1.842 11.451 2.566 1.00 1.41 36 CYS A CA 10
ATOM 6236 C C . CYS A 1 36 ? 1.794 12.029 3.994 1.00 33.24 36 CYS A C 10
ATOM 6237 O O . CYS A 1 36 ? 0.851 12.748 4.338 1.00 52.44 36 CYS A O 10
ATOM 6244 N N . ARG A 1 37 ? 2.823 11.756 4.821 1.00 61.21 37 ARG A N 10
ATOM 6245 C CA . ARG A 1 37 ? 2.944 12.401 6.152 1.00 73.12 37 ARG A CA 10
ATOM 6246 C C . ARG A 1 37 ? 3.196 13.923 5.999 1.00 74.44 37 ARG A C 10
ATOM 6247 O O . ARG A 1 37 ? 2.825 14.716 6.872 1.00 32.43 37 ARG A O 10
ATOM 6268 N N . LYS A 1 38 ? 3.832 14.307 4.875 1.00 50.01 38 LYS A N 10
ATOM 6269 C CA . LYS A 1 38 ? 4.179 15.703 4.565 1.00 42.01 38 LYS A CA 10
ATOM 6270 C C . LYS A 1 38 ? 3.513 16.116 3.239 1.00 41.43 38 LYS A C 10
ATOM 6271 O O . LYS A 1 38 ? 2.526 16.876 3.267 1.00 32.51 38 LYS A O 10
ATOM 6291 N N . GLN A 1 1 ? -3.370 -9.053 -10.319 1.00 13.32 1 GLN A N 11
ATOM 6292 C CA . GLN A 1 1 ? -2.582 -9.480 -9.142 1.00 2.02 1 GLN A CA 11
ATOM 6293 C C . GLN A 1 1 ? -1.974 -8.250 -8.440 1.00 2.42 1 GLN A C 11
ATOM 6294 O O . GLN A 1 1 ? -1.760 -7.215 -9.091 1.00 12.51 1 GLN A O 11
ATOM 6310 N N . CYS A 1 2 ? -1.740 -8.384 -7.115 1.00 50.12 2 CYS A N 11
ATOM 6311 C CA . CYS A 1 2 ? -1.104 -7.366 -6.254 1.00 33.52 2 CYS A CA 11
ATOM 6312 C C . CYS A 1 2 ? -2.038 -6.163 -5.987 1.00 12.05 2 CYS A C 11
ATOM 6313 O O . CYS A 1 2 ? -2.663 -5.625 -6.913 1.00 74.40 2 CYS A O 11
ATOM 6320 N N . TYR A 1 3 ? -2.115 -5.741 -4.713 1.00 10.50 3 TYR A N 11
ATOM 6321 C CA . TYR A 1 3 ? -2.909 -4.578 -4.293 1.00 52.10 3 TYR A CA 11
ATOM 6322 C C . TYR A 1 3 ? -2.341 -3.296 -4.929 1.00 15.45 3 TYR A C 11
ATOM 6323 O O . TYR A 1 3 ? -1.291 -2.805 -4.510 1.00 65.35 3 TYR A O 11
ATOM 6341 N N . THR A 1 4 ? -3.020 -2.808 -5.968 1.00 13.54 4 THR A N 11
ATOM 6342 C CA . THR A 1 4 ? -2.647 -1.581 -6.671 1.00 25.21 4 THR A CA 11
ATOM 6343 C C . THR A 1 4 ? -3.509 -0.425 -6.141 1.00 43.53 4 THR A C 11
ATOM 6344 O O . THR A 1 4 ? -4.741 -0.538 -6.103 1.00 22.21 4 THR A O 11
ATOM 6355 N N . PHE A 1 5 ? -2.853 0.661 -5.708 1.00 44.24 5 PHE A N 11
ATOM 6356 C CA . PHE A 1 5 ? -3.518 1.855 -5.168 1.00 54.03 5 PHE A CA 11
ATOM 6357 C C . PHE A 1 5 ? -2.693 3.099 -5.514 1.00 73.44 5 PHE A C 11
ATOM 6358 O O . PHE A 1 5 ? -1.472 3.096 -5.390 1.00 44.41 5 PHE A O 11
ATOM 6375 N N . ARG A 1 6 ? -3.384 4.167 -5.924 1.00 22.22 6 ARG A N 11
ATOM 6376 C CA . ARG A 1 6 ? -2.764 5.441 -6.306 1.00 61.42 6 ARG A CA 11
ATOM 6377 C C . ARG A 1 6 ? -3.174 6.490 -5.287 1.00 73.21 6 ARG A C 11
ATOM 6378 O O . ARG A 1 6 ? -4.352 6.591 -4.949 1.00 10.20 6 ARG A O 11
ATOM 6399 N N . SER A 1 7 ? -2.210 7.287 -4.820 1.00 34.14 7 SER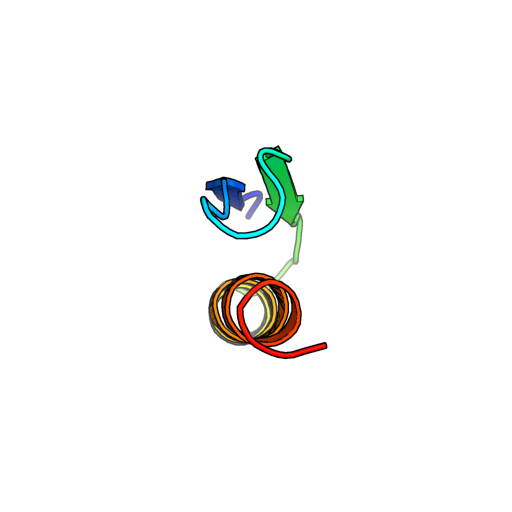 A N 11
ATOM 6400 C CA . SER A 1 7 ? -2.458 8.345 -3.841 1.00 65.12 7 SER A CA 11
ATOM 6401 C C . SER A 1 7 ? -2.054 9.700 -4.442 1.00 42.44 7 SER A C 11
ATOM 6402 O O . SER A 1 7 ? -1.044 9.781 -5.142 1.00 22.12 7 SER A O 11
ATOM 6410 N N . GLU A 1 8 ? -2.862 10.753 -4.183 1.00 42.32 8 GLU A N 11
ATOM 6411 C CA . GLU A 1 8 ? -2.598 12.120 -4.684 1.00 34.01 8 GLU A CA 11
ATOM 6412 C C . GLU A 1 8 ? -1.449 12.782 -3.898 1.00 62.12 8 GLU A C 11
ATOM 6413 O O . GLU A 1 8 ? -0.710 13.608 -4.438 1.00 73.14 8 GLU A O 11
ATOM 6425 N N . CYS A 1 9 ? -1.308 12.387 -2.617 1.00 31.44 9 CYS A N 11
ATOM 6426 C CA . CYS A 1 9 ? -0.245 12.868 -1.712 1.00 63.43 9 CYS A CA 11
ATOM 6427 C C . CYS A 1 9 ? 1.087 12.107 -1.958 1.00 14.03 9 CYS A C 11
ATOM 6428 O O . CYS A 1 9 ? 1.721 11.611 -1.018 1.00 33.24 9 CYS A O 11
ATOM 6435 N N . THR A 1 10 ? 1.501 12.089 -3.250 1.00 65.22 10 THR A N 11
ATOM 6436 C CA . THR A 1 10 ? 2.691 11.389 -3.790 1.00 65.14 10 THR A CA 11
ATOM 6437 C C . THR A 1 10 ? 2.568 11.348 -5.334 1.00 24.43 10 THR A C 11
ATOM 6438 O O . THR A 1 10 ? 3.575 11.339 -6.052 1.00 10.34 10 THR A O 11
ATOM 6449 N N . ASN A 1 11 ? 1.288 11.298 -5.807 1.00 55.01 11 ASN A N 11
ATOM 6450 C CA . ASN A 1 11 ? 0.882 11.209 -7.236 1.00 4.54 11 ASN A CA 11
ATOM 6451 C C . ASN A 1 11 ? 1.059 9.774 -7.811 1.00 73.31 11 ASN A C 11
ATOM 6452 O O . ASN A 1 11 ? 0.268 9.345 -8.663 1.00 3.43 11 ASN A O 11
ATOM 6463 N N . LYS A 1 12 ? 2.053 9.026 -7.301 1.00 21.45 12 LYS A N 11
ATOM 6464 C CA . LYS A 1 12 ? 2.424 7.699 -7.834 1.00 50.25 12 LYS A CA 11
ATOM 6465 C C . LYS A 1 12 ? 1.529 6.565 -7.291 1.00 74.15 12 LYS A C 11
ATOM 6466 O O . LYS A 1 12 ? 0.831 6.716 -6.277 1.00 2.44 12 LYS A O 11
ATOM 6485 N N . GLU A 1 13 ? 1.575 5.432 -8.011 1.00 13.32 13 GLU A N 11
ATOM 6486 C CA . GLU A 1 13 ? 0.887 4.177 -7.649 1.00 14.05 13 GLU A CA 11
ATOM 6487 C C . GLU A 1 13 ? 1.825 3.267 -6.834 1.00 4.13 13 GLU A C 11
ATOM 6488 O O . GLU A 1 13 ? 3.057 3.349 -6.959 1.00 25.33 13 GLU A O 11
ATOM 6500 N N . PHE A 1 14 ? 1.228 2.412 -5.998 1.00 73.34 14 PHE A N 11
ATOM 6501 C CA . PHE A 1 14 ? 1.938 1.393 -5.209 1.00 61.15 14 PHE A CA 11
ATOM 6502 C C . PHE A 1 14 ? 1.249 0.051 -5.444 1.00 64.32 14 PHE A C 11
ATOM 6503 O O . PHE A 1 14 ? 0.019 -0.032 -5.401 1.00 74.40 14 PHE A O 11
ATOM 6520 N N . THR A 1 15 ? 2.044 -0.980 -5.701 1.00 72.30 15 THR A N 11
ATOM 6521 C CA . THR A 1 15 ? 1.561 -2.310 -6.059 1.00 64.54 15 THR A CA 11
ATOM 6522 C C . THR A 1 15 ? 2.282 -3.333 -5.171 1.00 64.55 15 THR A C 11
ATOM 6523 O O . THR A 1 15 ? 3.507 -3.482 -5.261 1.00 61.32 15 THR A O 11
ATOM 6534 N N . VAL A 1 16 ? 1.519 -4.019 -4.296 1.00 23.54 16 VAL A N 11
ATOM 6535 C CA . VAL A 1 16 ? 2.092 -4.882 -3.238 1.00 52.42 16 VAL A CA 11
ATOM 6536 C C . VAL A 1 16 ? 1.380 -6.262 -3.183 1.00 14.30 16 VAL A C 11
ATOM 6537 O O . VAL A 1 16 ? 0.157 -6.342 -3.027 1.00 52.44 16 VAL A O 11
ATOM 6550 N N . CYS A 1 17 ? 2.163 -7.340 -3.360 1.00 72.34 17 CYS A N 11
ATOM 6551 C CA . CYS A 1 17 ? 1.672 -8.735 -3.305 1.00 34.54 17 CYS A CA 11
ATOM 6552 C C . CYS A 1 17 ? 2.094 -9.410 -1.992 1.00 71.24 17 CYS A C 11
ATOM 6553 O O . CYS A 1 17 ? 3.275 -9.694 -1.788 1.00 51.03 17 CYS A O 11
ATOM 6560 N N . ARG A 1 18 ? 1.123 -9.607 -1.093 1.00 71.10 18 ARG A N 11
ATOM 6561 C CA . ARG A 1 18 ? 1.239 -10.503 0.071 1.00 3.05 18 ARG A CA 11
ATOM 6562 C C . ARG A 1 18 ? 0.120 -11.566 -0.039 1.00 5.10 18 ARG A C 11
ATOM 6563 O O . ARG A 1 18 ? -0.941 -11.267 -0.604 1.00 2.12 18 ARG A O 11
ATOM 6584 N N . PRO A 1 19 ? 0.329 -12.817 0.490 1.00 24.52 19 PRO A N 11
ATOM 6585 C CA . PRO A 1 19 ? -0.658 -13.934 0.343 1.00 44.25 19 PRO A CA 11
ATOM 6586 C C . PRO A 1 19 ? -2.004 -13.677 1.053 1.00 64.45 19 PRO A C 11
ATOM 6587 O O . PRO A 1 19 ? -3.021 -14.298 0.713 1.00 31.15 19 PRO A O 11
ATOM 6598 N N . ASN A 1 20 ? -1.990 -12.763 2.032 1.00 10.44 20 ASN A N 11
ATOM 6599 C CA . ASN A 1 20 ? -3.152 -12.455 2.886 1.00 60.33 20 ASN A CA 11
ATOM 6600 C C . ASN A 1 20 ? -3.379 -10.929 2.982 1.00 33.14 20 ASN A C 11
ATOM 6601 O O . ASN A 1 20 ? -2.407 -10.154 2.943 1.00 10.40 20 ASN A O 11
ATOM 6612 N N . PRO A 1 21 ? -4.671 -10.473 3.140 1.00 22.23 21 PRO A N 11
ATOM 6613 C CA . PRO A 1 21 ? -5.021 -9.030 3.168 1.00 63.23 21 PRO A CA 11
ATOM 6614 C C . PRO A 1 21 ? -4.405 -8.274 4.358 1.00 54.32 21 PRO A C 11
ATOM 6615 O O . PRO A 1 21 ? -4.131 -7.089 4.240 1.00 54.32 21 PRO A O 11
ATOM 6626 N N . GLU A 1 22 ? -4.170 -8.976 5.485 1.00 55.44 22 GLU A N 11
ATOM 6627 C CA . GLU A 1 22 ? -3.641 -8.360 6.723 1.00 42.43 22 GLU A CA 11
ATOM 6628 C C . GLU A 1 22 ? -2.210 -7.834 6.522 1.00 21.34 22 GLU A C 11
ATOM 6629 O O . GLU A 1 22 ? -1.900 -6.697 6.900 1.00 22.42 22 GLU A O 11
ATOM 6641 N N . GLU A 1 23 ? -1.347 -8.668 5.913 1.00 33.21 23 GLU A N 11
ATOM 6642 C CA . GLU A 1 23 ? 0.044 -8.288 5.608 1.00 52.20 23 GLU A CA 11
ATOM 6643 C C . GLU A 1 23 ? 0.101 -7.241 4.489 1.00 61.45 23 GLU A C 11
ATOM 6644 O O . GLU A 1 23 ? 0.989 -6.381 4.485 1.00 11.03 23 GLU A O 11
ATOM 6656 N N . VAL A 1 24 ? -0.857 -7.330 3.544 1.00 63.32 24 VAL A N 11
ATOM 6657 C CA . VAL A 1 24 ? -1.038 -6.324 2.487 1.00 0.12 24 VAL A CA 11
ATOM 6658 C C . VAL A 1 24 ? -1.314 -4.947 3.116 1.00 24.44 24 VAL A C 11
ATOM 6659 O O . VAL A 1 24 ? -0.678 -3.972 2.744 1.00 12.05 24 VAL A O 11
ATOM 6672 N N . GLU A 1 25 ? -2.251 -4.925 4.090 1.00 72.14 25 GLU A N 11
ATOM 6673 C CA . GLU A 1 25 ? -2.682 -3.701 4.798 1.00 24.23 25 GLU A CA 11
ATOM 6674 C C . GLU A 1 25 ? -1.527 -3.103 5.593 1.00 74.50 25 GLU A C 11
ATOM 6675 O O . GLU A 1 25 ? -1.306 -1.908 5.531 1.00 32.52 25 GLU A O 11
ATOM 6687 N N . LYS A 1 26 ? -0.763 -3.970 6.284 1.00 70.54 26 LYS A N 11
ATOM 6688 C CA . LYS A 1 26 ? 0.368 -3.551 7.126 1.00 41.43 26 LYS A CA 11
ATOM 6689 C C . LYS A 1 26 ? 1.435 -2.832 6.273 1.00 1.11 26 LYS A C 11
ATOM 6690 O O . LYS A 1 26 ? 2.094 -1.915 6.747 1.00 3.50 26 LYS A O 11
ATOM 6709 N N . GLU A 1 27 ? 1.592 -3.261 5.011 1.00 63.23 27 GLU A N 11
ATOM 6710 C CA . GLU A 1 27 ? 2.468 -2.588 4.049 1.00 21.43 27 GLU A CA 11
ATOM 6711 C C . GLU A 1 27 ? 1.784 -1.322 3.499 1.00 31.53 27 GLU A C 11
ATOM 6712 O O . GLU A 1 27 ? 2.372 -0.247 3.481 1.00 64.12 27 GLU A O 11
ATOM 6724 N N . ALA A 1 28 ? 0.502 -1.473 3.120 1.00 4.34 28 ALA A N 11
ATOM 6725 C CA . ALA A 1 28 ? -0.240 -0.491 2.313 1.00 11.43 28 ALA A CA 11
ATOM 6726 C C . ALA A 1 28 ? -0.484 0.810 3.070 1.00 11.22 28 ALA A C 11
ATOM 6727 O O . ALA A 1 28 ? -0.095 1.871 2.599 1.00 33.23 28 ALA A O 11
ATOM 6734 N N . ARG A 1 29 ? -1.079 0.695 4.268 1.00 0.31 29 ARG A N 11
ATOM 6735 C CA . ARG A 1 29 ? -1.481 1.854 5.084 1.00 42.53 29 ARG A CA 11
ATOM 6736 C C . ARG A 1 29 ? -0.259 2.618 5.595 1.00 3.30 29 ARG A C 11
ATOM 6737 O O . ARG A 1 29 ? -0.300 3.834 5.708 1.00 25.22 29 ARG A O 11
ATOM 6758 N N . ARG A 1 30 ? 0.830 1.886 5.886 1.00 52.30 30 ARG A N 11
ATOM 6759 C CA . ARG A 1 30 ? 2.066 2.484 6.387 1.00 11.12 30 ARG A CA 11
ATOM 6760 C C . ARG A 1 30 ? 2.745 3.268 5.281 1.00 41.43 30 ARG A C 11
ATOM 6761 O O . ARG A 1 30 ? 3.017 4.454 5.460 1.00 44.32 30 ARG A O 11
ATOM 6782 N N . THR A 1 31 ? 2.930 2.618 4.108 1.00 23.12 31 THR A N 11
ATOM 6783 C CA . THR A 1 31 ? 3.494 3.275 2.909 1.00 50.12 31 THR A CA 11
ATOM 6784 C C . THR A 1 31 ? 2.649 4.512 2.527 1.00 41.12 31 THR A C 11
ATOM 6785 O O . THR A 1 31 ? 3.195 5.560 2.205 1.00 32.12 31 THR A O 11
ATOM 6796 N N . LYS A 1 32 ? 1.314 4.378 2.662 1.00 24.41 32 LYS A N 11
ATOM 6797 C CA . LYS A 1 32 ? 0.351 5.474 2.449 1.00 53.04 32 LYS A CA 11
ATOM 6798 C C . LYS A 1 32 ? 0.698 6.693 3.327 1.00 10.33 32 LYS A C 11
ATOM 6799 O O . LYS A 1 32 ? 0.859 7.793 2.801 1.00 3.32 32 LYS A O 11
ATOM 6818 N N . GLU A 1 33 ? 0.855 6.475 4.647 1.00 30.23 33 GLU A N 11
ATOM 6819 C CA . GLU A 1 33 ? 1.135 7.569 5.604 1.00 61.33 33 GLU A CA 11
ATOM 6820 C C . GLU A 1 33 ? 2.566 8.142 5.419 1.00 52.14 33 GLU A C 11
ATOM 6821 O O . GLU A 1 33 ? 2.791 9.334 5.646 1.00 35.42 33 GLU A O 11
ATOM 6833 N N . GLU A 1 34 ? 3.516 7.283 4.988 1.00 55.22 34 GLU A N 11
ATOM 6834 C CA . GLU A 1 34 ? 4.942 7.661 4.842 1.00 10.54 34 GLU A CA 11
ATOM 6835 C C . GLU A 1 34 ? 5.177 8.561 3.618 1.00 51.33 34 GLU A C 11
ATOM 6836 O O . GLU A 1 34 ? 6.059 9.424 3.634 1.00 12.54 34 GLU A O 11
ATOM 6848 N N . GLU A 1 35 ? 4.428 8.316 2.540 1.00 52.20 35 GLU A N 11
ATOM 6849 C CA . GLU A 1 35 ? 4.500 9.141 1.326 1.00 71.10 35 GLU A CA 11
ATOM 6850 C C . GLU A 1 35 ? 3.644 10.408 1.498 1.00 44.34 35 GLU A C 11
ATOM 6851 O O . GLU A 1 35 ? 4.017 11.489 1.040 1.00 72.32 35 GLU A O 11
ATOM 6863 N N . CYS A 1 36 ? 2.503 10.256 2.202 1.00 52.51 36 CYS A N 11
ATOM 6864 C CA . CYS A 1 36 ? 1.504 11.337 2.377 1.00 13.51 36 CYS A CA 11
ATOM 6865 C C . CYS A 1 36 ? 1.786 12.230 3.591 1.00 3.13 36 CYS A C 11
ATOM 6866 O O . CYS A 1 36 ? 1.012 13.161 3.865 1.00 54.33 36 CYS A O 11
ATOM 6873 N N . ARG A 1 37 ? 2.879 11.958 4.323 1.00 64.24 37 ARG A N 11
ATOM 6874 C CA . ARG A 1 37 ? 3.383 12.903 5.337 1.00 11.43 37 ARG A CA 11
ATOM 6875 C C . ARG A 1 37 ? 4.043 14.100 4.621 1.00 71.30 37 ARG A C 11
ATOM 6876 O O . ARG A 1 37 ? 4.066 15.216 5.146 1.00 64.15 37 ARG A O 11
ATOM 6897 N N . LYS A 1 38 ? 4.561 13.836 3.402 1.00 61.22 38 LYS A N 11
ATOM 6898 C CA . LYS A 1 38 ? 5.234 14.836 2.560 1.00 23.24 38 LYS A CA 11
ATOM 6899 C C . LYS A 1 38 ? 4.173 15.667 1.804 1.00 3.32 38 LYS A C 11
ATOM 6900 O O . LYS A 1 38 ? 3.953 16.844 2.153 1.00 60.50 38 LYS A O 11
ATOM 6920 N N . GLN A 1 1 ? -2.435 -12.304 -5.324 1.00 12.30 1 GLN A N 12
ATOM 6921 C CA . GLN A 1 1 ? -2.486 -11.050 -6.114 1.00 62.54 1 GLN A CA 12
ATOM 6922 C C . GLN A 1 1 ? -1.676 -9.951 -5.424 1.00 32.25 1 GLN A C 12
ATOM 6923 O O . GLN A 1 1 ? -1.296 -10.064 -4.249 1.00 31.31 1 GLN A O 12
ATOM 6939 N N . CYS A 1 2 ? -1.422 -8.880 -6.184 1.00 64.22 2 CYS A N 12
ATOM 6940 C CA . CYS A 1 2 ? -0.643 -7.731 -5.745 1.00 45.32 2 CYS A CA 12
ATOM 6941 C C . CYS A 1 2 ? -1.534 -6.485 -5.767 1.00 71.42 2 CYS A C 12
ATOM 6942 O O . CYS A 1 2 ? -2.056 -6.121 -6.826 1.00 21.13 2 CYS A O 12
ATOM 6949 N N . TYR A 1 3 ? -1.725 -5.859 -4.595 1.00 71.51 3 TYR A N 12
ATOM 6950 C CA . TYR A 1 3 ? -2.603 -4.696 -4.433 1.00 11.33 3 TYR A CA 12
ATOM 6951 C C . TYR A 1 3 ? -1.943 -3.448 -5.026 1.00 34.04 3 TYR A C 12
ATOM 6952 O O . TYR A 1 3 ? -0.820 -3.120 -4.656 1.00 72.54 3 TYR A O 12
ATOM 6970 N N . THR A 1 4 ? -2.634 -2.783 -5.958 1.00 53.44 4 THR A N 12
ATOM 6971 C CA . THR A 1 4 ? -2.213 -1.503 -6.521 1.00 22.55 4 THR A CA 12
ATOM 6972 C C . THR A 1 4 ? -3.054 -0.395 -5.881 1.00 51.41 4 THR A C 12
ATOM 6973 O O . THR A 1 4 ? -4.289 -0.421 -5.957 1.00 23.23 4 THR A O 12
ATOM 6984 N N . PHE A 1 5 ? -2.383 0.567 -5.236 1.00 13.01 5 PHE A N 12
ATOM 6985 C CA . PHE A 1 5 ? -3.035 1.593 -4.419 1.00 10.21 5 PHE A CA 12
ATOM 6986 C C . PHE A 1 5 ? -2.294 2.920 -4.554 1.00 54.50 5 PHE A C 12
ATOM 6987 O O . PHE A 1 5 ? -1.074 2.957 -4.492 1.00 53.32 5 PHE A O 12
ATOM 7004 N N . ARG A 1 6 ? -3.051 4.009 -4.682 1.00 13.21 6 ARG A N 12
ATOM 7005 C CA . ARG A 1 6 ? -2.517 5.332 -5.002 1.00 3.02 6 ARG A CA 12
ATOM 7006 C C . ARG A 1 6 ? -2.623 6.275 -3.795 1.00 62.22 6 ARG A C 12
ATOM 7007 O O . ARG A 1 6 ? -3.711 6.452 -3.245 1.00 32.02 6 ARG A O 12
ATOM 7028 N N . SER A 1 7 ? -1.496 6.853 -3.392 1.00 3.01 7 SER A N 12
ATOM 7029 C CA . SER A 1 7 ? -1.467 7.989 -2.470 1.00 40.11 7 SER A CA 12
ATOM 7030 C C . SER A 1 7 ? -1.690 9.257 -3.303 1.00 54.43 7 SER A C 12
ATOM 7031 O O . SER A 1 7 ? -0.816 9.645 -4.084 1.00 11.14 7 SER A O 12
ATOM 7039 N N . GLU A 1 8 ? -2.890 9.851 -3.188 1.00 24.14 8 GLU A N 12
ATOM 7040 C CA . GLU A 1 8 ? -3.302 11.017 -3.993 1.00 63.22 8 GLU A CA 12
ATOM 7041 C C . GLU A 1 8 ? -2.528 12.296 -3.603 1.00 74.21 8 GLU A C 12
ATOM 7042 O O . GLU A 1 8 ? -2.360 13.197 -4.429 1.00 60.24 8 GLU A O 12
ATOM 7054 N N . CYS A 1 9 ? -2.021 12.342 -2.359 1.00 15.33 9 CYS A N 12
ATOM 7055 C CA . CYS A 1 9 ? -1.185 13.461 -1.861 1.00 51.32 9 CYS A CA 12
ATOM 7056 C C . CYS A 1 9 ? 0.256 13.416 -2.431 1.00 25.34 9 CYS A C 12
ATOM 7057 O O . CYS A 1 9 ? 1.064 14.310 -2.163 1.00 63.01 9 CYS A O 12
ATOM 7064 N N . THR A 1 10 ? 0.565 12.371 -3.215 1.00 62.13 10 THR A N 12
ATOM 7065 C CA . THR A 1 10 ? 1.803 12.271 -4.011 1.00 13.02 10 THR A CA 12
ATOM 7066 C C . THR A 1 10 ? 1.434 12.020 -5.483 1.00 43.34 10 THR A C 12
ATOM 7067 O O . THR A 1 10 ? 2.271 12.178 -6.379 1.00 54.34 10 THR A O 12
ATOM 7078 N N . ASN A 1 11 ? 0.166 11.585 -5.689 1.00 65.43 11 ASN A N 12
ATOM 7079 C CA . ASN A 1 11 ? -0.416 11.236 -6.996 1.00 33.10 11 ASN A CA 12
ATOM 7080 C C . ASN A 1 11 ? 0.316 10.007 -7.618 1.00 22.34 11 ASN A C 12
ATOM 7081 O O . ASN A 1 11 ? 0.256 9.768 -8.824 1.00 40.41 11 ASN A O 12
ATOM 7092 N N . LYS A 1 12 ? 0.969 9.200 -6.746 1.00 14.30 12 LYS A N 12
ATOM 7093 C CA . LYS A 1 12 ? 1.722 8.002 -7.154 1.00 70.42 12 LYS A CA 12
ATOM 7094 C C . LYS A 1 12 ? 0.998 6.745 -6.673 1.00 32.42 12 LYS A C 12
ATOM 7095 O O . LYS A 1 12 ? 0.565 6.678 -5.515 1.00 1.14 12 LYS A O 12
ATOM 7114 N N . GLU A 1 13 ? 0.859 5.763 -7.573 1.00 61.14 13 GLU A N 12
ATOM 7115 C CA . GLU A 1 13 ? 0.360 4.426 -7.229 1.00 22.13 13 GLU A CA 12
ATOM 7116 C C . GLU A 1 13 ? 1.535 3.499 -6.848 1.00 45.51 13 GLU A C 12
ATOM 7117 O O . GLU A 1 13 ? 2.668 3.676 -7.315 1.00 53.03 13 GLU A O 12
ATOM 7129 N N . PHE A 1 14 ? 1.249 2.526 -5.983 1.00 63.14 14 PHE A N 12
ATOM 7130 C CA . PHE A 1 14 ? 2.212 1.536 -5.480 1.00 51.30 14 PHE A CA 12
ATOM 7131 C C . PHE A 1 14 ? 1.631 0.153 -5.765 1.00 41.30 14 PHE A C 12
ATOM 7132 O O . PHE A 1 14 ? 0.437 0.041 -6.045 1.00 25.22 14 PHE A O 12
ATOM 7149 N N . THR A 1 15 ? 2.456 -0.8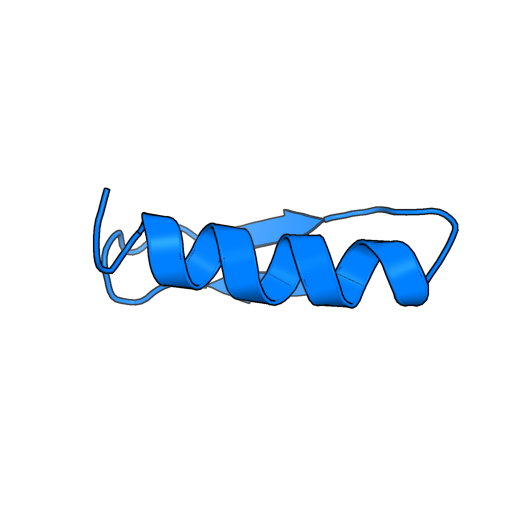94 -5.691 1.00 43.32 15 THR A N 12
ATOM 7150 C CA . THR A 1 15 ? 1.980 -2.281 -5.785 1.00 72.32 15 THR A CA 12
ATOM 7151 C C . THR A 1 15 ? 2.753 -3.148 -4.783 1.00 23.13 15 THR A C 12
ATOM 7152 O O . THR A 1 15 ? 3.987 -3.093 -4.742 1.00 34.04 15 THR A O 12
ATOM 7163 N N . VAL A 1 16 ? 2.032 -3.935 -3.966 1.00 24.25 16 VAL A N 12
ATOM 7164 C CA . VAL A 1 16 ? 2.649 -4.851 -2.986 1.00 42.53 16 VAL A CA 12
ATOM 7165 C C . VAL A 1 16 ? 2.037 -6.254 -3.122 1.00 61.33 16 VAL A C 12
ATOM 7166 O O . VAL A 1 16 ? 0.823 -6.404 -3.315 1.00 23.30 16 VAL A O 12
ATOM 7179 N N . CYS A 1 17 ? 2.890 -7.276 -3.042 1.00 64.01 17 CYS A N 12
ATOM 7180 C CA . CYS A 1 17 ? 2.499 -8.677 -3.221 1.00 72.22 17 CYS A CA 12
ATOM 7181 C C . CYS A 1 17 ? 2.626 -9.417 -1.885 1.00 14.13 17 CYS A C 12
ATOM 7182 O O . CYS A 1 17 ? 3.735 -9.748 -1.452 1.00 23.51 17 CYS A O 12
ATOM 7189 N N . ARG A 1 18 ? 1.487 -9.617 -1.207 1.00 20.31 18 ARG A N 12
ATOM 7190 C CA . ARG A 1 18 ? 1.415 -10.316 0.090 1.00 42.33 18 ARG A CA 12
ATOM 7191 C C . ARG A 1 18 ? 0.372 -11.447 0.017 1.00 44.43 18 ARG A C 12
ATOM 7192 O O . ARG A 1 18 ? -0.702 -11.246 -0.560 1.00 25.21 18 ARG A O 12
ATOM 7213 N N . PRO A 1 19 ? 0.672 -12.653 0.608 1.00 15.00 19 PRO A N 12
ATOM 7214 C CA . PRO A 1 19 ? -0.254 -13.819 0.573 1.00 0.21 19 PRO A CA 12
ATOM 7215 C C . PRO A 1 19 ? -1.551 -13.611 1.385 1.00 33.52 19 PRO A C 12
ATOM 7216 O O . PRO A 1 19 ? -2.550 -14.296 1.139 1.00 11.11 19 PRO A O 12
ATOM 7227 N N . ASN A 1 20 ? -1.532 -12.672 2.355 1.00 23.34 20 ASN A N 12
ATOM 7228 C CA . ASN A 1 20 ? -2.709 -12.341 3.192 1.00 22.44 20 ASN A CA 12
ATOM 7229 C C . ASN A 1 20 ? -3.130 -10.875 2.979 1.00 33.13 20 ASN A C 12
ATOM 7230 O O . ASN A 1 20 ? -2.258 -10.003 2.841 1.00 3.53 20 ASN A O 12
ATOM 7241 N N . PRO A 1 21 ? -4.479 -10.581 2.947 1.00 50.03 21 PRO A N 12
ATOM 7242 C CA . PRO A 1 21 ? -4.998 -9.196 3.065 1.00 23.11 21 PRO A CA 12
ATOM 7243 C C . PRO A 1 21 ? -4.585 -8.546 4.389 1.00 44.21 21 PRO A C 12
ATOM 7244 O O . PRO A 1 21 ? -4.502 -7.328 4.465 1.00 41.33 21 PRO A O 12
ATOM 7255 N N . GLU A 1 22 ? -4.307 -9.387 5.414 1.00 3.44 22 GLU A N 12
ATOM 7256 C CA . GLU A 1 22 ? -3.785 -8.952 6.724 1.00 2.53 22 GLU A CA 12
ATOM 7257 C C . GLU A 1 22 ? -2.530 -8.082 6.503 1.00 33.54 22 GLU A C 12
ATOM 7258 O O . GLU A 1 22 ? -2.471 -6.922 6.918 1.00 4.52 22 GLU A O 12
ATOM 7270 N N . GLU A 1 23 ? -1.567 -8.674 5.776 1.00 64.41 23 GLU A N 12
ATOM 7271 C CA . GLU A 1 23 ? -0.308 -8.022 5.421 1.00 1.43 23 GLU A CA 12
ATOM 7272 C C . GLU A 1 23 ? -0.544 -6.856 4.452 1.00 24.21 23 GLU A C 12
ATOM 7273 O O . GLU A 1 23 ? 0.012 -5.787 4.653 1.00 22.50 23 GLU A O 12
ATOM 7285 N N . VAL A 1 24 ? -1.397 -7.068 3.418 1.00 14.13 24 VAL A N 12
ATOM 7286 C CA . VAL A 1 24 ? -1.660 -6.058 2.369 1.00 34.13 24 VAL A CA 12
ATOM 7287 C C . VAL A 1 24 ? -2.144 -4.717 2.960 1.00 74.44 24 VAL A C 12
ATOM 7288 O O . VAL A 1 24 ? -1.629 -3.678 2.577 1.00 3.10 24 VAL A O 12
ATOM 7301 N N . GLU A 1 25 ? -3.113 -4.768 3.899 1.00 54.15 25 GLU A N 12
ATOM 7302 C CA . GLU A 1 25 ? -3.709 -3.558 4.521 1.00 20.04 25 GLU A CA 12
ATOM 7303 C C . GLU A 1 25 ? -2.669 -2.813 5.368 1.00 44.44 25 GLU A C 12
ATOM 7304 O O . GLU A 1 25 ? -2.678 -1.582 5.431 1.00 3.11 25 GLU A O 12
ATOM 7316 N N . LYS A 1 26 ? -1.769 -3.594 5.994 1.00 65.13 26 LYS A N 12
ATOM 7317 C CA . LYS A 1 26 ? -0.631 -3.080 6.762 1.00 1.22 26 LYS A CA 12
ATOM 7318 C C . LYS A 1 26 ? 0.334 -2.327 5.834 1.00 4.21 26 LYS A C 12
ATOM 7319 O O . LYS A 1 26 ? 0.771 -1.217 6.149 1.00 30.21 26 LYS A O 12
ATOM 7338 N N . GLU A 1 27 ? 0.624 -2.936 4.671 1.00 3.22 27 GLU A N 12
ATOM 7339 C CA . GLU A 1 27 ? 1.529 -2.362 3.670 1.00 71.44 27 GLU A CA 12
ATOM 7340 C C . GLU A 1 27 ? 0.864 -1.163 2.981 1.00 24.10 27 GLU A C 12
ATOM 7341 O O . GLU A 1 27 ? 1.525 -0.189 2.658 1.00 74.12 27 GLU A O 12
ATOM 7353 N N . ALA A 1 28 ? -0.471 -1.250 2.813 1.00 75.22 28 ALA A N 12
ATOM 7354 C CA . ALA A 1 28 ? -1.256 -0.267 2.064 1.00 21.45 28 ALA A CA 12
ATOM 7355 C C . ALA A 1 28 ? -1.244 1.081 2.772 1.00 40.20 28 ALA A C 12
ATOM 7356 O O . ALA A 1 28 ? -0.916 2.098 2.160 1.00 45.12 28 ALA A O 12
ATOM 7363 N N . ARG A 1 29 ? -1.564 1.066 4.078 1.00 21.33 29 ARG A N 12
ATOM 7364 C CA . ARG A 1 29 ? -1.599 2.286 4.887 1.00 23.55 29 ARG A CA 12
ATOM 7365 C C . ARG A 1 29 ? -0.178 2.860 5.053 1.00 14.45 29 ARG A C 12
ATOM 7366 O O . ARG A 1 29 ? 0.054 4.006 4.683 1.00 3.43 29 ARG A O 12
ATOM 7387 N N . ARG A 1 30 ? 0.778 2.027 5.512 1.00 42.11 30 ARG A N 12
ATOM 7388 C CA . ARG A 1 30 ? 2.130 2.479 5.893 1.00 32.35 30 ARG A CA 12
ATOM 7389 C C . ARG A 1 30 ? 2.910 3.049 4.694 1.00 75.15 30 ARG A C 12
ATOM 7390 O O . ARG A 1 30 ? 3.615 4.047 4.853 1.00 44.13 30 ARG A O 12
ATOM 7411 N N . THR A 1 31 ? 2.780 2.412 3.510 1.00 11.11 31 THR A N 12
ATOM 7412 C CA . THR A 1 31 ? 3.460 2.870 2.286 1.00 21.23 31 THR A CA 12
ATOM 7413 C C . THR A 1 31 ? 2.921 4.247 1.859 1.00 34.31 31 THR A C 12
ATOM 7414 O O . THR A 1 31 ? 3.704 5.182 1.672 1.00 34.50 31 THR A O 12
ATOM 7425 N N . LYS A 1 32 ? 1.570 4.367 1.776 1.00 3.15 32 LYS A N 12
ATOM 7426 C CA . LYS A 1 32 ? 0.920 5.618 1.366 1.00 63.00 32 LYS A CA 12
ATOM 7427 C C . LYS A 1 32 ? 1.329 6.771 2.293 1.00 11.22 32 LYS A C 12
ATOM 7428 O O . LYS A 1 32 ? 1.810 7.796 1.818 1.00 21.03 32 LYS A O 12
ATOM 7447 N N . GLU A 1 33 ? 1.154 6.545 3.616 1.00 22.04 33 GLU A N 12
ATOM 7448 C CA . GLU A 1 33 ? 1.394 7.552 4.665 1.00 31.25 33 GLU A CA 12
ATOM 7449 C C . GLU A 1 33 ? 2.841 8.050 4.634 1.00 21.12 33 GLU A C 12
ATOM 7450 O O . GLU A 1 33 ? 3.069 9.255 4.576 1.00 22.32 33 GLU A O 12
ATOM 7462 N N . GLU A 1 34 ? 3.803 7.105 4.610 1.00 13.04 34 GLU A N 12
ATOM 7463 C CA . GLU A 1 34 ? 5.243 7.422 4.667 1.00 53.44 34 GLU A CA 12
ATOM 7464 C C . GLU A 1 34 ? 5.673 8.266 3.451 1.00 33.30 34 GLU A C 12
ATOM 7465 O O . GLU A 1 34 ? 6.463 9.200 3.583 1.00 1.01 34 GLU A O 12
ATOM 7477 N N . GLU A 1 35 ? 5.120 7.933 2.274 1.00 71.50 35 GLU A N 12
ATOM 7478 C CA . GLU A 1 35 ? 5.302 8.727 1.045 1.00 51.44 35 GLU A CA 12
ATOM 7479 C C . GLU A 1 35 ? 4.539 10.062 1.114 1.00 74.30 35 GLU A C 1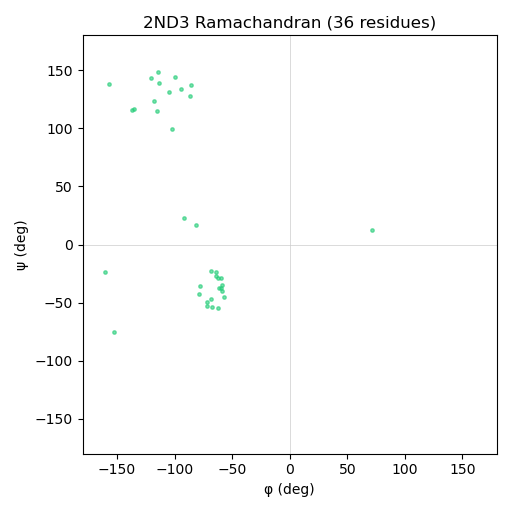2
ATOM 7480 O O . GLU A 1 35 ? 4.989 11.070 0.561 1.00 40.41 35 GLU A O 12
ATOM 7492 N N . CYS A 1 36 ? 3.404 10.070 1.828 1.00 50.42 36 CYS A N 12
ATOM 7493 C CA . CYS A 1 36 ? 2.479 11.224 1.862 1.00 41.31 36 CYS A CA 12
ATOM 7494 C C . CYS A 1 36 ? 2.949 12.301 2.840 1.00 15.23 36 CYS A C 12
ATOM 7495 O O . CYS A 1 36 ? 2.526 13.457 2.730 1.00 75.10 36 CYS A O 12
ATOM 7502 N N . ARG A 1 37 ? 3.850 11.940 3.766 1.00 42.31 37 ARG A N 12
ATOM 7503 C CA . ARG A 1 37 ? 4.284 12.846 4.840 1.00 5.54 37 ARG A CA 12
ATOM 7504 C C . ARG A 1 37 ? 5.775 12.666 5.156 1.00 63.41 37 ARG A C 12
ATOM 7505 O O . ARG A 1 37 ? 6.515 11.984 4.436 1.00 32.45 37 ARG A O 12
ATOM 7526 N N . LYS A 1 38 ? 6.186 13.335 6.233 1.00 61.24 38 LYS A N 12
ATOM 7527 C CA . LYS A 1 38 ? 7.541 13.298 6.782 1.00 73.42 38 LYS A CA 12
ATOM 7528 C C . LYS A 1 38 ? 7.668 12.182 7.850 1.00 51.41 38 LYS A C 12
ATOM 7529 O O . LYS A 1 38 ? 6.699 11.972 8.624 1.00 65.55 38 LYS A O 12
ATOM 7549 N N . GLN A 1 1 ? -3.304 -11.718 -8.191 1.00 14.32 1 GLN A N 13
ATOM 7550 C CA . GLN A 1 1 ? -3.881 -10.462 -7.661 1.00 65.24 1 GLN A CA 13
ATOM 7551 C C . GLN A 1 1 ? -2.911 -9.821 -6.657 1.00 65.54 1 GLN A C 13
ATOM 7552 O O . GLN A 1 1 ? -2.351 -10.507 -5.793 1.00 74.51 1 GLN A O 13
ATOM 7568 N N . CYS A 1 2 ? -2.729 -8.501 -6.788 1.00 24.43 2 CYS A N 13
ATOM 7569 C CA . CYS A 1 2 ? -1.843 -7.697 -5.942 1.00 24.42 2 CYS A CA 13
ATOM 7570 C C . CYS A 1 2 ? -2.506 -6.333 -5.698 1.00 32.15 2 CYS A C 13
ATOM 7571 O O . CYS A 1 2 ? -2.975 -5.698 -6.653 1.00 4.03 2 CYS A O 13
ATOM 7578 N N . TYR A 1 3 ? -2.533 -5.890 -4.426 1.00 31.40 3 TYR A N 13
ATOM 7579 C CA . TYR A 1 3 ? -3.256 -4.678 -4.015 1.00 43.43 3 TYR A CA 13
ATOM 7580 C C . TYR A 1 3 ? -2.627 -3.418 -4.637 1.00 10.23 3 TYR A C 13
ATOM 7581 O O . TYR A 1 3 ? -1.463 -3.097 -4.371 1.00 32.40 3 TYR A O 13
ATOM 7599 N N . THR A 1 4 ? -3.411 -2.734 -5.485 1.00 72.15 4 THR A N 13
ATOM 7600 C CA . THR A 1 4 ? -3.012 -1.479 -6.129 1.00 44.44 4 THR A CA 13
ATOM 7601 C C . THR A 1 4 ? -3.620 -0.280 -5.366 1.00 31.21 4 THR A C 13
ATOM 7602 O O . THR A 1 4 ? -4.835 -0.236 -5.123 1.00 42.44 4 THR A O 13
ATOM 7613 N N . PHE A 1 5 ? -2.752 0.670 -4.972 1.00 61.20 5 PHE A N 13
ATOM 7614 C CA . PHE A 1 5 ? -3.128 1.883 -4.218 1.00 13.22 5 PHE A CA 13
ATOM 7615 C C . PHE A 1 5 ? -2.199 3.027 -4.634 1.00 52.11 5 PHE A C 13
ATOM 7616 O O . PHE A 1 5 ? -1.006 2.813 -4.835 1.00 72.23 5 PHE A O 13
ATOM 7633 N N . ARG A 1 6 ? -2.755 4.233 -4.779 1.00 65.12 6 ARG A N 13
ATOM 7634 C CA . ARG A 1 6 ? -2.022 5.410 -5.259 1.00 3.44 6 ARG A CA 13
ATOM 7635 C C . ARG A 1 6 ? -2.102 6.542 -4.227 1.00 62.35 6 ARG A C 13
ATOM 7636 O O . ARG A 1 6 ? -3.202 6.944 -3.834 1.00 70.42 6 ARG A O 13
ATOM 7657 N N . SER A 1 7 ? -0.938 7.024 -3.778 1.00 44.31 7 SER A N 13
ATOM 7658 C CA . SER A 1 7 ? -0.849 8.212 -2.920 1.00 61.53 7 SER A CA 13
ATOM 7659 C C . SER A 1 7 ? -0.856 9.456 -3.812 1.00 44.21 7 SER A C 13
ATOM 7660 O O . SER A 1 7 ? 0.073 9.660 -4.599 1.00 44.10 7 SER A O 13
ATOM 7668 N N . GLU A 1 8 ? -1.933 10.256 -3.706 1.00 43.15 8 GLU A N 13
ATOM 7669 C CA . GLU A 1 8 ? -2.132 11.476 -4.507 1.00 71.21 8 GLU A CA 13
ATOM 7670 C C . GLU A 1 8 ? -1.097 12.564 -4.141 1.00 60.12 8 GLU A C 13
ATOM 7671 O O . GLU A 1 8 ? -0.717 13.376 -4.993 1.00 50.11 8 GLU A O 13
ATOM 7683 N N . CYS A 1 9 ? -0.616 12.532 -2.880 1.00 63.32 9 CYS A N 13
ATOM 7684 C CA . CYS A 1 9 ? 0.376 13.492 -2.357 1.00 52.33 9 CYS A CA 13
ATOM 7685 C C . CYS A 1 9 ? 1.726 13.401 -3.109 1.00 12.14 9 CYS A C 13
ATOM 7686 O O . CYS A 1 9 ? 2.490 14.365 -3.142 1.00 61.32 9 CYS A O 13
ATOM 7693 N N . THR A 1 10 ? 1.999 12.229 -3.704 1.00 2.41 10 THR A N 13
ATOM 7694 C CA . THR A 1 10 ? 3.194 11.979 -4.526 1.00 55.01 10 THR A CA 13
ATOM 7695 C C . THR A 1 10 ? 2.781 11.612 -5.958 1.00 53.14 10 THR A C 13
ATOM 7696 O O . THR A 1 10 ? 3.646 11.436 -6.829 1.00 43.52 10 THR A O 13
ATOM 7707 N N . ASN A 1 11 ? 1.441 11.475 -6.175 1.00 14.44 11 ASN A N 13
ATOM 7708 C CA . ASN A 1 11 ? 0.839 11.176 -7.495 1.00 65.31 11 ASN A CA 13
ATOM 7709 C C . ASN A 1 11 ? 1.325 9.789 -8.014 1.00 41.22 11 ASN A C 13
ATOM 7710 O O . ASN A 1 11 ? 1.193 9.448 -9.194 1.00 42.41 11 ASN A O 13
ATOM 7721 N N . LYS A 1 12 ? 1.807 8.960 -7.070 1.00 24.14 12 LYS A N 13
ATOM 7722 C CA . LYS A 1 12 ? 2.549 7.723 -7.367 1.00 40.24 12 LYS A CA 13
ATOM 7723 C C . LYS A 1 12 ? 1.701 6.493 -7.035 1.00 1.42 12 LYS A C 13
ATOM 7724 O O . LYS A 1 12 ? 1.171 6.378 -5.924 1.00 3.31 12 LYS A O 13
ATOM 7743 N N . GLU A 1 13 ? 1.553 5.599 -8.023 1.00 40.44 13 GLU A N 13
ATOM 7744 C CA . GLU A 1 13 ? 0.857 4.311 -7.854 1.00 12.35 13 GLU A CA 13
ATOM 7745 C C . GLU A 1 13 ? 1.782 3.266 -7.195 1.00 32.11 13 GLU A C 13
ATOM 7746 O O . GLU A 1 13 ? 3.011 3.335 -7.321 1.00 53.10 13 GLU A O 13
ATOM 7758 N N . PHE A 1 14 ? 1.167 2.307 -6.482 1.00 22.53 14 PHE A N 13
ATOM 7759 C CA . PHE A 1 14 ? 1.873 1.203 -5.794 1.00 13.00 14 PHE A CA 13
ATOM 7760 C C . PHE A 1 14 ? 1.115 -0.098 -6.017 1.00 1.55 14 PHE A C 13
ATOM 7761 O O . PHE A 1 14 ? -0.102 -0.092 -6.223 1.00 32.31 14 PHE A O 13
ATOM 7778 N N . THR A 1 15 ? 1.851 -1.207 -5.998 1.00 33.14 15 THR A N 13
ATOM 7779 C CA . THR A 1 15 ? 1.306 -2.557 -6.139 1.00 70.21 15 THR A CA 13
ATOM 7780 C C . THR A 1 15 ? 2.052 -3.459 -5.144 1.00 53.52 15 THR A C 13
ATOM 7781 O O . THR A 1 15 ? 3.289 -3.423 -5.110 1.00 31.34 15 THR A O 13
ATOM 7792 N N . VAL A 1 16 ? 1.330 -4.255 -4.327 1.00 64.24 16 VAL A N 13
ATOM 7793 C CA . VAL A 1 16 ? 1.970 -5.136 -3.327 1.00 63.45 16 VAL A CA 13
ATOM 7794 C C . VAL A 1 16 ? 1.397 -6.571 -3.422 1.00 12.14 16 VAL A C 13
ATOM 7795 O O . VAL A 1 16 ? 0.187 -6.801 -3.278 1.00 3.13 16 VAL A O 13
ATOM 7808 N N . CYS A 1 17 ? 2.285 -7.524 -3.730 1.00 61.12 17 CYS A N 13
ATOM 7809 C CA . CYS A 1 17 ? 1.941 -8.940 -3.910 1.00 21.53 17 CYS A CA 13
ATOM 7810 C C . CYS A 1 17 ? 2.268 -9.734 -2.637 1.00 74.30 17 CYS A C 13
ATOM 7811 O O . CYS A 1 17 ? 3.365 -10.285 -2.496 1.00 34.04 17 CYS A O 13
ATOM 7818 N N . ARG A 1 18 ? 1.326 -9.719 -1.678 1.00 4.14 18 ARG A N 13
ATOM 7819 C CA . ARG A 1 18 ? 1.400 -10.523 -0.436 1.00 34.54 18 ARG A CA 13
ATOM 7820 C C . ARG A 1 18 ? 0.163 -11.450 -0.393 1.00 75.14 18 ARG A C 13
ATOM 7821 O O . ARG A 1 18 ? -0.944 -10.986 -0.702 1.00 33.23 18 ARG A O 13
ATOM 7842 N N . PRO A 1 19 ? 0.312 -12.764 0.000 1.00 42.30 19 PRO A N 13
ATOM 7843 C CA . PRO A 1 19 ? -0.720 -13.818 -0.274 1.00 51.12 19 PRO A CA 13
ATOM 7844 C C . PRO A 1 19 ? -1.990 -13.726 0.601 1.00 52.14 19 PRO A C 13
ATOM 7845 O O . PRO A 1 19 ? -2.904 -14.548 0.458 1.00 63.43 19 PRO A O 13
ATOM 7856 N N . ASN A 1 20 ? -2.039 -12.720 1.481 1.00 34.22 20 ASN A N 13
ATOM 7857 C CA . ASN A 1 20 ? -3.119 -12.544 2.470 1.00 41.11 20 ASN A CA 13
ATOM 7858 C C . ASN A 1 20 ? -3.290 -11.040 2.812 1.00 71.14 20 ASN A C 13
ATOM 7859 O O . ASN A 1 20 ? -2.291 -10.296 2.834 1.00 43.42 20 ASN A O 13
ATOM 7870 N N . PRO A 1 21 ? -4.562 -10.575 3.075 1.00 14.25 21 PRO A N 13
ATOM 7871 C CA . PRO A 1 21 ? -4.865 -9.176 3.481 1.00 42.31 21 PRO A CA 13
ATOM 7872 C C . PRO A 1 21 ? -4.061 -8.674 4.692 1.00 33.23 21 PRO A C 13
ATOM 7873 O O . PRO A 1 21 ? -3.697 -7.511 4.720 1.00 53.21 21 PRO A O 13
ATOM 7884 N N . GLU A 1 22 ? -3.764 -9.575 5.652 1.00 42.13 22 GLU A N 13
ATOM 7885 C CA . GLU A 1 22 ? -3.146 -9.211 6.952 1.00 63.22 22 GLU A CA 13
ATOM 7886 C C . GLU A 1 22 ? -1.764 -8.571 6.759 1.00 64.23 22 GLU A C 13
ATOM 7887 O O . GLU A 1 22 ? -1.433 -7.569 7.403 1.00 61.03 22 GLU A O 13
ATOM 7899 N N . GLU A 1 23 ? -0.960 -9.194 5.893 1.00 24.33 23 GLU A N 13
ATOM 7900 C CA . GLU A 1 23 ? 0.362 -8.690 5.521 1.00 70.30 23 GLU A CA 13
ATOM 7901 C C . GLU A 1 23 ? 0.226 -7.408 4.675 1.00 54.50 23 GLU A C 13
ATOM 7902 O O . GLU A 1 23 ? 0.895 -6.418 4.951 1.00 1.11 23 GLU A O 13
ATOM 7914 N N . VAL A 1 24 ? -0.688 -7.439 3.680 1.00 74.12 24 VAL A N 13
ATOM 7915 C CA . VAL A 1 24 ? -0.929 -6.319 2.750 1.00 22.04 24 VAL A CA 13
ATOM 7916 C C . VAL A 1 24 ? -1.281 -5.008 3.491 1.00 15.23 24 VAL A C 13
ATOM 7917 O O . VAL A 1 24 ? -0.631 -3.998 3.267 1.00 53.42 24 VAL A O 13
ATOM 7930 N N . GLU A 1 25 ? -2.279 -5.064 4.399 1.00 13.01 25 GLU A N 13
ATOM 7931 C CA . GLU A 1 25 ? -2.908 -3.856 4.974 1.00 15.22 25 GLU A CA 13
ATOM 7932 C C . GLU A 1 25 ? -1.955 -3.066 5.883 1.00 41.04 25 GLU A C 13
ATOM 7933 O O . GLU A 1 25 ? -2.055 -1.842 5.950 1.00 40.13 25 GLU A O 13
ATOM 7945 N N . LYS A 1 26 ? -1.032 -3.782 6.554 1.00 22.31 26 LYS A N 13
ATOM 7946 C CA . LYS A 1 26 ? 0.016 -3.172 7.393 1.00 64.41 26 LYS A CA 13
ATOM 7947 C C . LYS A 1 26 ? 0.961 -2.318 6.532 1.00 0.54 26 LYS A C 13
ATOM 7948 O O . LYS A 1 26 ? 1.294 -1.181 6.891 1.00 41.14 26 LYS A O 13
ATOM 7967 N N . GLU A 1 27 ? 1.338 -2.878 5.372 1.00 40.43 27 GLU A N 13
ATOM 7968 C CA . GLU A 1 27 ? 2.247 -2.235 4.418 1.00 40.33 27 GLU A CA 13
ATOM 7969 C C . GLU A 1 27 ? 1.537 -1.065 3.728 1.00 2.51 27 GLU A C 13
ATOM 7970 O O . GLU A 1 27 ? 2.059 0.028 3.664 1.00 71.32 27 GLU A O 13
ATOM 7982 N N . ALA A 1 28 ? 0.291 -1.320 3.309 1.00 33.21 28 ALA A N 13
ATOM 7983 C CA . ALA A 1 28 ? -0.485 -0.431 2.441 1.00 22.40 28 ALA A CA 13
ATOM 7984 C C . ALA A 1 28 ? -0.906 0.855 3.156 1.00 54.14 28 ALA A C 13
ATOM 7985 O O . ALA A 1 28 ? -0.762 1.945 2.588 1.00 34.35 28 ALA A O 13
ATOM 7992 N N . ARG A 1 29 ? -1.407 0.712 4.404 1.00 74.35 29 ARG A N 13
ATOM 7993 C CA . ARG A 1 29 ? -1.884 1.854 5.206 1.00 43.23 29 ARG A CA 13
ATOM 7994 C C . ARG A 1 29 ? -0.723 2.829 5.472 1.00 52.24 29 ARG A C 13
ATOM 7995 O O . ARG A 1 29 ? -0.862 4.030 5.288 1.00 23.13 29 ARG A O 13
ATOM 8016 N N . ARG A 1 30 ? 0.436 2.273 5.860 1.00 34.35 30 ARG A N 13
ATOM 8017 C CA . ARG A 1 30 ? 1.602 3.061 6.263 1.00 0.44 30 ARG A CA 13
ATOM 8018 C C . ARG A 1 30 ? 2.325 3.662 5.055 1.00 42.24 30 ARG A C 13
ATOM 8019 O O . ARG A 1 30 ? 2.728 4.805 5.125 1.00 71.11 30 ARG A O 13
ATOM 8040 N N . THR A 1 31 ? 2.458 2.883 3.952 1.00 73.34 31 THR A N 13
ATOM 8041 C CA . THR A 1 31 ? 3.111 3.352 2.700 1.00 53.41 31 THR A CA 13
ATOM 8042 C C . THR A 1 31 ? 2.356 4.557 2.106 1.00 52.22 31 THR A C 13
ATOM 8043 O O . THR A 1 31 ? 2.974 5.567 1.763 1.00 15.34 31 THR A O 13
ATOM 8054 N N . LYS A 1 32 ? 1.018 4.440 2.052 1.00 12.41 32 LYS A N 13
ATOM 8055 C CA . LYS A 1 32 ? 0.111 5.498 1.569 1.00 11.43 32 LYS A CA 13
ATOM 8056 C C . LYS A 1 32 ? 0.329 6.817 2.327 1.00 41.23 32 LYS A C 13
ATOM 8057 O O . LYS A 1 32 ? 0.557 7.871 1.710 1.00 32.21 32 LYS A O 13
ATOM 8076 N N . GLU A 1 33 ? 0.255 6.734 3.665 1.00 24.22 33 GLU A N 13
ATOM 8077 C CA . GLU A 1 33 ? 0.334 7.915 4.532 1.00 52.40 33 GLU A CA 13
ATOM 8078 C C . GLU A 1 33 ? 1.787 8.448 4.629 1.00 44.32 33 GLU A C 13
ATOM 8079 O O . GLU A 1 33 ? 1.981 9.644 4.815 1.00 23.41 33 GLU A O 13
ATOM 8091 N N . GLU A 1 34 ? 2.789 7.538 4.476 1.00 43.33 34 GLU A N 13
ATOM 8092 C CA . GLU A 1 34 ? 4.243 7.861 4.585 1.00 40.23 34 GLU A CA 13
ATOM 8093 C C . GLU A 1 34 ? 4.688 8.763 3.428 1.00 24.12 34 GLU A C 13
ATOM 8094 O O . GLU A 1 34 ? 5.489 9.689 3.615 1.00 71.32 34 GLU A O 13
ATOM 8106 N N . GLU A 1 35 ? 4.135 8.485 2.237 1.00 34.12 35 GLU A N 13
ATOM 8107 C CA . GLU A 1 35 ? 4.327 9.311 1.028 1.00 1.12 35 GLU A CA 13
ATOM 8108 C C . GLU A 1 35 ? 3.842 10.754 1.261 1.00 52.32 35 GLU A C 13
ATOM 8109 O O . GLU A 1 35 ? 4.396 11.713 0.722 1.00 54.30 35 GLU A O 13
ATOM 8121 N N . CYS A 1 36 ? 2.810 10.884 2.098 1.00 52.14 36 CYS A N 13
ATOM 8122 C CA . CYS A 1 36 ? 2.201 12.169 2.445 1.00 52.13 36 CYS A CA 13
ATOM 8123 C C . CYS A 1 36 ? 2.641 12.607 3.869 1.00 2.14 36 CYS A C 13
ATOM 8124 O O . CYS A 1 36 ? 2.028 13.492 4.461 1.00 62.30 36 CYS A O 13
ATOM 8131 N N . ARG A 1 37 ? 3.728 11.998 4.403 1.00 5.13 37 ARG A N 13
ATOM 8132 C CA . ARG A 1 37 ? 4.234 12.271 5.775 1.00 13.01 37 ARG A CA 13
ATOM 8133 C C . ARG A 1 37 ? 5.740 12.555 5.747 1.00 24.45 37 ARG A C 13
ATOM 8134 O O . ARG A 1 37 ? 6.542 11.674 5.432 1.00 71.22 37 ARG A O 13
ATOM 8155 N N . LYS A 1 38 ? 6.104 13.810 6.045 1.00 42.12 38 LYS A N 13
ATOM 8156 C CA . LYS A 1 38 ? 7.489 14.214 6.338 1.00 71.52 38 LYS A CA 13
ATOM 8157 C C . LYS A 1 38 ? 7.454 15.016 7.662 1.00 3.11 38 LYS A C 13
ATOM 8158 O O . LYS A 1 38 ? 7.643 14.415 8.741 1.00 34.23 38 LYS A O 13
ATOM 8178 N N . GLN A 1 1 ? -4.449 -9.469 -7.045 1.00 52.14 1 GLN A N 14
ATOM 8179 C CA . GLN A 1 1 ? -3.151 -9.607 -7.738 1.00 1.10 1 GLN A CA 14
ATOM 8180 C C . GLN A 1 1 ? -2.422 -8.261 -7.632 1.00 33.22 1 GLN A C 14
ATOM 8181 O O . GLN A 1 1 ? -2.712 -7.350 -8.410 1.00 23.52 1 GLN A O 14
ATOM 8197 N N . CYS A 1 2 ? -1.494 -8.167 -6.663 1.00 3.03 2 CYS A N 14
ATOM 8198 C CA . CYS A 1 2 ? -0.756 -6.943 -6.319 1.00 24.40 2 CYS A CA 14
ATOM 8199 C C . CYS A 1 2 ? -1.708 -5.757 -6.058 1.00 53.44 2 CYS A C 14
ATOM 8200 O O . CYS A 1 2 ? -2.079 -5.022 -6.987 1.00 21.30 2 CYS A O 14
ATOM 8207 N N . TYR A 1 3 ? -2.107 -5.625 -4.776 1.00 61.33 3 TYR A N 14
ATOM 8208 C CA . TYR A 1 3 ? -3.107 -4.647 -4.316 1.00 34.54 3 TYR A CA 14
ATOM 8209 C C . TYR A 1 3 ? -2.714 -3.222 -4.708 1.00 3.40 3 TYR A C 14
ATOM 8210 O O . TYR A 1 3 ? -1.645 -2.752 -4.329 1.00 33.30 3 TYR A O 14
ATOM 8228 N N . THR A 1 4 ? -3.592 -2.560 -5.463 1.00 33.42 4 THR A N 14
ATOM 8229 C CA . THR A 1 4 ? -3.336 -1.225 -6.007 1.00 41.33 4 THR A CA 14
ATOM 8230 C C . THR A 1 4 ? -3.890 -0.142 -5.056 1.00 55.02 4 THR A C 14
ATOM 8231 O O . THR A 1 4 ? -5.039 -0.216 -4.609 1.00 11.33 4 THR A O 14
ATOM 8242 N N . PHE A 1 5 ? -3.028 0.821 -4.714 1.00 43.31 5 PHE A N 14
ATOM 8243 C CA . PHE A 1 5 ? -3.360 2.009 -3.915 1.00 54.11 5 PHE A CA 14
ATOM 8244 C C . PHE A 1 5 ? -2.408 3.125 -4.346 1.00 53.05 5 PHE A C 14
ATOM 8245 O O . PHE A 1 5 ? -1.212 2.879 -4.504 1.00 14.10 5 PHE A O 14
ATOM 8262 N N . ARG A 1 6 ? -2.918 4.343 -4.526 1.00 43.02 6 ARG A N 14
ATOM 8263 C CA . ARG A 1 6 ? -2.121 5.456 -5.073 1.00 52.44 6 ARG A CA 14
ATOM 8264 C C . ARG A 1 6 ? -2.125 6.631 -4.102 1.00 61.54 6 ARG A C 14
ATOM 8265 O O . ARG A 1 6 ? -3.185 7.196 -3.806 1.00 22.10 6 ARG A O 14
ATOM 8286 N N . SER A 1 7 ? -0.933 7.001 -3.601 1.00 32.23 7 SER A N 14
ATOM 8287 C CA . SER A 1 7 ? -0.774 8.198 -2.784 1.00 42.21 7 SER A CA 14
ATOM 8288 C C . SER A 1 7 ? -0.723 9.400 -3.721 1.00 3.30 7 SER A C 14
ATOM 8289 O O . SER A 1 7 ? 0.291 9.639 -4.388 1.00 53.44 7 SER A O 14
ATOM 8297 N N . GLU A 1 8 ? -1.866 10.097 -3.805 1.00 1.24 8 GLU A N 14
ATOM 8298 C CA . GLU A 1 8 ? -2.021 11.364 -4.549 1.00 33.43 8 GLU A CA 14
ATOM 8299 C C . GLU A 1 8 ? -1.045 12.437 -4.016 1.00 11.12 8 GLU A C 14
ATOM 8300 O O . GLU A 1 8 ? -0.672 13.357 -4.746 1.00 31.44 8 GLU A O 14
ATOM 8312 N N . CYS A 1 9 ? -0.637 12.273 -2.730 1.00 23.23 9 CYS A N 14
ATOM 8313 C CA . CYS A 1 9 ? 0.374 13.108 -2.056 1.00 4.00 9 CYS A CA 14
ATOM 8314 C C . CYS A 1 9 ? 1.670 13.220 -2.885 1.00 73.54 9 CYS A C 14
ATOM 8315 O O . CYS A 1 9 ? 2.239 14.292 -2.999 1.00 32.44 9 CYS A O 14
ATOM 8322 N N . THR A 1 10 ? 2.087 12.110 -3.506 1.00 40.10 10 THR A N 14
ATOM 8323 C CA . THR A 1 10 ? 3.348 12.018 -4.264 1.00 21.42 10 THR A CA 14
ATOM 8324 C C . THR A 1 10 ? 3.062 11.684 -5.740 1.00 44.10 10 THR A C 14
ATOM 8325 O O . THR A 1 10 ? 3.985 11.669 -6.550 1.00 43.23 10 THR A O 14
ATOM 8336 N N . ASN A 1 11 ? 1.769 11.388 -6.048 1.00 23.55 11 ASN A N 14
ATOM 8337 C CA . ASN A 1 11 ? 1.262 11.032 -7.405 1.00 33.42 11 ASN A CA 14
ATOM 8338 C C . ASN A 1 11 ? 1.601 9.560 -7.800 1.00 34.52 11 ASN A C 14
ATOM 8339 O O . ASN A 1 11 ? 1.008 9.012 -8.739 1.00 22.13 11 ASN A O 14
ATOM 8350 N N . LYS A 1 12 ? 2.537 8.915 -7.059 1.00 51.02 12 LYS A N 14
ATOM 8351 C CA . LYS A 1 12 ? 2.946 7.514 -7.304 1.00 31.45 12 LYS A CA 14
ATOM 8352 C C . LYS A 1 12 ? 1.827 6.533 -6.895 1.00 24.22 12 LYS A C 14
ATOM 8353 O O . LYS A 1 12 ? 1.205 6.690 -5.836 1.00 3.34 12 LYS A O 14
ATOM 8372 N N . GLU A 1 13 ? 1.581 5.533 -7.763 1.00 23.32 13 GLU A N 14
ATOM 8373 C CA . GLU A 1 13 ? 0.742 4.368 -7.451 1.00 32.45 13 GLU A CA 14
ATOM 8374 C C . GLU A 1 13 ? 1.626 3.251 -6.900 1.00 72.12 13 GLU A C 14
ATOM 8375 O O . GLU A 1 13 ? 2.831 3.212 -7.163 1.00 44.45 13 GLU A O 14
ATOM 8387 N N . PHE A 1 14 ? 1.030 2.370 -6.106 1.00 42.12 14 PHE A N 14
ATOM 8388 C CA . PHE A 1 14 ? 1.740 1.276 -5.439 1.00 3.14 14 PHE A CA 14
ATOM 8389 C C . PHE A 1 14 ? 0.921 0.001 -5.586 1.00 4.41 14 PHE A C 14
ATOM 8390 O O . PHE A 1 14 ? -0.294 0.019 -5.410 1.00 62.32 14 PHE A O 14
ATOM 8407 N N . THR A 1 15 ? 1.599 -1.092 -5.917 1.00 52.01 15 THR A N 14
ATOM 8408 C CA . THR A 1 15 ? 0.999 -2.425 -5.979 1.00 25.22 15 THR A CA 14
ATOM 8409 C C . THR A 1 15 ? 1.818 -3.362 -5.086 1.00 42.35 15 THR A C 14
ATOM 8410 O O . THR A 1 15 ? 3.046 -3.411 -5.223 1.00 72.42 15 THR A O 14
ATOM 8421 N N . VAL A 1 16 ? 1.157 -4.089 -4.155 1.00 54.11 16 VAL A N 14
ATOM 8422 C CA . VAL A 1 16 ? 1.863 -4.988 -3.216 1.00 11.04 16 VAL A CA 14
ATOM 8423 C C . VAL A 1 16 ? 1.235 -6.402 -3.226 1.00 24.12 16 VAL A C 14
ATOM 8424 O O . VAL A 1 16 ? 0.034 -6.579 -2.996 1.00 63.53 16 VAL A O 14
ATOM 8437 N N . CYS A 1 17 ? 2.058 -7.402 -3.570 1.00 43.35 17 CYS A N 14
ATOM 8438 C CA . CYS A 1 17 ? 1.666 -8.822 -3.579 1.00 30.11 17 CYS A CA 14
ATOM 8439 C C . CYS A 1 17 ? 2.163 -9.522 -2.299 1.00 70.41 17 CYS A C 14
ATOM 8440 O O . CYS A 1 17 ? 3.365 -9.786 -2.148 1.00 34.40 17 CYS A O 14
ATOM 8447 N N . ARG A 1 18 ? 1.229 -9.748 -1.360 1.00 73.52 18 ARG A N 14
ATOM 8448 C CA . ARG A 1 18 ? 1.422 -10.634 -0.183 1.00 3.22 18 ARG A CA 14
ATOM 8449 C C . ARG A 1 18 ? 0.362 -11.758 -0.247 1.00 4.14 18 ARG A C 14
ATOM 8450 O O . ARG A 1 18 ? -0.719 -11.544 -0.808 1.00 43.45 18 ARG A O 14
ATOM 8471 N N . PRO A 1 19 ? 0.640 -12.978 0.318 1.00 3.30 19 PRO A N 14
ATOM 8472 C CA . PRO A 1 19 ? -0.352 -14.076 0.341 1.00 45.05 19 PRO A CA 14
ATOM 8473 C C . PRO A 1 19 ? -1.539 -13.771 1.275 1.00 31.24 19 PRO A C 14
ATOM 8474 O O . PRO A 1 19 ? -2.676 -14.119 0.963 1.00 74.42 19 PRO A O 14
ATOM 8485 N N . ASN A 1 20 ? -1.263 -13.101 2.413 1.00 43.15 20 ASN A N 14
ATOM 8486 C CA . ASN A 1 20 ? -2.300 -12.737 3.401 1.00 34.31 20 ASN A CA 14
ATOM 8487 C C . ASN A 1 20 ? -2.749 -11.275 3.194 1.00 1.30 20 ASN A C 14
ATOM 8488 O O . ASN A 1 20 ? -1.890 -10.386 3.100 1.00 72.15 20 ASN A O 14
ATOM 8499 N N . PRO A 1 21 ? -4.102 -11.004 3.135 1.00 74.31 21 PRO A N 14
ATOM 8500 C CA . PRO A 1 21 ? -4.678 -9.629 3.207 1.00 64.44 21 PRO A CA 14
ATOM 8501 C C . PRO A 1 21 ? -4.179 -8.848 4.438 1.00 0.30 21 PRO A C 14
ATOM 8502 O O . PRO A 1 21 ? -4.007 -7.638 4.379 1.00 24.00 21 PRO A O 14
ATOM 8513 N N . GLU A 1 22 ? -3.930 -9.595 5.532 1.00 2.20 22 GLU A N 14
ATOM 8514 C CA . GLU A 1 22 ? -3.415 -9.077 6.815 1.00 23.42 22 GLU A CA 14
ATOM 8515 C C . GLU A 1 22 ? -2.097 -8.298 6.595 1.00 54.44 22 GLU A C 14
ATOM 8516 O O . GLU A 1 22 ? -1.942 -7.157 7.044 1.00 3.12 22 GLU A O 14
ATOM 8528 N N . GLU A 1 23 ? -1.183 -8.948 5.851 1.00 5.53 23 GLU A N 14
ATOM 8529 C CA . GLU A 1 23 ? 0.157 -8.428 5.532 1.00 42.43 23 GLU A CA 14
ATOM 8530 C C . GLU A 1 23 ? 0.079 -7.287 4.496 1.00 1.12 23 GLU A C 14
ATOM 8531 O O . GLU A 1 23 ? 0.847 -6.316 4.577 1.00 62.52 23 GLU A O 14
ATOM 8543 N N . VAL A 1 24 ? -0.873 -7.421 3.540 1.00 52.41 24 VAL A N 14
ATOM 8544 C CA . VAL A 1 24 ? -1.138 -6.401 2.506 1.00 11.13 24 VAL A CA 14
ATOM 8545 C C . VAL A 1 24 ? -1.549 -5.069 3.148 1.00 62.35 24 VAL A C 14
ATOM 8546 O O . VAL A 1 24 ? -1.022 -4.029 2.773 1.00 14.24 24 VAL A O 14
ATOM 8559 N N . GLU A 1 25 ? -2.475 -5.138 4.131 1.00 41.32 25 GLU A N 14
ATOM 8560 C CA . GLU A 1 25 ? -3.026 -3.956 4.826 1.00 31.10 25 GLU A CA 14
ATOM 8561 C C . GLU A 1 25 ? -1.926 -3.148 5.516 1.00 13.44 25 GLU A C 14
ATOM 8562 O O . GLU A 1 25 ? -1.950 -1.922 5.470 1.00 0.04 25 GLU A O 14
ATOM 8574 N N . LYS A 1 26 ? -0.961 -3.867 6.131 1.00 31.40 26 LYS A N 14
ATOM 8575 C CA . LYS A 1 26 ? 0.213 -3.259 6.801 1.00 14.44 26 LYS A CA 14
ATOM 8576 C C . LYS A 1 26 ? 0.993 -2.397 5.797 1.00 64.23 26 LYS A C 14
ATOM 8577 O O . LYS A 1 26 ? 1.244 -1.217 6.033 1.00 52.21 26 LYS A O 14
ATOM 8596 N N . GLU A 1 27 ? 1.305 -3.017 4.650 1.00 70.23 27 GLU A N 14
ATOM 8597 C CA . GLU A 1 27 ? 2.017 -2.378 3.540 1.00 41.05 27 GLU A CA 14
ATOM 8598 C C . GLU A 1 27 ? 1.193 -1.233 2.937 1.00 53.44 27 GLU A C 14
ATOM 8599 O O . GLU A 1 27 ? 1.728 -0.175 2.639 1.00 53.23 27 GLU A O 14
ATOM 8611 N N . ALA A 1 28 ? -0.119 -1.449 2.835 1.00 73.42 28 ALA A N 14
ATOM 8612 C CA . ALA A 1 28 ? -1.018 -0.574 2.083 1.00 21.33 28 ALA A CA 14
ATOM 8613 C C . ALA A 1 28 ? -1.195 0.780 2.770 1.00 13.10 28 ALA A C 14
ATOM 8614 O O . ALA A 1 28 ? -0.901 1.824 2.177 1.00 55.03 28 ALA A O 14
ATOM 8621 N N . ARG A 1 29 ? -1.595 0.743 4.047 1.00 33.32 29 ARG A N 14
ATOM 8622 C CA . ARG A 1 29 ? -1.946 1.951 4.810 1.00 12.14 29 ARG A CA 14
ATOM 8623 C C . ARG A 1 29 ? -0.706 2.803 5.111 1.00 43.05 29 ARG A C 14
ATOM 8624 O O . ARG A 1 29 ? -0.744 4.033 4.979 1.00 43.33 29 ARG A O 14
ATOM 8645 N N . ARG A 1 30 ? 0.406 2.124 5.470 1.00 43.11 30 ARG A N 14
ATOM 8646 C CA . ARG A 1 30 ? 1.660 2.794 5.825 1.00 4.32 30 ARG A CA 14
ATOM 8647 C C . ARG A 1 30 ? 2.250 3.489 4.600 1.00 13.41 30 ARG A C 14
ATOM 8648 O O . ARG A 1 30 ? 2.473 4.688 4.654 1.00 44.24 30 ARG A O 14
ATOM 8669 N N . THR A 1 31 ? 2.408 2.738 3.480 1.00 13.32 31 THR A N 14
ATOM 8670 C CA . THR A 1 31 ? 3.019 3.270 2.231 1.00 34.50 31 THR A CA 14
ATOM 8671 C C . THR A 1 31 ? 2.280 4.525 1.707 1.00 52.22 31 THR A C 14
ATOM 8672 O O . THR A 1 31 ? 2.911 5.459 1.201 1.00 52.42 31 THR A O 14
ATOM 8683 N N . LYS A 1 32 ? 0.944 4.543 1.893 1.00 1.43 32 LYS A N 14
ATOM 8684 C CA . LYS A 1 32 ? 0.089 5.696 1.545 1.00 12.30 32 LYS A CA 14
ATOM 8685 C C . LYS A 1 32 ? 0.461 6.949 2.371 1.00 53.15 32 LYS A C 14
ATOM 8686 O O . LYS A 1 32 ? 0.762 8.013 1.817 1.00 44.43 32 LYS A O 14
ATOM 8705 N N . GLU A 1 33 ? 0.461 6.772 3.702 1.00 55.34 33 GLU A N 14
ATOM 8706 C CA . GLU A 1 33 ? 0.631 7.862 4.687 1.00 73.13 33 GLU A CA 14
ATOM 8707 C C . GLU A 1 33 ? 2.090 8.355 4.752 1.00 32.42 33 GLU A C 14
ATOM 8708 O O . GLU A 1 33 ? 2.333 9.518 5.092 1.00 65.41 33 GLU A O 14
ATOM 8720 N N . GLU A 1 34 ? 3.044 7.463 4.412 1.00 31.44 34 GLU A N 14
ATOM 8721 C CA . GLU A 1 34 ? 4.493 7.765 4.399 1.00 51.35 34 GLU A CA 14
ATOM 8722 C C . GLU A 1 34 ? 4.825 8.842 3.359 1.00 3.31 34 GLU A C 14
ATOM 8723 O O . GLU A 1 34 ? 5.652 9.731 3.604 1.00 4.22 34 GLU A O 14
ATOM 8735 N N . GLU A 1 35 ? 4.138 8.778 2.222 1.00 53.32 35 GLU A N 14
ATOM 8736 C CA . GLU A 1 35 ? 4.322 9.736 1.125 1.00 62.22 35 GLU A CA 14
ATOM 8737 C C . GLU A 1 35 ? 3.694 11.100 1.455 1.00 52.44 35 GLU A C 14
ATOM 8738 O O . GLU A 1 35 ? 4.017 12.099 0.820 1.00 41.15 35 GLU A O 14
ATOM 8750 N N . CYS A 1 36 ? 2.793 11.116 2.452 1.00 4.13 36 CYS A N 14
ATOM 8751 C CA . CYS A 1 36 ? 2.123 12.337 2.909 1.00 32.13 36 CYS A CA 14
ATOM 8752 C C . CYS A 1 36 ? 2.807 12.911 4.177 1.00 3.10 36 CYS A C 14
ATOM 8753 O O . CYS A 1 36 ? 2.594 14.076 4.525 1.00 44.45 36 CYS A O 14
ATOM 8760 N N . ARG A 1 37 ? 3.648 12.092 4.851 1.00 14.30 37 ARG A N 14
ATOM 8761 C CA . ARG A 1 37 ? 4.298 12.481 6.132 1.00 43.15 37 ARG A CA 14
ATOM 8762 C C . ARG A 1 37 ? 5.680 13.106 5.899 1.00 50.32 37 ARG A C 14
ATOM 8763 O O . ARG A 1 37 ? 6.210 13.763 6.801 1.00 23.12 37 ARG A O 14
ATOM 8784 N N . LYS A 1 38 ? 6.249 12.893 4.689 1.00 63.53 38 LYS A N 14
ATOM 8785 C CA . LYS A 1 38 ? 7.639 13.291 4.358 1.00 43.24 38 LYS A CA 14
ATOM 8786 C C . LYS A 1 38 ? 7.881 14.823 4.569 1.00 14.32 38 LYS A C 14
ATOM 8787 O O . LYS A 1 38 ? 6.986 15.636 4.226 1.00 63.32 38 LYS A O 14
ATOM 8807 N N . GLN A 1 1 ? -5.890 -11.052 -6.336 1.00 60.35 1 GLN A N 15
ATOM 8808 C CA . GLN A 1 1 ? -5.439 -9.769 -6.931 1.00 31.14 1 GLN A CA 15
ATOM 8809 C C . GLN A 1 1 ? -4.319 -9.151 -6.075 1.00 1.23 1 GLN A C 15
ATOM 8810 O O . GLN A 1 1 ? -4.230 -9.415 -4.871 1.00 12.12 1 GLN A O 15
ATOM 8826 N N . CYS A 1 2 ? -3.454 -8.351 -6.720 1.00 1.53 2 CYS A N 15
ATOM 8827 C CA . CYS A 1 2 ? -2.409 -7.564 -6.046 1.00 71.32 2 CYS A CA 15
ATOM 8828 C C . CYS A 1 2 ? -2.926 -6.127 -5.826 1.00 63.04 2 CYS A C 15
ATOM 8829 O O . CYS A 1 2 ? -3.399 -5.483 -6.777 1.00 75.34 2 CYS A O 15
ATOM 8836 N N . TYR A 1 3 ? -2.837 -5.650 -4.569 1.00 32.44 3 TYR A N 15
ATOM 8837 C CA . TYR A 1 3 ? -3.420 -4.366 -4.130 1.00 54.51 3 TYR A CA 15
ATOM 8838 C C . TYR A 1 3 ? -2.657 -3.184 -4.761 1.00 13.14 3 TYR A C 15
ATOM 8839 O O . TYR A 1 3 ? -1.545 -2.861 -4.337 1.00 64.41 3 TYR A O 15
ATOM 8857 N N . THR A 1 4 ? -3.248 -2.586 -5.808 1.00 31.20 4 THR A N 15
ATOM 8858 C CA . THR A 1 4 ? -2.691 -1.412 -6.492 1.00 41.42 4 THR A CA 15
ATOM 8859 C C . THR A 1 4 ? -3.423 -0.138 -6.008 1.00 20.31 4 THR A C 15
ATOM 8860 O O . THR A 1 4 ? -4.639 -0.008 -6.190 1.00 3.24 4 THR A O 15
ATOM 8871 N N . PHE A 1 5 ? -2.669 0.783 -5.396 1.00 55.51 5 PHE A N 15
ATOM 8872 C CA . PHE A 1 5 ? -3.201 2.008 -4.776 1.00 40.35 5 PHE A CA 15
ATOM 8873 C C . PHE A 1 5 ? -2.275 3.193 -5.070 1.00 74.01 5 PHE A C 15
ATOM 8874 O O . PHE A 1 5 ? -1.060 3.074 -4.960 1.00 64.25 5 PHE A O 15
ATOM 8891 N N . ARG A 1 6 ? -2.870 4.345 -5.386 1.00 42.35 6 ARG A N 15
ATOM 8892 C CA . ARG A 1 6 ? -2.141 5.577 -5.726 1.00 72.03 6 ARG A CA 15
ATOM 8893 C C . ARG A 1 6 ? -2.241 6.568 -4.570 1.00 72.45 6 ARG A C 15
ATOM 8894 O O . ARG A 1 6 ? -3.346 6.834 -4.074 1.00 53.32 6 ARG A O 15
ATOM 8915 N N . SER A 1 7 ? -1.092 7.104 -4.129 1.00 13.42 7 SER A N 15
ATOM 8916 C CA . SER A 1 7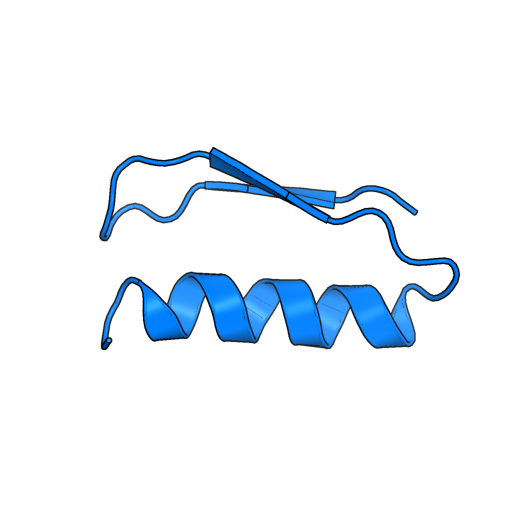 ? -1.059 8.140 -3.098 1.00 21.00 7 SER A CA 15
ATOM 8917 C C . SER A 1 7 ? -1.087 9.520 -3.766 1.00 71.32 7 SER A C 15
ATOM 8918 O O . SER A 1 7 ? -0.430 9.725 -4.788 1.00 42.45 7 SER A O 15
ATOM 8926 N N . GLU A 1 8 ? -1.861 10.437 -3.172 1.00 33.33 8 GLU A N 15
ATOM 8927 C CA . GLU A 1 8 ? -2.059 11.810 -3.679 1.00 0.40 8 GLU A CA 15
ATOM 8928 C C . GLU A 1 8 ? -0.760 12.629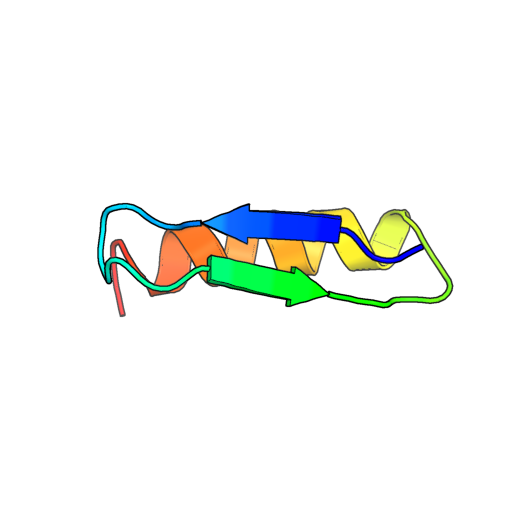 -3.493 1.00 34.22 8 GLU A C 15
ATOM 8929 O O . GLU A 1 8 ? -0.390 13.438 -4.352 1.00 32.33 8 GLU A O 15
ATOM 8941 N N . CYS A 1 9 ? -0.037 12.346 -2.393 1.00 51.25 9 CYS A N 15
ATOM 8942 C CA . CYS A 1 9 ? 1.165 13.107 -1.979 1.00 61.21 9 CYS A CA 15
ATOM 8943 C C . CYS A 1 9 ? 2.440 12.700 -2.781 1.00 23.40 9 CYS A C 15
ATOM 8944 O O . CYS A 1 9 ? 3.565 12.884 -2.300 1.00 63.21 9 CYS A O 15
ATOM 8951 N N . THR A 1 10 ? 2.251 12.226 -4.021 1.00 3.54 10 THR A N 15
ATOM 8952 C CA . THR A 1 10 ? 3.326 11.708 -4.889 1.00 23.31 10 THR A CA 15
ATOM 8953 C C . THR A 1 10 ? 2.790 11.458 -6.313 1.00 13.44 10 THR A C 15
ATOM 8954 O O . THR A 1 10 ? 3.556 11.482 -7.282 1.00 43.43 10 THR A O 15
ATOM 8965 N N . ASN A 1 11 ? 1.466 11.163 -6.384 1.00 40.52 11 ASN A N 15
ATOM 8966 C CA . ASN A 1 11 ? 0.701 10.865 -7.624 1.00 60.43 11 ASN A CA 15
ATOM 8967 C C . ASN A 1 11 ? 1.034 9.457 -8.176 1.00 35.03 11 ASN A C 15
ATOM 8968 O O . ASN A 1 11 ? 0.396 8.976 -9.118 1.00 44.23 11 ASN A O 15
ATOM 8979 N N . LYS A 1 12 ? 2.006 8.785 -7.551 1.00 22.14 12 LYS A N 15
ATOM 8980 C CA . LYS A 1 12 ? 2.485 7.473 -7.968 1.00 4.32 12 LYS A CA 15
ATOM 8981 C C . LYS A 1 12 ? 1.616 6.359 -7.376 1.00 23.20 12 LYS A C 15
ATOM 8982 O O . LYS A 1 12 ? 1.109 6.485 -6.248 1.00 41.33 12 LYS A O 15
ATOM 9001 N N . GLU A 1 13 ? 1.437 5.294 -8.165 1.00 73.31 13 GLU A N 15
ATOM 9002 C CA . GLU A 1 13 ? 0.706 4.094 -7.756 1.00 43.45 13 GLU A CA 15
ATOM 9003 C C . GLU A 1 13 ? 1.685 3.026 -7.244 1.00 15.24 13 GLU A C 15
ATOM 9004 O O . GLU A 1 13 ? 2.868 3.003 -7.625 1.00 23.34 13 GLU A O 15
ATOM 9016 N N . PHE A 1 14 ? 1.181 2.171 -6.352 1.00 12.42 14 PHE A N 15
ATOM 9017 C CA . PHE A 1 14 ? 1.970 1.158 -5.643 1.00 33.44 14 PHE A CA 15
ATOM 9018 C C . PHE A 1 14 ? 1.241 -0.171 -5.729 1.00 55.45 14 PHE A C 15
ATOM 9019 O O . PHE A 1 14 ? 0.081 -0.264 -5.329 1.00 35.13 14 PHE A O 15
ATOM 9036 N N . THR A 1 15 ? 1.919 -1.188 -6.244 1.00 44.42 15 THR A N 15
ATOM 9037 C CA . THR A 1 15 ? 1.380 -2.541 -6.331 1.00 2.32 15 THR A CA 15
ATOM 9038 C C . THR A 1 15 ? 2.065 -3.401 -5.271 1.00 33.21 15 THR A C 15
ATOM 9039 O O . THR A 1 15 ? 3.291 -3.580 -5.311 1.00 64.33 15 THR A O 15
ATOM 9050 N N . VAL A 1 16 ? 1.288 -3.887 -4.308 1.00 73.33 16 VAL A N 15
ATOM 9051 C CA . VAL A 1 16 ? 1.774 -4.814 -3.289 1.00 11.40 16 VAL A CA 15
ATOM 9052 C C . VAL A 1 16 ? 0.958 -6.107 -3.373 1.00 42.24 16 VAL A C 15
ATOM 9053 O O . VAL A 1 16 ? -0.246 -6.072 -3.658 1.00 72.12 16 VAL A O 15
ATOM 9066 N N . CYS A 1 17 ? 1.617 -7.242 -3.160 1.00 43.45 17 CYS A N 15
ATOM 9067 C CA . CYS A 1 17 ? 1.000 -8.556 -3.300 1.00 24.11 17 CYS A CA 15
ATOM 9068 C C . CYS A 1 17 ? 1.616 -9.470 -2.241 1.00 14.10 17 CYS A C 15
ATOM 9069 O O . CYS A 1 17 ? 2.687 -10.056 -2.450 1.00 3.21 17 CYS A O 15
ATOM 9076 N N . ARG A 1 18 ? 0.979 -9.504 -1.065 1.00 64.35 18 ARG A N 15
ATOM 9077 C CA . ARG A 1 18 ? 1.426 -10.340 0.061 1.00 13.50 18 ARG A CA 15
ATOM 9078 C C . ARG A 1 18 ? 0.659 -11.678 0.047 1.00 54.43 18 ARG A C 15
ATOM 9079 O O . ARG A 1 18 ? -0.483 -11.698 -0.420 1.00 12.42 18 ARG A O 15
ATOM 9100 N N . PRO A 1 19 ? 1.250 -12.798 0.587 1.00 43.12 19 PRO A N 15
ATOM 9101 C CA . PRO A 1 19 ? 0.606 -14.152 0.569 1.00 51.21 19 PRO A CA 15
ATOM 9102 C C . PRO A 1 19 ? -0.752 -14.197 1.304 1.00 52.35 19 PRO A C 15
ATOM 9103 O O . PRO A 1 19 ? -1.561 -15.103 1.087 1.00 62.45 19 PRO A O 15
ATOM 9114 N N . ASN A 1 20 ? -0.979 -13.195 2.162 1.00 72.32 20 ASN A N 15
ATOM 9115 C CA . ASN A 1 20 ? -2.233 -13.036 2.911 1.00 75.12 20 ASN A CA 15
ATOM 9116 C C . ASN A 1 20 ? -2.624 -11.535 2.980 1.00 64.32 20 ASN A C 15
ATOM 9117 O O . ASN A 1 20 ? -1.735 -10.669 3.064 1.00 23.41 20 ASN A O 15
ATOM 9128 N N . PRO A 1 21 ? -3.964 -11.207 2.949 1.00 34.32 21 PRO A N 15
ATOM 9129 C CA . PRO A 1 21 ? -4.478 -9.801 2.952 1.00 54.44 21 PRO A CA 15
ATOM 9130 C C . PRO A 1 21 ? -4.116 -9.014 4.231 1.00 64.35 21 PRO A C 15
ATOM 9131 O O . PRO A 1 21 ? -4.077 -7.784 4.219 1.00 41.15 21 PRO A O 15
ATOM 9142 N N . GLU A 1 22 ? -3.838 -9.751 5.322 1.00 72.01 22 GLU A N 15
ATOM 9143 C CA . GLU A 1 22 ? -3.540 -9.168 6.645 1.00 60.13 22 GLU A CA 15
ATOM 9144 C C . GLU A 1 22 ? -2.210 -8.401 6.621 1.00 4.41 22 GLU A C 15
ATOM 9145 O O . GLU A 1 22 ? -2.083 -7.395 7.304 1.00 43.15 22 GLU A O 15
ATOM 9157 N N . GLU A 1 23 ? -1.228 -8.873 5.825 1.00 4.22 23 GLU A N 15
ATOM 9158 C CA . GLU A 1 23 ? 0.051 -8.153 5.660 1.00 2.12 23 GLU A CA 15
ATOM 9159 C C . GLU A 1 23 ? -0.146 -6.930 4.757 1.00 22.00 23 GLU A C 15
ATOM 9160 O O . GLU A 1 23 ? 0.450 -5.882 5.003 1.00 35.20 23 GLU A O 15
ATOM 9172 N N . VAL A 1 24 ? -1.025 -7.070 3.742 1.00 61.45 24 VAL A N 15
ATOM 9173 C CA . VAL A 1 24 ? -1.417 -5.956 2.851 1.00 60.43 24 VAL A CA 15
ATOM 9174 C C . VAL A 1 24 ? -2.060 -4.807 3.673 1.00 44.54 24 VAL A C 15
ATOM 9175 O O . VAL A 1 24 ? -1.894 -3.634 3.337 1.00 4.30 24 VAL A O 15
ATOM 9188 N N . GLU A 1 25 ? -2.787 -5.173 4.754 1.00 64.13 25 GLU A N 15
ATOM 9189 C CA . GLU A 1 25 ? -3.382 -4.197 5.701 1.00 74.41 25 GLU A CA 15
ATOM 9190 C C . GLU A 1 25 ? -2.318 -3.267 6.300 1.00 61.22 25 GLU A C 15
ATOM 9191 O O . GLU A 1 25 ? -2.607 -2.110 6.584 1.00 3.52 25 GLU A O 15
ATOM 9203 N N . LYS A 1 26 ? -1.102 -3.791 6.512 1.00 55.45 26 LYS A N 15
ATOM 9204 C CA . LYS A 1 26 ? 0.039 -2.973 6.942 1.00 22.14 26 LYS A CA 15
ATOM 9205 C C . LYS A 1 26 ? 0.558 -2.144 5.745 1.00 53.52 26 LYS A C 15
ATOM 9206 O O . LYS A 1 26 ? 0.558 -0.921 5.783 1.00 4.44 26 LYS A O 15
ATOM 9225 N N .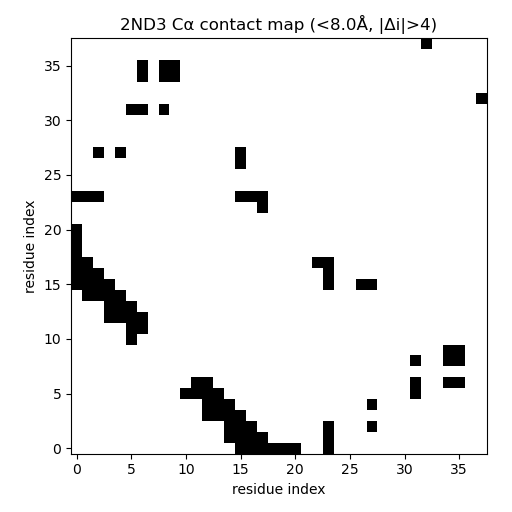 GLU A 1 27 ? 0.884 -2.847 4.650 1.00 64.12 27 GLU A N 15
ATOM 9226 C CA . GLU A 1 27 ? 1.600 -2.292 3.478 1.00 22.32 27 GLU A CA 15
ATOM 9227 C C . GLU A 1 27 ? 0.875 -1.076 2.868 1.00 44.51 27 GLU A C 15
ATOM 9228 O O . GLU A 1 27 ? 1.493 -0.044 2.609 1.00 53.54 27 GLU A O 15
ATOM 9240 N N . ALA A 1 28 ? -0.447 -1.214 2.690 1.00 21.01 28 ALA A N 15
ATOM 9241 C CA . ALA A 1 28 ? -1.284 -0.212 2.016 1.00 21.13 28 ALA A CA 15
ATOM 9242 C C . ALA A 1 28 ? -1.351 1.098 2.810 1.00 23.23 28 ALA A C 15
ATOM 9243 O O . ALA A 1 28 ? -1.061 2.167 2.264 1.00 44.55 28 ALA A O 15
ATOM 9250 N N . ARG A 1 29 ? -1.703 1.004 4.113 1.00 75.12 29 ARG A N 15
ATOM 9251 C CA . ARG A 1 29 ? -1.837 2.198 4.974 1.00 11.24 29 ARG A CA 15
ATOM 9252 C C . ARG A 1 29 ? -0.476 2.886 5.193 1.00 60.03 29 ARG A C 15
ATOM 9253 O O . ARG A 1 29 ? -0.373 4.105 5.061 1.00 40.15 29 ARG A O 15
ATOM 9274 N N . ARG A 1 30 ? 0.564 2.076 5.474 1.00 14.51 30 ARG A N 15
ATOM 9275 C CA . ARG A 1 30 ? 1.906 2.571 5.860 1.00 43.52 30 ARG A CA 15
ATOM 9276 C C . ARG A 1 30 ? 2.593 3.291 4.701 1.00 31.21 30 ARG A C 15
ATOM 9277 O O . ARG A 1 30 ? 3.224 4.320 4.910 1.00 21.30 30 ARG A O 15
ATOM 9298 N N . THR A 1 31 ? 2.445 2.749 3.476 1.00 52.45 31 THR A N 15
ATOM 9299 C CA . THR A 1 31 ? 2.970 3.395 2.257 1.00 71.35 31 THR A CA 15
ATOM 9300 C C . THR A 1 31 ? 2.323 4.779 2.055 1.00 71.25 31 THR A C 15
ATOM 9301 O O . THR A 1 31 ? 3.026 5.770 1.822 1.00 73.31 31 THR A O 15
ATOM 9312 N N . LYS A 1 32 ? 0.988 4.830 2.208 1.00 55.33 32 LYS A N 15
ATOM 9313 C CA . LYS A 1 32 ? 0.202 6.075 2.094 1.00 23.12 32 LYS A CA 15
ATOM 9314 C C . LYS A 1 32 ? 0.650 7.120 3.155 1.00 3.32 32 LYS A C 15
ATOM 9315 O O . LYS A 1 32 ? 0.738 8.322 2.857 1.00 3.54 32 LYS A O 15
ATOM 9334 N N . GLU A 1 33 ? 0.937 6.627 4.380 1.00 43.53 33 GLU A N 15
ATOM 9335 C CA . GLU A 1 33 ? 1.417 7.446 5.513 1.00 11.54 33 GLU A CA 15
ATOM 9336 C C . GLU A 1 33 ? 2.808 8.031 5.215 1.00 60.31 33 GLU A C 15
ATOM 9337 O O . GLU A 1 33 ? 3.029 9.219 5.400 1.00 42.42 33 GLU A O 15
ATOM 9349 N N . GLU A 1 34 ? 3.709 7.185 4.692 1.00 20.04 34 GLU A N 15
ATOM 9350 C CA . GLU A 1 34 ? 5.118 7.555 4.401 1.00 70.42 34 GLU A CA 15
ATOM 9351 C C . GLU A 1 34 ? 5.214 8.532 3.214 1.00 4.52 34 GLU A C 15
ATOM 9352 O O . GLU A 1 34 ? 6.188 9.284 3.104 1.00 1.13 34 GLU A O 15
ATOM 9364 N N . GLU A 1 35 ? 4.206 8.515 2.328 1.00 40.44 35 GLU A N 15
ATOM 9365 C CA . GLU A 1 35 ? 4.131 9.471 1.206 1.00 15.50 35 GLU A CA 15
ATOM 9366 C C . GLU A 1 35 ? 3.580 10.831 1.665 1.00 31.14 35 GLU A C 15
ATOM 9367 O O . GLU A 1 35 ? 3.943 11.866 1.094 1.00 10.13 35 GLU A O 15
ATOM 9379 N N . CYS A 1 36 ? 2.721 10.822 2.700 1.00 43.12 36 CYS A N 15
ATOM 9380 C CA . CYS A 1 36 ? 2.087 12.046 3.245 1.00 53.45 36 CYS A CA 15
ATOM 9381 C C . CYS A 1 36 ? 2.589 12.386 4.670 1.00 25.14 36 CYS A C 15
ATOM 9382 O O . CYS A 1 36 ? 1.909 13.108 5.417 1.00 50.55 36 CYS A O 15
ATOM 9389 N N . ARG A 1 37 ? 3.793 11.894 5.036 1.00 64.25 37 ARG A N 15
ATOM 9390 C CA . ARG A 1 37 ? 4.349 12.056 6.407 1.00 64.32 37 ARG A CA 15
ATOM 9391 C C . ARG A 1 37 ? 4.928 13.463 6.639 1.00 71.31 37 ARG A C 15
ATOM 9392 O O . ARG A 1 37 ? 5.215 13.824 7.780 1.00 43.53 37 ARG A O 15
ATOM 9413 N N . LYS A 1 38 ? 5.112 14.231 5.549 1.00 61.01 38 LYS A N 15
ATOM 9414 C CA . LYS A 1 38 ? 5.581 15.623 5.611 1.00 12.54 38 LYS A CA 15
ATOM 9415 C C . LYS A 1 38 ? 4.351 16.561 5.765 1.00 51.51 38 LYS A C 15
ATOM 9416 O O . LYS A 1 38 ? 3.995 16.902 6.912 1.00 10.40 38 LYS A O 15
ATOM 9436 N N . GLN A 1 1 ? -5.967 -9.341 -7.718 1.00 30.05 1 GLN A N 16
ATOM 9437 C CA . GLN A 1 1 ? -4.618 -9.358 -8.329 1.00 21.34 1 GLN A CA 16
ATOM 9438 C C . GLN A 1 1 ? -3.729 -8.328 -7.609 1.00 64.34 1 GLN A C 16
ATOM 9439 O O . GLN A 1 1 ? -3.704 -7.145 -7.987 1.00 12.02 1 GLN A O 16
ATOM 9455 N N . CYS A 1 2 ? -3.051 -8.785 -6.529 1.00 12.22 2 CYS A N 16
ATOM 9456 C CA . CYS A 1 2 ? -2.191 -7.940 -5.676 1.00 41.42 2 CYS A CA 16
ATOM 9457 C C . CYS A 1 2 ? -2.997 -6.755 -5.072 1.00 12.25 2 CYS A C 16
ATOM 9458 O O . CYS A 1 2 ? -4.211 -6.880 -4.862 1.00 55.23 2 CYS A O 16
ATOM 9465 N N . TYR A 1 3 ? -2.331 -5.627 -4.768 1.00 24.21 3 TYR A N 16
ATOM 9466 C CA . TYR A 1 3 ? -3.004 -4.427 -4.229 1.00 13.22 3 TYR A CA 16
ATOM 9467 C C . TYR A 1 3 ? -2.508 -3.192 -4.963 1.00 13.22 3 TYR A C 16
ATOM 9468 O O . TYR A 1 3 ? -1.434 -2.680 -4.650 1.00 32.04 3 TYR A O 16
ATOM 9486 N N . THR A 1 4 ? -3.262 -2.754 -5.973 1.00 61.34 4 THR A N 16
ATOM 9487 C CA . THR A 1 4 ? -2.987 -1.500 -6.668 1.00 34.01 4 THR A CA 16
ATOM 9488 C C . THR A 1 4 ? -3.760 -0.365 -5.970 1.00 22.11 4 THR A C 16
ATOM 9489 O O . THR A 1 4 ? -4.990 -0.421 -5.865 1.00 43.54 4 THR A O 16
ATOM 9500 N N . PHE A 1 5 ? -3.026 0.636 -5.468 1.00 51.35 5 PHE A N 16
ATOM 9501 C CA . PHE A 1 5 ? -3.597 1.787 -4.742 1.00 64.15 5 PHE A CA 16
ATOM 9502 C C . PHE A 1 5 ? -2.757 3.034 -5.033 1.00 72.15 5 PHE A C 16
ATOM 9503 O O . PHE A 1 5 ? -1.554 2.931 -5.272 1.00 5.20 5 PHE A O 16
ATOM 9520 N N . ARG A 1 6 ? -3.395 4.206 -4.992 1.00 42.32 6 ARG A N 16
ATOM 9521 C CA . ARG A 1 6 ? -2.761 5.484 -5.345 1.00 5.11 6 ARG A CA 16
ATOM 9522 C C . ARG A 1 6 ? -2.623 6.373 -4.099 1.00 22.32 6 ARG A C 16
ATOM 9523 O O . ARG A 1 6 ? -3.542 6.456 -3.272 1.00 21.11 6 ARG A O 16
ATOM 9544 N N . SER A 1 7 ? -1.462 7.035 -3.976 1.00 2.14 7 SER A N 16
ATOM 9545 C CA . SER A 1 7 ? -1.224 8.091 -2.990 1.00 70.53 7 SER A CA 16
ATOM 9546 C C . SER A 1 7 ? -1.122 9.439 -3.726 1.00 60.12 7 SER A C 16
ATOM 9547 O O . SER A 1 7 ? -0.154 9.681 -4.443 1.00 21.34 7 SER A O 16
ATOM 9555 N N . GLU A 1 8 ? -2.161 10.276 -3.564 1.00 35.52 8 GLU A N 16
ATOM 9556 C CA . GLU A 1 8 ? -2.239 11.648 -4.131 1.00 30.43 8 GLU A CA 16
ATOM 9557 C C . GLU A 1 8 ? -1.132 12.579 -3.576 1.00 34.54 8 GLU A C 16
ATOM 9558 O O . GLU A 1 8 ? -0.752 13.554 -4.224 1.00 44.41 8 GLU A O 16
ATOM 9570 N N . CYS A 1 9 ? -0.614 12.226 -2.387 1.00 21.23 9 CYS A N 16
ATOM 9571 C CA . CYS A 1 9 ? 0.443 12.977 -1.672 1.00 44.11 9 CYS A CA 16
ATOM 9572 C C . CYS A 1 9 ? 1.792 13.003 -2.443 1.00 61.41 9 CYS A C 16
ATOM 9573 O O . CYS A 1 9 ? 2.687 13.798 -2.137 1.00 13.40 9 CYS A O 16
ATOM 9580 N N . THR A 1 10 ? 1.914 12.105 -3.421 1.00 13.31 10 THR A N 16
ATOM 9581 C CA . THR A 1 10 ? 3.118 11.913 -4.248 1.00 75.31 10 THR A CA 16
ATOM 9582 C C . THR A 1 10 ? 2.698 11.682 -5.714 1.00 20.14 10 THR A C 16
ATOM 9583 O O . THR A 1 10 ? 3.526 11.733 -6.626 1.00 55.33 10 THR A O 16
ATOM 9594 N N . ASN A 1 11 ? 1.373 11.452 -5.899 1.00 23.53 11 ASN A N 16
ATOM 9595 C CA . ASN A 1 11 ? 0.737 11.122 -7.181 1.00 51.13 11 ASN A CA 16
ATOM 9596 C C . ASN A 1 11 ? 1.338 9.817 -7.754 1.00 43.34 11 ASN A C 16
ATOM 9597 O O . ASN A 1 11 ? 1.463 9.643 -8.966 1.00 63.33 11 ASN A O 16
ATOM 9608 N N . LYS A 1 12 ? 1.657 8.863 -6.859 1.00 4.30 12 LYS A N 16
ATOM 9609 C CA . LYS A 1 12 ? 2.296 7.590 -7.236 1.00 70.50 12 LYS A CA 16
ATOM 9610 C C . LYS A 1 12 ? 1.338 6.426 -6.958 1.00 13.34 12 LYS A C 16
ATOM 9611 O O . LYS A 1 12 ? 0.583 6.451 -5.984 1.00 2.34 12 LYS A O 16
ATOM 9630 N N . GLU A 1 13 ? 1.407 5.411 -7.811 1.00 55.11 13 GLU A N 16
ATOM 9631 C CA . GLU A 1 13 ? 0.609 4.181 -7.694 1.00 22.44 13 GLU A CA 16
ATOM 9632 C C . GLU A 1 13 ? 1.537 3.032 -7.273 1.00 13.03 13 GLU A C 16
ATOM 9633 O O . GLU A 1 13 ? 2.655 2.904 -7.781 1.00 71.51 13 GLU A O 16
ATOM 9645 N N . PHE A 1 14 ? 1.075 2.222 -6.324 1.00 2.13 14 PHE A N 16
ATOM 9646 C CA . PHE A 1 14 ? 1.855 1.121 -5.742 1.00 41.22 14 PHE A CA 16
ATOM 9647 C C . PHE A 1 14 ? 1.087 -0.182 -5.957 1.00 4.30 14 PHE A C 16
ATOM 9648 O O . PHE A 1 14 ? -0.147 -0.183 -5.932 1.00 61.21 14 PHE A O 16
ATOM 9665 N N . THR A 1 15 ? 1.816 -1.278 -6.191 1.00 2.11 15 THR A N 16
ATOM 9666 C CA . THR A 1 15 ? 1.240 -2.614 -6.348 1.00 34.24 15 THR A CA 16
ATOM 9667 C C . THR A 1 15 ? 2.067 -3.603 -5.510 1.00 61.21 15 THR A C 16
ATOM 9668 O O . THR A 1 15 ? 3.252 -3.815 -5.780 1.00 13.23 15 THR A O 16
ATOM 9679 N N . VAL A 1 16 ? 1.428 -4.188 -4.488 1.00 61.20 16 VAL A N 16
ATOM 9680 C CA . VAL A 1 16 ? 2.099 -5.049 -3.496 1.00 15.21 16 VAL A CA 16
ATOM 9681 C C . VAL A 1 16 ? 1.324 -6.373 -3.341 1.00 42.53 16 VAL A C 16
ATOM 9682 O O . VAL A 1 16 ? 0.085 -6.377 -3.291 1.00 43.34 16 VAL A O 16
ATOM 9695 N N . CYS A 1 17 ? 2.065 -7.497 -3.300 1.00 3.22 17 CYS A N 16
ATOM 9696 C CA . CYS A 1 17 ? 1.489 -8.859 -3.327 1.00 52.02 17 CYS A CA 16
ATOM 9697 C C . CYS A 1 17 ? 2.077 -9.710 -2.176 1.00 52.25 17 CYS A C 16
ATOM 9698 O O . CYS A 1 17 ? 3.196 -10.227 -2.284 1.00 13.04 17 CYS A O 16
ATOM 9705 N N . ARG A 1 18 ? 1.334 -9.796 -1.058 1.00 42.51 18 ARG A N 16
ATOM 9706 C CA . ARG A 1 18 ? 1.680 -10.645 0.114 1.00 14.04 18 ARG A CA 16
ATOM 9707 C C . ARG A 1 18 ? 0.968 -12.023 -0.003 1.00 4.54 18 ARG A C 16
ATOM 9708 O O . ARG A 1 18 ? 0.084 -12.178 -0.850 1.00 63.03 18 ARG A O 16
ATOM 9729 N N . PRO A 1 19 ? 1.314 -13.051 0.855 1.00 32.31 19 PRO A N 16
ATOM 9730 C CA . PRO A 1 19 ? 0.596 -14.365 0.858 1.00 10.21 19 PRO A CA 16
ATOM 9731 C C . PRO A 1 19 ? -0.861 -14.263 1.377 1.00 74.33 19 PRO A C 16
ATOM 9732 O O . PRO A 1 19 ? -1.654 -15.198 1.195 1.00 44.11 19 PRO A O 16
ATOM 9743 N N . ASN A 1 20 ? -1.197 -13.125 2.019 1.00 31.03 20 ASN A N 16
ATOM 9744 C CA . ASN A 1 20 ? -2.556 -12.842 2.530 1.00 2.51 20 ASN A CA 16
ATOM 9745 C C . ASN A 1 20 ? -2.817 -11.305 2.563 1.00 73.42 20 ASN A C 16
ATOM 9746 O O . ASN A 1 20 ? -1.886 -10.530 2.832 1.00 12.32 20 ASN A O 16
ATOM 9757 N N . PRO A 1 21 ? -4.092 -10.846 2.299 1.00 24.22 21 PRO A N 16
ATOM 9758 C CA . PRO A 1 21 ? -4.483 -9.403 2.343 1.00 33.11 21 PRO A CA 16
ATOM 9759 C C . PRO A 1 21 ? -4.361 -8.751 3.747 1.00 35.03 21 PRO A C 16
ATOM 9760 O O . PRO A 1 21 ? -4.316 -7.519 3.842 1.00 75.25 21 PRO A O 16
ATOM 9771 N N . GLU A 1 22 ? -4.282 -9.581 4.818 1.00 43.25 22 GLU A N 16
ATOM 9772 C CA . GLU A 1 22 ? -4.115 -9.109 6.217 1.00 72.33 22 GLU A CA 16
ATOM 9773 C C . GLU A 1 22 ? -2.830 -8.266 6.355 1.00 35.32 22 GLU A C 16
ATOM 9774 O O . GLU A 1 22 ? -2.849 -7.146 6.889 1.00 12.25 22 GLU A O 16
ATOM 9786 N N . GLU A 1 23 ? -1.721 -8.843 5.840 1.00 75.42 23 GLU A N 16
ATOM 9787 C CA . GLU A 1 23 ? -0.399 -8.204 5.819 1.00 14.33 23 GLU A CA 16
ATOM 9788 C C . GLU A 1 23 ? -0.396 -6.969 4.923 1.00 3.43 23 GLU A C 16
ATOM 9789 O O . GLU A 1 23 ? 0.245 -5.970 5.242 1.00 4.41 23 GLU A O 16
ATOM 9801 N N . VAL A 1 24 ? -1.142 -7.049 3.814 1.00 11.43 24 VAL A N 16
ATOM 9802 C CA . VAL A 1 24 ? -1.146 -5.999 2.792 1.00 3.21 24 VAL A CA 16
ATOM 9803 C C . VAL A 1 24 ? -1.702 -4.683 3.360 1.00 72.22 24 VAL A C 16
ATOM 9804 O O . VAL A 1 24 ? -1.172 -3.626 3.063 1.00 62.30 24 VAL A O 16
ATOM 9817 N N . GLU A 1 25 ? -2.750 -4.780 4.210 1.00 42.14 25 GLU A N 16
ATOM 9818 C CA . GLU A 1 25 ? -3.359 -3.596 4.855 1.00 31.14 25 GLU A CA 16
ATOM 9819 C C . GLU A 1 25 ? -2.340 -2.882 5.749 1.00 54.45 25 GLU A C 16
ATOM 9820 O O . GLU A 1 25 ? -2.296 -1.656 5.767 1.00 3.54 25 GLU A O 16
ATOM 9832 N N . LYS A 1 26 ? -1.519 -3.683 6.466 1.00 52.31 26 LYS A N 16
ATOM 9833 C CA . LYS A 1 26 ? -0.443 -3.171 7.343 1.00 15.30 26 LYS A CA 16
ATOM 9834 C C . LYS A 1 26 ? 0.549 -2.319 6.521 1.00 62.20 26 LYS A C 16
ATOM 9835 O O . LYS A 1 26 ? 0.841 -1.181 6.873 1.00 35.01 26 LYS A O 16
ATOM 9854 N N . GLU A 1 27 ? 1.000 -2.894 5.389 1.00 21.32 27 GLU A N 16
ATOM 9855 C CA . GLU A 1 27 ? 2.037 -2.311 4.524 1.00 10.23 27 GLU A CA 16
ATOM 9856 C C . GLU A 1 27 ? 1.491 -1.100 3.749 1.00 70.44 27 GLU A C 16
ATOM 9857 O O . GLU A 1 27 ? 2.171 -0.096 3.610 1.00 24.25 27 GLU A O 16
ATOM 9869 N N . ALA A 1 28 ? 0.239 -1.215 3.282 1.00 43.31 28 ALA A N 16
ATOM 9870 C CA . ALA A 1 28 ? -0.387 -0.236 2.374 1.00 2.45 28 ALA A CA 16
ATOM 9871 C C . ALA A 1 28 ? -0.746 1.062 3.098 1.00 10.24 28 ALA A C 16
ATOM 9872 O O . ALA A 1 28 ? -0.536 2.150 2.557 1.00 73.01 28 ALA A O 16
ATOM 9879 N N . ARG A 1 29 ? -1.275 0.931 4.331 1.00 34.25 29 ARG A N 16
ATOM 9880 C CA . ARG A 1 29 ? -1.656 2.093 5.156 1.00 10.15 29 ARG A CA 16
ATOM 9881 C C . ARG A 1 29 ? -0.408 2.890 5.569 1.00 1.40 29 ARG A C 16
ATOM 9882 O O . ARG A 1 29 ? -0.441 4.125 5.632 1.00 73.55 29 ARG A O 16
ATOM 9903 N N . ARG A 1 30 ? 0.701 2.155 5.801 1.00 35.51 30 ARG A N 16
ATOM 9904 C CA . ARG A 1 30 ? 2.008 2.751 6.105 1.00 73.44 30 ARG A CA 16
ATOM 9905 C C . ARG A 1 30 ? 2.576 3.454 4.857 1.00 0.40 30 ARG A C 16
ATOM 9906 O O . ARG A 1 30 ? 3.005 4.596 4.952 1.00 64.32 30 ARG A O 16
ATOM 9927 N N . THR A 1 31 ? 2.511 2.764 3.687 1.00 22.01 31 THR A N 16
ATOM 9928 C CA . THR A 1 31 ? 3.023 3.285 2.387 1.00 4.42 31 THR A CA 16
ATOM 9929 C C . THR A 1 31 ? 2.397 4.651 2.045 1.00 5.34 31 THR A C 16
ATOM 9930 O O . THR A 1 31 ? 3.103 5.596 1.673 1.00 32.13 31 THR A O 16
ATOM 9941 N N . LYS A 1 32 ? 1.074 4.734 2.248 1.00 11.21 32 LYS A N 16
ATOM 9942 C CA . LYS A 1 32 ? 0.286 5.961 2.068 1.00 4.22 32 LYS A CA 16
ATOM 9943 C C . LYS A 1 32 ? 0.809 7.103 2.971 1.00 14.41 32 LYS A C 16
ATOM 9944 O O . LYS A 1 32 ? 1.042 8.218 2.489 1.00 51.34 32 LYS A O 16
ATOM 9963 N N . GLU A 1 33 ? 1.028 6.791 4.266 1.00 63.33 33 GLU A N 16
ATOM 9964 C CA . GLU A 1 33 ? 1.547 7.759 5.258 1.00 13.30 33 GLU A CA 16
ATOM 9965 C C . GLU A 1 33 ? 2.944 8.283 4.880 1.00 50.41 33 GLU A C 16
ATOM 9966 O O . GLU A 1 33 ? 3.171 9.493 4.905 1.00 4.15 33 GLU A O 16
ATOM 9978 N N . GLU A 1 34 ? 3.851 7.368 4.492 1.00 21.55 34 GLU A N 16
ATOM 9979 C CA . GLU A 1 34 ? 5.257 7.708 4.190 1.00 63.33 34 GLU A CA 16
ATOM 9980 C C . GLU A 1 34 ? 5.362 8.657 2.984 1.00 22.12 34 GLU A C 16
ATOM 9981 O O . GLU A 1 34 ? 6.318 9.424 2.875 1.00 5.31 34 GLU A O 16
ATOM 9993 N N . GLU A 1 35 ? 4.391 8.559 2.071 1.00 10.12 35 GLU A N 16
ATOM 9994 C CA . GLU A 1 35 ? 4.290 9.435 0.896 1.00 44.54 35 GLU A CA 16
ATOM 9995 C C . GLU A 1 35 ? 3.653 10.784 1.246 1.00 71.41 35 GLU A C 16
ATOM 9996 O O . GLU A 1 35 ? 3.918 11.795 0.586 1.00 12.45 35 GLU A O 16
ATOM 10008 N N . CYS A 1 36 ? 2.796 10.784 2.273 1.00 1.30 36 CYS A N 16
ATOM 10009 C CA . CYS A 1 36 ? 2.132 11.999 2.770 1.00 44.25 36 CYS A CA 16
ATOM 10010 C C . CYS A 1 36 ? 3.004 12.743 3.803 1.00 11.02 36 CYS A C 16
ATOM 10011 O O . CYS A 1 36 ? 2.595 13.784 4.329 1.00 63.14 36 CYS A O 16
ATOM 10018 N N . ARG A 1 37 ? 4.225 12.219 4.055 1.00 40.15 37 ARG A N 16
ATOM 10019 C CA . ARG A 1 37 ? 5.201 12.835 4.974 1.00 34.15 37 ARG A CA 16
ATOM 10020 C C . ARG A 1 37 ? 6.639 12.626 4.456 1.00 14.01 37 ARG A C 16
ATOM 10021 O O . ARG A 1 37 ? 6.842 12.042 3.382 1.00 2.04 37 ARG A O 16
ATOM 10042 N N . LYS A 1 38 ? 7.628 13.147 5.205 1.00 24.40 38 LYS A N 16
ATOM 10043 C CA . LYS A 1 38 ? 9.061 12.993 4.881 1.00 14.05 38 LYS A CA 16
ATOM 10044 C C . LYS A 1 38 ? 9.686 11.895 5.791 1.00 13.40 38 LYS A C 16
ATOM 10045 O O . LYS A 1 38 ? 9.660 12.049 7.032 1.00 62.21 38 LYS A O 16
ATOM 10065 N N . GLN A 1 1 ? -2.722 -12.536 -6.411 1.00 4.53 1 GLN A N 17
ATOM 10066 C CA . GLN A 1 1 ? -3.323 -11.180 -6.362 1.00 51.25 1 GLN A CA 17
ATOM 10067 C C . GLN A 1 1 ? -2.340 -10.185 -5.732 1.00 33.12 1 GLN A C 17
ATOM 10068 O O . GLN A 1 1 ? -1.403 -10.579 -5.021 1.00 4.14 1 GLN A O 17
ATOM 10084 N N . CYS A 1 2 ? -2.567 -8.895 -5.999 1.00 61.02 2 CYS A N 17
ATOM 10085 C CA . CYS A 1 2 ? -1.729 -7.799 -5.502 1.00 10.15 2 CYS A CA 17
ATOM 10086 C C . CYS A 1 2 ? -2.599 -6.546 -5.332 1.00 73.13 2 CYS A C 17
ATOM 10087 O O . CYS A 1 2 ? -3.409 -6.235 -6.215 1.00 71.31 2 CYS A O 17
ATOM 10094 N N . TYR A 1 3 ? -2.435 -5.829 -4.208 1.00 52.24 3 TYR A N 17
ATOM 10095 C CA . TYR A 1 3 ? -3.219 -4.615 -3.913 1.00 0.03 3 TYR A CA 17
ATOM 10096 C C . TYR A 1 3 ? -2.580 -3.413 -4.620 1.00 12.43 3 TYR A C 17
ATOM 10097 O O . TYR A 1 3 ? -1.402 -3.125 -4.393 1.00 24.44 3 TYR A O 17
ATOM 10115 N N . THR A 1 4 ? -3.354 -2.734 -5.474 1.00 71.55 4 THR A N 17
ATOM 10116 C CA . THR A 1 4 ? -2.886 -1.580 -6.248 1.00 1.34 4 THR A CA 17
ATOM 10117 C C . THR A 1 4 ? -3.575 -0.302 -5.716 1.00 11.10 4 THR A C 17
ATOM 10118 O O . THR A 1 4 ? -4.804 -0.183 -5.774 1.00 74.01 4 THR A O 17
ATOM 10129 N N . PHE A 1 5 ? -2.767 0.631 -5.193 1.00 23.23 5 PHE A N 17
ATOM 10130 C CA . PHE A 1 5 ? -3.242 1.821 -4.461 1.00 54.23 5 PHE A CA 17
ATOM 10131 C C . PHE A 1 5 ? -2.345 3.021 -4.785 1.00 42.42 5 PHE A C 17
ATOM 10132 O O . PHE A 1 5 ? -1.126 2.890 -4.822 1.00 43.34 5 PHE A O 17
ATOM 10149 N N . ARG A 1 6 ? -2.958 4.198 -4.983 1.00 15.42 6 ARG A N 17
ATOM 10150 C CA . ARG A 1 6 ? -2.250 5.412 -5.436 1.00 51.44 6 ARG A CA 17
ATOM 10151 C C . ARG A 1 6 ? -2.398 6.526 -4.400 1.00 52.44 6 ARG A C 17
ATOM 10152 O O . ARG A 1 6 ? -3.514 6.978 -4.119 1.00 12.20 6 ARG A O 17
ATOM 10173 N N . SER A 1 7 ? -1.267 6.946 -3.815 1.00 32.02 7 SER A N 17
ATOM 10174 C CA . SER A 1 7 ? -1.226 8.098 -2.904 1.00 22.34 7 SER A CA 17
ATOM 10175 C C . SER A 1 7 ? -0.965 9.352 -3.750 1.00 64.42 7 SER A C 17
ATOM 10176 O O . SER A 1 7 ? 0.158 9.574 -4.218 1.00 52.43 7 SER A O 17
ATOM 10184 N N . GLU A 1 8 ? -2.028 10.147 -3.973 1.00 4.30 8 GLU A N 17
ATOM 10185 C CA . GLU A 1 8 ? -1.983 11.338 -4.844 1.00 22.34 8 GLU A CA 17
ATOM 10186 C C . GLU A 1 8 ? -1.267 12.539 -4.169 1.00 74.01 8 GLU A C 17
ATOM 10187 O O . GLU A 1 8 ? -1.156 13.611 -4.775 1.00 64.23 8 GLU A O 17
ATOM 10199 N N . CYS A 1 9 ? -0.780 12.342 -2.918 1.00 62.35 9 CYS A N 17
ATOM 10200 C CA . CYS A 1 9 ? 0.153 13.281 -2.247 1.00 32.14 9 CYS A CA 17
ATOM 10201 C C . CYS A 1 9 ? 1.465 13.413 -3.056 1.00 64.02 9 CYS A C 17
ATOM 10202 O O . CYS A 1 9 ? 2.039 14.505 -3.177 1.00 42.31 9 CYS A O 17
ATOM 10209 N N . THR A 1 10 ? 1.906 12.280 -3.618 1.00 71.13 10 THR A N 17
ATOM 10210 C CA . THR A 1 10 ? 3.110 12.185 -4.454 1.00 42.24 10 THR A CA 17
ATOM 10211 C C . THR A 1 10 ? 2.691 11.898 -5.904 1.00 3.31 10 THR A C 17
ATOM 10212 O O . THR A 1 10 ? 3.456 12.168 -6.842 1.00 45.24 10 THR A O 17
ATOM 10223 N N . ASN A 1 11 ? 1.457 11.327 -6.038 1.00 33.54 11 ASN A N 17
ATOM 10224 C CA . ASN A 1 11 ? 0.811 10.969 -7.320 1.00 31.02 11 ASN A CA 17
ATOM 10225 C C . ASN A 1 11 ? 1.369 9.634 -7.898 1.00 43.10 11 ASN A C 17
ATOM 10226 O O . ASN A 1 11 ? 1.031 9.226 -9.017 1.00 71.21 11 ASN A O 17
ATOM 10237 N N . LYS A 1 12 ? 2.164 8.911 -7.076 1.00 23.24 12 LYS A N 17
ATOM 10238 C CA . LYS A 1 12 ? 2.696 7.573 -7.430 1.00 53.55 12 LYS A CA 17
ATOM 10239 C C . LYS A 1 12 ? 1.693 6.483 -7.014 1.00 13.20 12 LYS A C 17
ATOM 10240 O O . LYS A 1 12 ? 1.000 6.620 -5.995 1.00 13.24 12 LYS A O 17
ATOM 10259 N N . GLU A 1 13 ? 1.618 5.411 -7.823 1.00 23.05 13 GLU A N 17
ATOM 10260 C CA . GLU A 1 13 ? 0.779 4.227 -7.546 1.00 23.42 13 GLU A CA 17
ATOM 10261 C C . GLU A 1 13 ? 1.679 3.033 -7.205 1.00 65.25 13 GLU A C 17
ATOM 10262 O O . GLU A 1 13 ? 2.776 2.890 -7.757 1.00 34.11 13 GLU A O 17
ATOM 10274 N N . PHE A 1 14 ? 1.198 2.183 -6.290 1.00 15.32 14 PHE A N 17
ATOM 10275 C CA . PHE A 1 14 ? 1.988 1.125 -5.639 1.00 72.41 14 PHE A CA 17
ATOM 10276 C C . PHE A 1 14 ? 1.225 -0.197 -5.750 1.00 64.31 14 PHE A C 17
ATOM 10277 O O . PHE A 1 14 ? -0.003 -0.200 -5.863 1.00 44.23 14 PHE A O 17
ATOM 10294 N N . THR A 1 15 ? 1.955 -1.309 -5.723 1.00 34.33 15 THR A N 17
ATOM 10295 C CA . THR A 1 15 ? 1.403 -2.655 -5.860 1.00 40.23 15 THR A CA 17
ATOM 10296 C C . THR A 1 15 ? 2.146 -3.583 -4.892 1.00 44.43 15 THR A C 17
ATOM 10297 O O . THR A 1 15 ? 3.371 -3.732 -5.001 1.00 31.21 15 THR A O 17
ATOM 10308 N N . VAL A 1 16 ? 1.418 -4.165 -3.922 1.00 3.10 16 VAL A N 17
ATOM 10309 C CA . VAL A 1 16 ? 2.004 -5.049 -2.903 1.00 71.44 16 VAL A CA 17
ATOM 10310 C C . VAL A 1 16 ? 1.380 -6.463 -3.008 1.00 12.44 16 VAL A C 17
ATOM 10311 O O . VAL A 1 16 ? 0.169 -6.656 -2.827 1.00 32.33 16 VAL A O 17
ATOM 10324 N N . CYS A 1 17 ? 2.223 -7.435 -3.384 1.00 45.14 17 CYS A N 17
ATOM 10325 C CA . CYS A 1 17 ? 1.819 -8.827 -3.602 1.00 24.24 17 CYS A CA 17
ATOM 10326 C C . CYS A 1 17 ? 2.102 -9.659 -2.342 1.00 74.12 17 CYS A C 17
ATOM 10327 O O . CYS A 1 17 ? 3.239 -10.095 -2.115 1.00 55.43 17 CYS A O 17
ATOM 10334 N N . ARG A 1 18 ? 1.067 -9.825 -1.503 1.00 11.40 18 ARG A N 17
ATOM 10335 C CA . ARG A 1 18 ? 1.113 -10.685 -0.307 1.00 34.04 18 ARG A CA 17
ATOM 10336 C C . ARG A 1 18 ? 0.029 -11.782 -0.439 1.00 13.33 18 ARG A C 17
ATOM 10337 O O . ARG A 1 18 ? -1.046 -11.513 -0.996 1.00 33.00 18 ARG A O 17
ATOM 10358 N N . PRO A 1 19 ? 0.275 -13.037 0.077 1.00 54.13 19 PRO A N 17
ATOM 10359 C CA . PRO A 1 19 ? -0.687 -14.171 -0.068 1.00 65.10 19 PRO A CA 17
ATOM 10360 C C . PRO A 1 19 ? -1.925 -14.033 0.849 1.00 73.31 19 PRO A C 17
ATOM 10361 O O . PRO A 1 19 ? -2.803 -14.901 0.848 1.00 40.01 19 PRO A O 17
ATOM 10372 N N . ASN A 1 20 ? -1.982 -12.923 1.607 1.00 63.30 20 ASN A N 17
ATOM 10373 C CA . ASN A 1 20 ? -3.059 -12.619 2.558 1.00 0.50 20 ASN A CA 17
ATOM 10374 C C . ASN A 1 20 ? -3.249 -11.081 2.647 1.00 54.12 20 ASN A C 17
ATOM 10375 O O . ASN A 1 20 ? -2.278 -10.334 2.459 1.00 41.41 20 ASN A O 17
ATOM 10386 N N . PRO A 1 21 ? -4.497 -10.578 2.926 1.00 1.31 21 PRO A N 17
ATOM 10387 C CA . PRO A 1 21 ? -4.738 -9.123 3.128 1.00 13.42 21 PRO A CA 17
ATOM 10388 C C . PRO A 1 21 ? -4.118 -8.590 4.443 1.00 33.33 21 PRO A C 17
ATOM 10389 O O . PRO A 1 21 ? -3.968 -7.392 4.593 1.00 23.41 21 PRO A O 17
ATOM 10400 N N . GLU A 1 22 ? -3.733 -9.507 5.348 1.00 31.13 22 GLU A N 17
ATOM 10401 C CA . GLU A 1 22 ? -3.212 -9.192 6.701 1.00 3.04 22 GLU A CA 17
ATOM 10402 C C . GLU A 1 22 ? -1.884 -8.381 6.612 1.00 22.03 22 GLU A C 17
ATOM 10403 O O . GLU A 1 22 ? -1.732 -7.354 7.290 1.00 12.34 22 GLU A O 17
ATOM 10415 N N . GLU A 1 23 ? -0.935 -8.856 5.770 1.00 51.45 23 GLU A N 17
ATOM 10416 C CA . GLU A 1 23 ? 0.336 -8.139 5.485 1.00 62.53 23 GLU A CA 17
ATOM 10417 C C . GLU A 1 23 ? 0.129 -6.998 4.479 1.00 62.25 23 GLU A C 17
ATOM 10418 O O . GLU A 1 23 ? 0.871 -6.011 4.519 1.00 71.44 23 GLU A O 17
ATOM 10430 N N . VAL A 1 24 ? -0.871 -7.142 3.572 1.00 41.22 24 VAL A N 17
ATOM 10431 C CA . VAL A 1 24 ? -1.231 -6.080 2.610 1.00 63.14 24 VAL A CA 17
ATOM 10432 C C . VAL A 1 24 ? -1.583 -4.779 3.349 1.00 65.33 24 VAL A C 17
ATOM 10433 O O . VAL A 1 24 ? -1.033 -3.741 3.030 1.00 71.31 24 VAL A O 17
ATOM 10446 N N . GLU A 1 25 ? -2.479 -4.887 4.352 1.00 31.55 25 GLU A N 17
ATOM 10447 C CA . GLU A 1 25 ? -3.007 -3.736 5.114 1.00 50.13 25 GLU A CA 17
ATOM 10448 C C . GLU A 1 25 ? -1.876 -2.947 5.773 1.00 52.02 25 GLU A C 17
ATOM 10449 O O . GLU A 1 25 ? -1.868 -1.717 5.711 1.00 25.53 25 GLU A O 17
ATOM 10461 N N . LYS A 1 26 ? -0.916 -3.688 6.372 1.00 14.23 26 LYS A N 17
ATOM 10462 C CA . LYS A 1 26 ? 0.261 -3.108 7.035 1.00 62.13 26 LYS A CA 17
ATOM 10463 C C . LYS A 1 26 ? 1.038 -2.199 6.067 1.00 14.52 26 LYS A C 17
ATOM 10464 O O . LYS A 1 26 ? 1.218 -1.011 6.328 1.00 22.34 26 LYS A O 17
ATOM 10483 N N . GLU A 1 27 ? 1.411 -2.777 4.914 1.00 54.51 27 GLU A N 17
ATOM 10484 C CA . GLU A 1 27 ? 2.267 -2.117 3.920 1.00 72.54 27 GLU A CA 17
ATOM 10485 C C . GLU A 1 27 ? 1.515 -0.994 3.198 1.00 43.02 27 GLU A C 17
ATOM 10486 O O . GLU A 1 27 ? 2.082 0.048 2.930 1.00 22.35 27 GLU A O 17
ATOM 10498 N N . ALA A 1 28 ? 0.215 -1.217 2.945 1.00 44.11 28 ALA A N 17
ATOM 10499 C CA . ALA A 1 28 ? -0.624 -0.319 2.142 1.00 72.50 28 ALA A CA 17
ATOM 10500 C C . ALA A 1 28 ? -0.808 1.024 2.844 1.00 43.43 28 ALA A C 17
ATOM 10501 O O . ALA A 1 28 ? -0.525 2.081 2.266 1.00 12.42 28 ALA A O 17
ATOM 10508 N N . ARG A 1 29 ? -1.232 0.959 4.117 1.00 13.12 29 ARG A N 17
ATOM 10509 C CA . ARG A 1 29 ? -1.515 2.152 4.918 1.00 52.13 29 ARG A CA 17
ATOM 10510 C C . ARG A 1 29 ? -0.217 2.855 5.330 1.00 53.23 29 ARG A C 17
ATOM 10511 O O . ARG A 1 29 ? -0.194 4.070 5.362 1.00 30.23 29 ARG A O 17
ATOM 10532 N N . ARG A 1 30 ? 0.867 2.089 5.624 1.00 31.12 30 ARG A N 17
ATOM 10533 C CA . ARG A 1 30 ? 2.169 2.692 5.992 1.00 44.34 30 ARG A CA 17
ATOM 10534 C C . ARG A 1 30 ? 2.776 3.445 4.800 1.00 44.53 30 ARG A C 17
ATOM 10535 O O . ARG A 1 30 ? 3.381 4.495 4.992 1.00 1.44 30 ARG A O 17
ATOM 10556 N N . THR A 1 31 ? 2.600 2.889 3.581 1.00 10.44 31 THR A N 17
ATOM 10557 C CA . THR A 1 31 ? 3.061 3.534 2.334 1.00 22.30 31 THR A CA 17
ATOM 10558 C C . THR A 1 31 ? 2.244 4.817 2.066 1.00 61.03 31 THR A C 17
ATOM 10559 O O . THR A 1 31 ? 2.825 5.838 1.733 1.00 35.31 31 THR A O 17
ATOM 10570 N N . LYS A 1 32 ? 0.906 4.759 2.269 1.00 24.45 32 LYS A N 17
ATOM 10571 C CA . LYS A 1 32 ? 0.014 5.936 2.131 1.00 21.33 32 LYS A CA 17
ATOM 10572 C C . LYS A 1 32 ? 0.442 7.057 3.091 1.00 75.12 32 LYS A C 17
ATOM 10573 O O . LYS A 1 32 ? 0.608 8.210 2.682 1.00 51.22 32 LYS A O 17
ATOM 10592 N N . GLU A 1 33 ? 0.624 6.680 4.366 1.00 35.55 33 GLU A N 17
ATOM 10593 C CA . GLU A 1 33 ? 1.030 7.598 5.435 1.00 35.31 33 GLU A CA 17
ATOM 10594 C C . GLU A 1 33 ? 2.459 8.110 5.206 1.00 22.33 33 GLU A C 17
ATOM 10595 O O . GLU A 1 33 ? 2.779 9.200 5.631 1.00 22.33 33 GLU A O 17
ATOM 10607 N N . GLU A 1 34 ? 3.301 7.306 4.519 1.00 22.43 34 GLU A N 17
ATOM 10608 C CA . GLU A 1 34 ? 4.699 7.675 4.212 1.00 21.14 34 GLU A CA 17
ATOM 10609 C C . GLU A 1 34 ? 4.741 8.763 3.121 1.00 3.32 34 GLU A C 17
ATOM 10610 O O . GLU A 1 34 ? 5.507 9.726 3.224 1.00 42.54 34 GLU A O 17
ATOM 10622 N N . GLU A 1 35 ? 3.894 8.608 2.088 1.00 52.11 35 GLU A N 17
ATOM 10623 C CA . GLU A 1 35 ? 3.817 9.568 0.967 1.00 73.02 35 GLU A CA 17
ATOM 10624 C C . GLU A 1 35 ? 3.133 10.880 1.401 1.00 63.14 35 GLU A C 17
ATOM 10625 O O . GLU A 1 35 ? 3.352 11.934 0.792 1.00 41.43 35 GLU A O 17
ATOM 10637 N N . CYS A 1 36 ? 2.290 10.792 2.445 1.00 72.33 36 CYS A N 17
ATOM 10638 C CA . CYS A 1 36 ? 1.547 11.940 3.005 1.00 13.11 36 CYS A CA 17
ATOM 10639 C C . CYS A 1 36 ? 2.054 12.292 4.434 1.00 64.24 36 CYS A C 17
ATOM 10640 O O . CYS A 1 36 ? 1.321 12.917 5.212 1.00 51.43 36 CYS A O 17
ATOM 10647 N N . ARG A 1 37 ? 3.317 11.900 4.774 1.00 73.43 37 ARG A N 17
ATOM 10648 C CA . ARG A 1 37 ? 3.869 12.066 6.152 1.00 0.21 37 ARG A CA 17
ATOM 10649 C C . ARG A 1 37 ? 4.190 13.539 6.456 1.00 53.32 37 ARG A C 17
ATOM 10650 O O . ARG A 1 37 ? 3.936 14.040 7.565 1.00 11.05 37 ARG A O 17
ATOM 10671 N N . LYS A 1 38 ? 4.757 14.219 5.458 1.00 13.13 38 LYS A N 17
ATOM 10672 C CA . LYS A 1 38 ? 5.118 15.638 5.525 1.00 5.04 38 LYS A CA 17
ATOM 10673 C C . LYS A 1 38 ? 3.906 16.466 5.044 1.00 53.44 38 LYS A C 17
ATOM 10674 O O . LYS A 1 38 ? 3.224 17.091 5.886 1.00 11.53 38 LYS A O 17
ATOM 10694 N N . GLN A 1 1 ? -4.263 -8.199 -9.800 1.00 1.00 1 GLN A N 18
ATOM 10695 C CA . GLN A 1 1 ? -2.842 -8.589 -9.823 1.00 65.33 1 GLN A CA 18
ATOM 10696 C C . GLN A 1 1 ? -2.071 -7.677 -8.869 1.00 21.23 1 GLN A C 18
ATOM 10697 O O . GLN A 1 1 ? -1.626 -6.590 -9.270 1.00 75.23 1 GLN A O 18
ATOM 10713 N N . CYS A 1 2 ? -1.985 -8.121 -7.584 1.00 53.04 2 CYS A N 18
ATOM 10714 C CA . CYS A 1 2 ? -1.375 -7.373 -6.465 1.00 2.03 2 CYS A CA 18
ATOM 10715 C C . CYS A 1 2 ? -2.208 -6.112 -6.113 1.00 51.32 2 CYS A C 18
ATOM 10716 O O . CYS A 1 2 ? -2.804 -5.483 -7.000 1.00 44.04 2 CYS A O 18
ATOM 10723 N N . TYR A 1 3 ? -2.249 -5.741 -4.816 1.00 0.02 3 TYR A N 18
ATOM 10724 C CA . TYR A 1 3 ? -2.984 -4.547 -4.361 1.00 51.03 3 TYR A CA 18
ATOM 10725 C C . TYR A 1 3 ? -2.321 -3.289 -4.932 1.00 43.23 3 TYR A C 18
ATOM 10726 O O . TYR A 1 3 ? -1.216 -2.928 -4.519 1.00 54.43 3 TYR A O 18
ATOM 10744 N N . THR A 1 4 ? -2.970 -2.681 -5.933 1.00 14.40 4 THR A N 18
ATOM 10745 C CA . THR A 1 4 ? -2.539 -1.403 -6.502 1.00 13.02 4 THR A CA 18
ATOM 10746 C C . THR A 1 4 ? -3.340 -0.262 -5.843 1.00 62.33 4 THR A C 18
ATOM 10747 O O . THR A 1 4 ? -4.571 -0.309 -5.798 1.00 12.12 4 THR A O 18
ATOM 10758 N N . PHE A 1 5 ? -2.620 0.735 -5.297 1.00 75.11 5 PHE A N 18
ATOM 10759 C CA . PHE A 1 5 ? -3.207 1.865 -4.553 1.00 72.21 5 PHE A CA 18
ATOM 10760 C C . PHE A 1 5 ? -2.369 3.122 -4.815 1.00 71.42 5 PHE A C 18
ATOM 10761 O O . PHE A 1 5 ? -1.142 3.066 -4.771 1.00 71.42 5 PHE A O 18
ATOM 10778 N N . ARG A 1 6 ? -3.034 4.263 -5.044 1.00 31.23 6 ARG A N 18
ATOM 10779 C CA . ARG A 1 6 ? -2.372 5.506 -5.472 1.00 60.24 6 ARG A CA 18
ATOM 10780 C C . ARG A 1 6 ? -2.504 6.568 -4.379 1.00 45.01 6 ARG A C 18
ATOM 10781 O O . ARG A 1 6 ? -3.624 6.939 -4.002 1.00 51.14 6 ARG A O 18
ATOM 10802 N N . SER A 1 7 ? -1.355 7.033 -3.848 1.00 4.41 7 SER A N 18
ATOM 10803 C CA . SER A 1 7 ? -1.322 8.089 -2.826 1.00 73.14 7 SER A CA 18
ATOM 10804 C C . SER A 1 7 ? -1.337 9.468 -3.499 1.00 63.11 7 SER A C 18
ATOM 10805 O O . SER A 1 7 ? -0.731 9.663 -4.567 1.00 22.10 7 SER A O 18
ATOM 10813 N N . GLU A 1 8 ? -2.017 10.411 -2.836 1.00 14.51 8 GLU A N 18
ATOM 10814 C CA . GLU A 1 8 ? -2.227 11.782 -3.333 1.00 13.21 8 GLU A CA 18
ATOM 10815 C C . GLU A 1 8 ? -0.928 12.589 -3.217 1.00 55.33 8 GLU A C 18
ATOM 10816 O O . GLU A 1 8 ? -0.596 13.384 -4.092 1.00 2.22 8 GLU A O 18
ATOM 10828 N N . CYS A 1 9 ? -0.165 12.307 -2.146 1.00 4.10 9 CYS A N 18
ATOM 10829 C CA . CYS A 1 9 ? 1.029 13.088 -1.762 1.00 20.22 9 CYS A CA 18
ATOM 10830 C C . CYS A 1 9 ? 2.280 12.715 -2.593 1.00 4.13 9 CYS A C 18
ATOM 10831 O O . CYS A 1 9 ? 3.410 13.061 -2.214 1.00 65.41 9 CYS A O 18
ATOM 10838 N N . THR A 1 10 ? 2.076 12.013 -3.721 1.00 21.24 10 THR A N 18
ATOM 10839 C CA . THR A 1 10 ? 3.167 11.571 -4.607 1.00 0.15 10 THR A CA 18
ATOM 10840 C C . THR A 1 10 ? 2.700 11.443 -6.074 1.00 60.21 10 THR A C 18
ATOM 10841 O O . THR A 1 10 ? 3.540 11.430 -6.982 1.00 42.13 10 THR A O 18
ATOM 10852 N N . ASN A 1 11 ? 1.365 11.307 -6.294 1.00 20.12 11 ASN A N 18
ATOM 10853 C CA . ASN A 1 11 ? 0.755 11.160 -7.652 1.00 15.30 11 ASN A CA 18
ATOM 10854 C C . ASN A 1 11 ? 1.119 9.781 -8.288 1.00 5.20 11 ASN A C 18
ATOM 10855 O O . ASN A 1 11 ? 0.808 9.508 -9.448 1.00 65.53 11 ASN A O 18
ATOM 10866 N N . LYS A 1 12 ? 1.707 8.876 -7.478 1.00 4.21 12 LYS A N 18
ATOM 10867 C CA . LYS A 1 12 ? 2.208 7.561 -7.927 1.00 72.33 12 LYS A CA 18
ATOM 10868 C C . LYS A 1 12 ? 1.372 6.425 -7.304 1.00 3.10 12 LYS A C 18
ATOM 10869 O O . LYS A 1 12 ? 0.857 6.564 -6.182 1.00 60.11 12 LYS A O 18
ATOM 10888 N N . GLU A 1 13 ? 1.248 5.310 -8.041 1.00 1.34 13 GLU A N 18
ATOM 10889 C CA . GLU A 1 13 ? 0.529 4.097 -7.581 1.00 51.01 13 GLU A CA 18
ATOM 10890 C C . GLU A 1 13 ? 1.545 3.029 -7.145 1.00 12.50 13 GLU A C 18
ATOM 10891 O O . GLU A 1 13 ? 2.670 2.968 -7.654 1.00 11.44 13 GLU A O 18
ATOM 10903 N N . PHE A 1 14 ? 1.121 2.186 -6.198 1.00 74.32 14 PHE A N 18
ATOM 10904 C CA . PHE A 1 14 ? 1.983 1.208 -5.519 1.00 5.12 14 PHE A CA 18
ATOM 10905 C C . PHE A 1 14 ? 1.313 -0.153 -5.608 1.00 60.51 14 PHE A C 18
ATOM 10906 O O . PHE A 1 14 ? 0.127 -0.271 -5.311 1.00 0.20 14 PHE A O 18
ATOM 10923 N N . THR A 1 15 ? 2.074 -1.165 -6.002 1.00 14.24 15 THR A N 18
ATOM 10924 C CA . THR A 1 15 ? 1.558 -2.499 -6.287 1.00 40.32 15 THR A CA 18
ATOM 10925 C C . THR A 1 15 ? 2.322 -3.516 -5.423 1.00 32.34 15 THR A C 18
ATOM 10926 O O . THR A 1 15 ? 3.533 -3.707 -5.603 1.00 64.31 15 THR A O 18
ATOM 10937 N N . VAL A 1 16 ? 1.612 -4.157 -4.476 1.00 12.32 16 VAL A N 18
ATOM 10938 C CA . VAL A 1 16 ? 2.217 -5.078 -3.490 1.00 51.14 16 VAL A CA 18
ATOM 10939 C C . VAL A 1 16 ? 1.464 -6.420 -3.492 1.00 31.23 16 VAL A C 18
ATOM 10940 O O . VAL A 1 16 ? 0.232 -6.447 -3.551 1.00 32.22 16 VAL A O 18
ATOM 10953 N N . CYS A 1 17 ? 2.208 -7.528 -3.462 1.00 14.52 17 CYS A N 18
ATOM 10954 C CA . CYS A 1 17 ? 1.652 -8.890 -3.366 1.00 60.43 17 CYS A CA 18
ATOM 10955 C C . CYS A 1 17 ? 2.140 -9.522 -2.067 1.00 35.24 17 CYS A C 18
ATOM 10956 O O . CYS A 1 17 ? 3.339 -9.520 -1.780 1.00 63.23 17 CYS A O 18
ATOM 10963 N N . ARG A 1 18 ? 1.188 -10.038 -1.283 1.00 4.24 18 ARG A N 18
ATOM 10964 C CA . ARG A 1 18 ? 1.426 -10.627 0.042 1.00 3.54 18 ARG A CA 18
ATOM 10965 C C . ARG A 1 18 ? 0.564 -11.915 0.191 1.00 24.41 18 ARG A C 18
ATOM 10966 O O . ARG A 1 18 ? -0.472 -12.027 -0.478 1.00 74.51 18 ARG A O 18
ATOM 10987 N N . PRO A 1 19 ? 0.969 -12.906 1.074 1.00 4.03 19 PRO A N 18
ATOM 10988 C CA . PRO A 1 19 ? 0.260 -14.223 1.211 1.00 1.44 19 PRO A CA 18
ATOM 10989 C C . PRO A 1 19 ? -1.228 -14.091 1.624 1.00 71.25 19 PRO A C 18
ATOM 10990 O O . PRO A 1 19 ? -2.077 -14.880 1.192 1.00 64.43 19 PRO A O 18
ATOM 11001 N N . ASN A 1 20 ? -1.521 -13.074 2.446 1.00 35.30 20 ASN A N 18
ATOM 11002 C CA . ASN A 1 20 ? -2.881 -12.799 2.967 1.00 20.32 20 ASN A CA 18
ATOM 11003 C C . ASN A 1 20 ? -3.144 -11.269 2.950 1.00 35.34 20 ASN A C 18
ATOM 11004 O O . ASN A 1 20 ? -2.181 -10.483 2.973 1.00 1.04 20 ASN A O 18
ATOM 11015 N N . PRO A 1 21 ? -4.448 -10.817 2.932 1.00 12.13 21 PRO A N 18
ATOM 11016 C CA . PRO A 1 21 ? -4.804 -9.373 2.862 1.00 24.23 21 PRO A CA 18
ATOM 11017 C C . PRO A 1 21 ? -4.457 -8.583 4.148 1.00 62.43 21 PRO A C 18
ATOM 11018 O O . PRO A 1 21 ? -4.506 -7.352 4.134 1.00 11.15 21 PRO A O 18
ATOM 11029 N N . GLU A 1 22 ? -4.107 -9.295 5.248 1.00 1.11 22 GLU A N 18
ATOM 11030 C CA . GLU A 1 22 ? -3.705 -8.666 6.531 1.00 25.35 22 GLU A CA 18
ATOM 11031 C C . GLU A 1 22 ? -2.308 -8.036 6.388 1.00 73.11 22 GLU A C 18
ATOM 11032 O O . GLU A 1 22 ? -2.066 -6.921 6.858 1.00 13.44 22 GLU A O 18
ATOM 11044 N N . GLU A 1 23 ? -1.397 -8.784 5.727 1.00 52.44 23 GLU A N 18
ATOM 11045 C CA . GLU A 1 23 ? -0.048 -8.293 5.381 1.00 64.13 23 GLU A CA 18
ATOM 11046 C C . GLU A 1 23 ? -0.154 -7.095 4.431 1.00 3.02 23 GLU A C 18
ATOM 11047 O O . GLU A 1 23 ? 0.625 -6.143 4.522 1.00 73.53 23 GLU A O 18
ATOM 11059 N N . VAL A 1 24 ? -1.150 -7.167 3.529 1.00 2.21 24 VAL A N 18
ATOM 11060 C CA . VAL A 1 24 ? -1.445 -6.102 2.576 1.00 42.44 24 VAL A CA 18
ATOM 11061 C C . VAL A 1 24 ? -1.929 -4.832 3.304 1.00 25.34 24 VAL A C 18
ATOM 11062 O O . VAL A 1 24 ? -1.617 -3.732 2.863 1.00 63.23 24 VAL A O 18
ATOM 11075 N N . GLU A 1 25 ? -2.691 -5.000 4.416 1.00 12.40 25 GLU A N 18
ATOM 11076 C CA . GLU A 1 25 ? -3.145 -3.858 5.241 1.00 41.43 25 GLU A CA 18
ATOM 11077 C C . GLU A 1 25 ? -1.945 -3.059 5.745 1.00 73.21 25 GLU A C 18
ATOM 11078 O O . GLU A 1 25 ? -1.905 -1.841 5.596 1.00 54.21 25 GLU A O 18
ATOM 11090 N N . LYS A 1 26 ? -0.958 -3.791 6.284 1.00 51.43 26 LYS A N 18
ATOM 11091 C CA . LYS A 1 26 ? 0.277 -3.228 6.860 1.00 61.41 26 LYS A CA 18
ATOM 11092 C C . LYS A 1 26 ? 1.039 -2.399 5.806 1.00 3.32 26 LYS A C 18
ATOM 11093 O O . LYS A 1 26 ? 1.455 -1.274 6.074 1.00 31.43 26 LYS A O 18
ATOM 11112 N N . GLU A 1 27 ? 1.126 -2.957 4.589 1.00 51.02 27 GLU A N 18
ATOM 11113 C CA . GLU A 1 27 ? 1.802 -2.336 3.440 1.00 42.34 27 GLU A CA 18
ATOM 11114 C C . GLU A 1 27 ? 1.043 -1.087 2.948 1.00 63.31 27 GLU A C 18
ATOM 11115 O O . GLU A 1 27 ? 1.631 -0.022 2.765 1.00 35.32 27 GLU A O 18
ATOM 11127 N N . ALA A 1 28 ? -0.280 -1.239 2.797 1.00 40.21 28 ALA A N 18
ATOM 11128 C CA . ALA A 1 28 ? -1.149 -0.232 2.178 1.00 41.14 28 ALA A CA 18
ATOM 11129 C C . ALA A 1 28 ? -1.222 1.039 3.029 1.00 0.04 28 ALA A C 18
ATOM 11130 O O . ALA A 1 28 ? -0.955 2.139 2.533 1.00 60.31 28 ALA A O 18
ATOM 11137 N N . ARG A 1 29 ? -1.524 0.847 4.330 1.00 41.42 29 ARG A N 18
ATOM 11138 C CA . ARG A 1 29 ? -1.688 1.951 5.289 1.00 62.32 29 ARG A CA 18
ATOM 11139 C C . ARG A 1 29 ? -0.381 2.745 5.456 1.00 71.23 29 ARG A C 18
ATOM 11140 O O . ARG A 1 29 ? -0.398 3.972 5.431 1.00 3.41 29 ARG A O 18
ATOM 11161 N N . ARG A 1 30 ? 0.753 2.023 5.569 1.00 61.15 30 ARG A N 18
ATOM 11162 C CA . ARG A 1 30 ? 2.058 2.636 5.868 1.00 21.30 30 ARG A CA 18
ATOM 11163 C C . ARG A 1 30 ? 2.643 3.369 4.666 1.00 11.15 30 ARG A C 18
ATOM 11164 O O . ARG A 1 30 ? 3.240 4.427 4.846 1.00 74.53 30 ARG A O 18
ATOM 11185 N N . THR A 1 31 ? 2.476 2.805 3.451 1.00 1.55 31 THR A N 18
ATOM 11186 C CA . THR A 1 31 ? 2.952 3.457 2.208 1.00 51.24 31 THR A CA 18
ATOM 11187 C C . THR A 1 31 ? 2.184 4.778 1.955 1.00 55.32 31 THR A C 18
ATOM 11188 O O . THR A 1 31 ? 2.779 5.793 1.578 1.00 40.42 31 THR A O 18
ATOM 11199 N N . LYS A 1 32 ? 0.862 4.752 2.231 1.00 62.34 32 LYS A N 18
ATOM 11200 C CA . LYS A 1 32 ? -0.027 5.930 2.113 1.00 33.34 32 LYS A CA 18
ATOM 11201 C C . LYS A 1 32 ? 0.406 7.051 3.083 1.00 44.44 32 LYS A C 18
ATOM 11202 O O . LYS A 1 32 ? 0.443 8.229 2.695 1.00 25.33 32 LYS A O 18
ATOM 11221 N N . GLU A 1 33 ? 0.744 6.665 4.342 1.00 14.42 33 GLU A N 18
ATOM 11222 C CA . GLU A 1 33 ? 1.278 7.606 5.352 1.00 12.10 33 GLU A CA 18
ATOM 11223 C C . GLU A 1 33 ? 2.659 8.132 4.929 1.00 22.12 33 GLU A C 18
ATOM 11224 O O . GLU A 1 33 ? 2.926 9.322 5.038 1.00 2.24 33 GLU A O 18
ATOM 11236 N N . GLU A 1 34 ? 3.495 7.212 4.406 1.00 21.32 34 GLU A N 18
ATOM 11237 C CA . GLU A 1 34 ? 4.933 7.439 4.123 1.00 71.41 34 GLU A CA 18
ATOM 11238 C C . GLU A 1 34 ? 5.121 8.582 3.107 1.00 0.31 34 GLU A C 18
ATOM 11239 O O . GLU A 1 34 ? 6.013 9.424 3.262 1.00 20.43 34 GLU A O 18
ATOM 11251 N N . GLU A 1 35 ? 4.256 8.590 2.081 1.00 44.14 35 GLU A N 18
ATOM 11252 C CA . GLU A 1 35 ? 4.234 9.641 1.046 1.00 0.52 35 GLU A CA 18
ATOM 11253 C C . GLU A 1 35 ? 3.737 10.980 1.617 1.00 40.13 35 GLU A C 18
ATOM 11254 O O . GLU A 1 35 ? 4.179 12.051 1.192 1.00 32.40 35 GLU A O 18
ATOM 11266 N N . CYS A 1 36 ? 2.809 10.898 2.581 1.00 74.14 36 CYS A N 18
ATOM 11267 C CA . CYS A 1 36 ? 2.158 12.073 3.188 1.00 1.24 36 CYS A CA 18
ATOM 11268 C C . CYS A 1 36 ? 2.857 12.516 4.493 1.00 43.02 36 CYS A C 18
ATOM 11269 O O . CYS A 1 36 ? 2.340 13.380 5.213 1.00 55.11 36 CYS A O 18
ATOM 11276 N N . ARG A 1 37 ? 4.045 11.938 4.788 1.00 54.34 37 ARG A N 18
ATOM 11277 C CA . ARG A 1 37 ? 4.851 12.306 5.973 1.00 5.30 37 ARG A CA 18
ATOM 11278 C C . ARG A 1 37 ? 6.346 12.362 5.624 1.00 44.44 37 ARG A C 18
ATOM 11279 O O . ARG A 1 37 ? 6.744 12.168 4.469 1.00 40.43 37 ARG A O 18
ATOM 11300 N N . LYS A 1 38 ? 7.160 12.616 6.661 1.00 0.24 38 LYS A N 18
ATOM 11301 C CA . LYS A 1 38 ? 8.616 12.721 6.572 1.00 65.32 38 LYS A CA 18
ATOM 11302 C C . LYS A 1 38 ? 9.224 11.468 7.239 1.00 13.15 38 LYS A C 18
ATOM 11303 O O . LYS A 1 38 ? 8.980 11.258 8.447 1.00 4.11 38 LYS A O 18
ATOM 11323 N N . GLN A 1 1 ? -5.889 -9.490 -8.497 1.00 43.14 1 GLN A N 19
ATOM 11324 C CA . GLN A 1 1 ? -4.665 -9.869 -7.760 1.00 60.42 1 GLN A CA 19
ATOM 11325 C C . GLN A 1 1 ? -3.780 -8.621 -7.560 1.00 13.20 1 GLN A C 19
ATOM 11326 O O . GLN A 1 1 ? -3.813 -7.703 -8.392 1.00 40.03 1 GLN A O 19
ATOM 11342 N N . CYS A 1 2 ? -3.006 -8.608 -6.453 1.00 11.24 2 CYS A N 19
ATOM 11343 C CA . CYS A 1 2 ? -2.022 -7.550 -6.123 1.00 11.12 2 CYS A CA 19
ATOM 11344 C C . CYS A 1 2 ? -2.707 -6.174 -5.897 1.00 2.11 2 CYS A C 19
ATOM 11345 O O . CYS A 1 2 ? -3.072 -5.486 -6.854 1.00 75.42 2 CYS A O 19
ATOM 11352 N N . TYR A 1 3 ? -2.873 -5.797 -4.618 1.00 4.33 3 TYR A N 19
ATOM 11353 C CA . TYR A 1 3 ? -3.634 -4.593 -4.213 1.00 55.24 3 TYR A CA 19
ATOM 11354 C C . TYR A 1 3 ? -2.995 -3.288 -4.743 1.00 54.20 3 TYR A C 19
ATOM 11355 O O . TYR A 1 3 ? -1.874 -2.942 -4.363 1.00 74.30 3 TYR A O 19
ATOM 11373 N N . THR A 1 4 ? -3.727 -2.590 -5.627 1.00 53.25 4 THR A N 19
ATOM 11374 C CA . THR A 1 4 ? -3.302 -1.302 -6.202 1.00 42.41 4 THR A CA 19
ATOM 11375 C C . THR A 1 4 ? -3.958 -0.121 -5.438 1.00 61.33 4 THR A C 19
ATOM 11376 O O . THR A 1 4 ? -5.167 -0.133 -5.168 1.00 45.22 4 THR A O 19
ATOM 11387 N N . PHE A 1 5 ? -3.120 0.868 -5.081 1.00 3.04 5 PHE A N 19
ATOM 11388 C CA . PHE A 1 5 ? -3.506 2.084 -4.338 1.00 51.22 5 PHE A CA 19
ATOM 11389 C C . PHE A 1 5 ? -2.522 3.209 -4.709 1.00 1.12 5 PHE A C 19
ATOM 11390 O O . PHE A 1 5 ? -1.313 2.969 -4.792 1.00 31.24 5 PHE A O 19
ATOM 11407 N N . ARG A 1 6 ? -3.034 4.434 -4.909 1.00 4.00 6 ARG A N 19
ATOM 11408 C CA . ARG A 1 6 ? -2.226 5.575 -5.399 1.00 23.24 6 ARG A CA 19
ATOM 11409 C C . ARG A 1 6 ? -2.259 6.730 -4.394 1.00 21.31 6 ARG A C 19
ATOM 11410 O O . ARG A 1 6 ? -3.341 7.216 -4.042 1.00 42.44 6 ARG A O 19
ATOM 11431 N N . SER A 1 7 ? -1.074 7.171 -3.941 1.00 51.32 7 SER A N 19
ATOM 11432 C CA . SER A 1 7 ? -0.941 8.338 -3.058 1.00 2.32 7 SER A CA 19
ATOM 11433 C C . SER A 1 7 ? -0.768 9.600 -3.920 1.00 73.53 7 SER A C 19
ATOM 11434 O O . SER A 1 7 ? 0.133 9.656 -4.772 1.00 32.03 7 SER A O 19
ATOM 11442 N N . GLU A 1 8 ? -1.655 10.590 -3.704 1.00 61.22 8 GLU A N 19
ATOM 11443 C CA . GLU A 1 8 ? -1.600 11.908 -4.376 1.00 61.12 8 GLU A CA 19
ATOM 11444 C C . GLU A 1 8 ? -0.308 12.663 -3.986 1.00 72.44 8 GLU A C 19
ATOM 11445 O O . GLU A 1 8 ? 0.292 13.365 -4.809 1.00 30.10 8 GLU A O 19
ATOM 11457 N N . CYS A 1 9 ? 0.117 12.458 -2.719 1.00 44.31 9 CYS A N 19
ATOM 11458 C CA . CYS A 1 9 ? 1.268 13.153 -2.100 1.00 1.32 9 CYS A CA 19
ATOM 11459 C C . CYS A 1 9 ? 2.599 12.900 -2.850 1.00 51.21 9 CYS A C 19
ATOM 11460 O O . CYS A 1 9 ? 3.507 13.731 -2.809 1.00 55.34 9 CYS A O 19
ATOM 11467 N N . THR A 1 10 ? 2.687 11.762 -3.551 1.00 44.23 10 THR A N 19
ATOM 11468 C CA . THR A 1 10 ? 3.919 11.313 -4.216 1.00 22.01 10 THR A CA 19
ATOM 11469 C C . THR A 1 10 ? 3.687 11.210 -5.735 1.00 43.54 10 THR A C 19
ATOM 11470 O O . THR A 1 10 ? 4.653 11.099 -6.503 1.00 52.02 10 THR A O 19
ATOM 11481 N N . ASN A 1 11 ? 2.378 11.206 -6.130 1.00 14.33 11 ASN A N 19
ATOM 11482 C CA . ASN A 1 11 ? 1.896 11.009 -7.529 1.00 64.22 11 ASN A CA 19
ATOM 11483 C C . ASN A 1 11 ? 1.942 9.513 -7.965 1.00 1.42 11 ASN A C 19
ATOM 11484 O O . ASN A 1 11 ? 1.116 9.075 -8.777 1.00 23.55 11 ASN A O 19
ATOM 11495 N N . LYS A 1 12 ? 2.887 8.736 -7.396 1.00 3.41 12 LYS A N 19
ATOM 11496 C CA . LYS A 1 12 ? 3.111 7.325 -7.765 1.00 4.33 12 LYS A CA 19
ATOM 11497 C C . LYS A 1 12 ? 1.981 6.414 -7.247 1.00 41.14 12 LYS A C 19
ATOM 11498 O O . LYS A 1 12 ? 1.479 6.589 -6.126 1.00 20.44 12 LYS A O 19
ATOM 11517 N N . GLU A 1 13 ? 1.595 5.442 -8.086 1.00 22.40 13 GLU A N 19
ATOM 11518 C CA . GLU A 1 13 ? 0.692 4.355 -7.699 1.00 53.45 13 GLU A CA 19
ATOM 11519 C C . GLU A 1 13 ? 1.508 3.115 -7.321 1.00 11.30 13 GLU A C 19
ATOM 11520 O O . GLU A 1 13 ? 2.613 2.886 -7.836 1.00 63.31 13 GLU A O 19
ATOM 11532 N N . PHE A 1 14 ? 0.949 2.327 -6.406 1.00 12.14 14 PHE A N 19
ATOM 11533 C CA . PHE A 1 14 ? 1.619 1.175 -5.786 1.00 22.23 14 PHE A CA 19
ATOM 11534 C C . PHE A 1 14 ? 0.754 -0.069 -6.002 1.00 2.33 14 PHE A C 19
ATOM 11535 O O . PHE A 1 14 ? -0.467 0.038 -6.063 1.00 2.13 14 PHE A O 19
ATOM 11552 N N . THR A 1 15 ? 1.396 -1.228 -6.138 1.00 25.22 15 THR A N 19
ATOM 11553 C CA . THR A 1 15 ? 0.718 -2.519 -6.323 1.00 13.01 15 THR A CA 19
ATOM 11554 C C . THR A 1 15 ? 1.471 -3.586 -5.501 1.00 20.53 15 THR A C 19
ATOM 11555 O O . THR A 1 15 ? 2.654 -3.837 -5.761 1.00 21.04 15 THR A O 19
ATOM 11566 N N . VAL A 1 16 ? 0.803 -4.201 -4.496 1.00 0.52 16 VAL A N 19
ATOM 11567 C CA . VAL A 1 16 ? 1.471 -5.109 -3.537 1.00 72.10 16 VAL A CA 19
ATOM 11568 C C . VAL A 1 16 ? 0.770 -6.489 -3.482 1.00 12.14 16 VAL A C 19
ATOM 11569 O O . VAL A 1 16 ? -0.431 -6.593 -3.213 1.00 23.52 16 VAL A O 19
ATOM 11582 N N . CYS A 1 17 ? 1.539 -7.544 -3.803 1.00 3.50 17 CYS A N 19
ATOM 11583 C CA . CYS A 1 17 ? 1.082 -8.942 -3.739 1.00 53.02 17 CYS A CA 19
ATOM 11584 C C . CYS A 1 17 ? 1.797 -9.644 -2.578 1.00 22.24 17 CYS A C 19
ATOM 11585 O O . CYS A 1 17 ? 2.950 -10.071 -2.716 1.00 34.45 17 CYS A O 19
ATOM 11592 N N . ARG A 1 18 ? 1.142 -9.686 -1.409 1.00 1.54 18 ARG A N 19
ATOM 11593 C CA . ARG A 1 18 ? 1.652 -10.400 -0.220 1.00 35.34 18 ARG A CA 19
ATOM 11594 C C . ARG A 1 18 ? 0.865 -11.722 -0.043 1.00 13.21 18 ARG A C 19
ATOM 11595 O O . ARG A 1 18 ? -0.292 -11.794 -0.457 1.00 22.25 18 ARG A O 19
ATOM 11616 N N . PRO A 1 19 ? 1.474 -12.789 0.585 1.00 24.21 19 PRO A N 19
ATOM 11617 C CA . PRO A 1 19 ? 0.821 -14.131 0.724 1.00 44.45 19 PRO A CA 19
ATOM 11618 C C . PRO A 1 19 ? -0.461 -14.138 1.593 1.00 20.25 19 PRO A C 19
ATOM 11619 O O . PRO A 1 19 ? -1.108 -15.184 1.723 1.00 65.34 19 PRO A O 19
ATOM 11630 N N . ASN A 1 20 ? -0.812 -12.978 2.181 1.00 54.10 20 ASN A N 19
ATOM 11631 C CA . ASN A 1 20 ? -2.023 -12.815 3.009 1.00 73.52 20 ASN A CA 19
ATOM 11632 C C . ASN A 1 20 ? -2.470 -11.326 3.052 1.00 63.05 20 ASN A C 19
ATOM 11633 O O . ASN A 1 20 ? -1.622 -10.423 2.962 1.00 31.22 20 ASN A O 19
ATOM 11644 N N . PRO A 1 21 ? -3.823 -11.048 3.188 1.00 11.32 21 PRO A N 19
ATOM 11645 C CA . PRO A 1 21 ? -4.368 -9.670 3.357 1.00 41.43 21 PRO A CA 19
ATOM 11646 C C . PRO A 1 21 ? -3.891 -8.992 4.666 1.00 34.30 21 PRO A C 19
ATOM 11647 O O . PRO A 1 21 ? -3.849 -7.766 4.755 1.00 33.54 21 PRO A O 19
ATOM 11658 N N . GLU A 1 22 ? -3.523 -9.829 5.656 1.00 44.34 22 GLU A N 19
ATOM 11659 C CA . GLU A 1 22 ? -3.001 -9.396 6.977 1.00 35.34 22 GLU A CA 19
ATOM 11660 C C . GLU A 1 22 ? -1.785 -8.450 6.818 1.00 61.33 22 GLU A C 19
ATOM 11661 O O . GLU A 1 22 ? -1.685 -7.418 7.499 1.00 34.54 22 GLU A O 19
ATOM 11673 N N . GLU A 1 23 ? -0.880 -8.822 5.899 1.00 53.43 23 GLU A N 19
ATOM 11674 C CA . GLU A 1 23 ? 0.311 -8.027 5.562 1.00 62.01 23 GLU A CA 19
ATOM 11675 C C . GLU A 1 23 ? -0.048 -6.868 4.613 1.00 51.12 23 GLU A C 19
ATOM 11676 O O . GLU A 1 23 ? 0.450 -5.757 4.802 1.00 11.42 23 GLU A O 19
ATOM 11688 N N . VAL A 1 24 ? -0.921 -7.144 3.608 1.00 24.43 24 VAL A N 19
ATOM 11689 C CA . VAL A 1 24 ? -1.300 -6.152 2.573 1.00 23.44 24 VAL A CA 19
ATOM 11690 C C . VAL A 1 24 ? -1.863 -4.870 3.222 1.00 31.21 24 VAL A C 19
ATOM 11691 O O . VAL A 1 24 ? -1.463 -3.775 2.853 1.00 70.52 24 VAL A O 19
ATOM 11704 N N . GLU A 1 25 ? -2.755 -5.032 4.214 1.00 43.43 25 GLU A N 19
ATOM 11705 C CA . GLU A 1 25 ? -3.386 -3.899 4.914 1.00 21.12 25 GLU A CA 19
ATOM 11706 C C . GLU A 1 25 ? -2.352 -3.062 5.685 1.00 12.22 25 GLU A C 19
ATOM 11707 O O . GLU A 1 25 ? -2.443 -1.834 5.715 1.00 52.20 25 GLU A O 19
ATOM 11719 N N . LYS A 1 26 ? -1.346 -3.746 6.255 1.00 50.04 26 LYS A N 19
ATOM 11720 C CA . LYS A 1 26 ? -0.279 -3.108 7.031 1.00 60.34 26 LYS A CA 19
ATOM 11721 C C . LYS A 1 26 ? 0.684 -2.346 6.082 1.00 3.03 26 LYS A C 19
ATOM 11722 O O . LYS A 1 26 ? 1.161 -1.261 6.419 1.00 50.34 26 LYS A O 19
ATOM 11741 N N . GLU A 1 27 ? 0.918 -2.911 4.877 1.00 14.42 27 GLU A N 19
ATOM 11742 C CA . GLU A 1 27 ? 1.796 -2.308 3.852 1.00 33.22 27 GLU A CA 19
ATOM 11743 C C . GLU A 1 27 ? 1.109 -1.112 3.195 1.00 61.05 27 GLU A C 19
ATOM 11744 O O . GLU A 1 27 ? 1.721 -0.063 2.996 1.00 45.44 27 GLU A O 19
ATOM 11756 N N . ALA A 1 28 ? -0.178 -1.291 2.896 1.00 42.42 28 ALA A N 19
ATOM 11757 C CA . ALA A 1 28 ? -0.949 -0.342 2.103 1.00 23.32 28 ALA A CA 19
ATOM 11758 C C . ALA A 1 28 ? -1.155 0.954 2.867 1.00 54.33 28 ALA A C 19
ATOM 11759 O O . ALA A 1 28 ? -0.823 2.025 2.358 1.00 74.11 28 ALA A O 19
ATOM 11766 N N . ARG A 1 29 ? -1.650 0.833 4.118 1.00 4.33 29 ARG A N 19
ATOM 11767 C CA . ARG A 1 29 ? -1.935 1.997 4.970 1.00 2.41 29 ARG A CA 19
ATOM 11768 C C . ARG A 1 29 ? -0.652 2.808 5.223 1.00 0.02 29 ARG A C 19
ATOM 11769 O O . ARG A 1 29 ? -0.642 4.018 5.050 1.00 2.51 29 ARG A O 19
ATOM 11790 N N . ARG A 1 30 ? 0.444 2.104 5.542 1.00 15.13 30 ARG A N 19
ATOM 11791 C CA . ARG A 1 30 ? 1.723 2.719 5.930 1.00 53.34 30 ARG A CA 19
ATOM 11792 C C . ARG A 1 30 ? 2.485 3.321 4.732 1.00 31.33 30 ARG A C 19
ATOM 11793 O O . ARG A 1 30 ? 3.245 4.279 4.913 1.00 60.24 30 ARG A O 19
ATOM 11814 N N . THR A 1 31 ? 2.299 2.756 3.519 1.00 74.13 31 THR A N 19
ATOM 11815 C CA . THR A 1 31 ? 2.849 3.365 2.283 1.00 40.23 31 THR A CA 19
ATOM 11816 C C . THR A 1 31 ? 2.124 4.700 2.014 1.00 42.14 31 THR A C 19
ATOM 11817 O O . THR A 1 31 ? 2.763 5.738 1.836 1.00 30.50 31 THR A O 19
ATOM 11828 N N . LYS A 1 32 ? 0.777 4.641 2.060 1.00 51.22 32 LYS A N 19
ATOM 11829 C CA . LYS A 1 32 ? -0.116 5.806 1.875 1.00 40.53 32 LYS A CA 19
ATOM 11830 C C . LYS A 1 32 ? 0.221 6.936 2.880 1.00 55.13 32 LYS A C 19
ATOM 11831 O O . LYS A 1 32 ? 0.298 8.114 2.504 1.00 12.03 32 LYS A O 19
ATOM 11850 N N . GLU A 1 33 ? 0.453 6.545 4.152 1.00 14.02 33 GLU A N 19
ATOM 11851 C CA . GLU A 1 33 ? 0.760 7.483 5.243 1.00 2.22 33 GLU A CA 19
ATOM 11852 C C . GLU A 1 33 ? 2.149 8.125 5.053 1.00 4.34 33 GLU A C 19
ATOM 11853 O O . GLU A 1 33 ? 2.266 9.347 5.106 1.00 64.30 33 GLU A O 19
ATOM 11865 N N . GLU A 1 34 ? 3.177 7.292 4.782 1.00 24.12 34 GLU A N 19
ATOM 11866 C CA . GLU A 1 34 ? 4.600 7.727 4.752 1.00 32.41 34 GLU A CA 19
ATOM 11867 C C . GLU A 1 34 ? 4.883 8.714 3.601 1.00 34.43 34 GLU A C 19
ATOM 11868 O O . GLU A 1 34 ? 5.760 9.575 3.716 1.00 31.00 34 GLU A O 19
ATOM 11880 N N . GLU A 1 35 ? 4.136 8.595 2.496 1.00 42.21 35 GLU A N 19
ATOM 11881 C CA . GLU A 1 35 ? 4.271 9.526 1.354 1.00 73.40 35 GLU A CA 19
ATOM 11882 C C . GLU A 1 35 ? 3.717 10.926 1.701 1.00 52.03 35 GLU A C 19
ATOM 11883 O O . GLU A 1 35 ? 4.176 11.942 1.158 1.00 2.41 35 GLU A O 19
ATOM 11895 N N . CYS A 1 36 ? 2.735 10.956 2.617 1.00 33.33 36 CYS A N 19
ATOM 11896 C CA . CYS A 1 36 ? 2.128 12.205 3.124 1.00 45.32 36 CYS A CA 19
ATOM 11897 C C . CYS A 1 36 ? 2.739 12.627 4.487 1.00 54.12 36 CYS A C 19
ATOM 11898 O O . CYS A 1 36 ? 2.492 13.738 4.961 1.00 11.31 36 CYS A O 19
ATOM 11905 N N . ARG A 1 37 ? 3.534 11.731 5.111 1.00 62.54 37 ARG A N 19
ATOM 11906 C CA . ARG A 1 37 ? 4.142 11.961 6.446 1.00 61.52 37 ARG A CA 19
ATOM 11907 C C . ARG A 1 37 ? 5.674 11.901 6.342 1.00 32.32 37 ARG A C 19
ATOM 11908 O O . ARG A 1 37 ? 6.248 10.869 5.999 1.00 23.14 37 ARG A O 19
ATOM 11929 N N . LYS A 1 38 ? 6.312 13.033 6.638 1.00 13.05 38 LYS A N 19
ATOM 11930 C CA . LYS A 1 38 ? 7.769 13.184 6.627 1.00 64.42 38 LYS A CA 19
ATOM 11931 C C . LYS A 1 38 ? 8.292 12.989 8.068 1.00 10.52 38 LYS A C 19
ATOM 11932 O O . LYS A 1 38 ? 7.890 13.768 8.961 1.00 42.44 38 LYS A O 19
ATOM 11952 N N . GLN A 1 1 ? -3.781 -9.408 -8.788 1.00 43.31 1 GLN A N 20
ATOM 11953 C CA . GLN A 1 1 ? -2.468 -9.592 -8.129 1.00 70.32 1 GLN A CA 20
ATOM 11954 C C . GLN A 1 1 ? -1.856 -8.223 -7.814 1.00 50.23 1 GLN A C 20
ATOM 11955 O O . GLN A 1 1 ? -1.955 -7.313 -8.642 1.00 63.41 1 GLN A O 20
ATOM 11971 N N . CYS A 1 2 ? -1.253 -8.099 -6.607 1.00 4.25 2 CYS A N 20
ATOM 11972 C CA . CYS A 1 2 ? -0.572 -6.877 -6.128 1.00 23.41 2 CYS A CA 20
ATOM 11973 C C . CYS A 1 2 ? -1.550 -5.684 -5.994 1.00 4.42 2 CYS A C 20
ATOM 11974 O O . CYS A 1 2 ? -1.861 -5.014 -6.994 1.00 44.45 2 CYS A O 20
ATOM 11981 N N . TYR A 1 3 ? -2.030 -5.451 -4.744 1.00 53.52 3 TYR A N 20
ATOM 11982 C CA . TYR A 1 3 ? -3.036 -4.412 -4.410 1.00 73.44 3 TYR A CA 20
ATOM 11983 C C . TYR A 1 3 ? -2.606 -3.029 -4.931 1.00 44.11 3 TYR A C 20
ATOM 11984 O O . TYR A 1 3 ? -1.563 -2.518 -4.525 1.00 0.25 3 TYR A O 20
ATOM 12002 N N . THR A 1 4 ? -3.409 -2.456 -5.840 1.00 4.32 4 THR A N 20
ATOM 12003 C CA . THR A 1 4 ? -3.118 -1.174 -6.478 1.00 63.34 4 THR A CA 20
ATOM 12004 C C . THR A 1 4 ? -3.842 -0.036 -5.730 1.00 23.35 4 THR A C 20
ATOM 12005 O O . THR A 1 4 ? -5.073 -0.024 -5.640 1.00 0.32 4 THR A O 20
ATOM 12016 N N . PHE A 1 5 ? -3.055 0.896 -5.173 1.00 2.52 5 PHE A N 20
ATOM 12017 C CA . PHE A 1 5 ? -3.549 2.071 -4.425 1.00 5.20 5 PHE A CA 20
ATOM 12018 C C . PHE A 1 5 ? -2.705 3.292 -4.810 1.00 2.21 5 PHE A C 20
ATOM 12019 O O . PHE A 1 5 ? -1.488 3.185 -4.951 1.00 52.34 5 PHE A O 20
ATOM 12036 N N . ARG A 1 6 ? -3.351 4.453 -4.958 1.00 31.32 6 ARG A N 20
ATOM 12037 C CA . ARG A 1 6 ? -2.718 5.670 -5.492 1.00 24.24 6 ARG A CA 20
ATOM 12038 C C . ARG A 1 6 ? -2.756 6.762 -4.431 1.00 62.52 6 ARG A C 20
ATOM 12039 O O . ARG A 1 6 ? -3.745 6.903 -3.712 1.00 10.42 6 ARG A O 20
ATOM 12060 N N . SER A 1 7 ? -1.679 7.546 -4.366 1.00 25.03 7 SER A N 20
ATOM 12061 C CA . SER A 1 7 ? -1.520 8.605 -3.379 1.00 34.13 7 SER A CA 20
ATOM 12062 C C . SER A 1 7 ? -1.133 9.916 -4.073 1.00 41.12 7 SER A C 20
ATOM 12063 O O . SER A 1 7 ? -0.113 9.971 -4.752 1.00 63.43 7 SER A O 20
ATOM 12071 N N . GLU A 1 8 ? -1.965 10.960 -3.899 1.00 53.14 8 GLU A N 20
ATOM 12072 C CA . GLU A 1 8 ? -1.734 12.307 -4.460 1.00 10.14 8 GLU A CA 20
ATOM 12073 C C . GLU A 1 8 ? -0.544 13.016 -3.776 1.00 4.13 8 GLU A C 20
ATOM 12074 O O . GLU A 1 8 ? 0.053 13.926 -4.348 1.00 1.21 8 GLU A O 20
ATOM 12086 N N . CYS A 1 9 ? -0.172 12.561 -2.566 1.00 73.43 9 CYS A N 20
ATOM 12087 C CA . CYS A 1 9 ? 0.959 13.125 -1.799 1.00 5.31 9 CYS A CA 20
ATOM 12088 C C . CYS A 1 9 ? 2.336 12.785 -2.435 1.00 51.02 9 CYS A C 20
ATOM 12089 O O . CYS A 1 9 ? 3.376 13.264 -1.970 1.00 74.34 9 CYS A O 20
ATOM 12096 N N . THR A 1 10 ? 2.326 11.964 -3.497 1.00 30.42 10 THR A N 20
ATOM 12097 C CA . THR A 1 10 ? 3.532 11.520 -4.218 1.00 1.20 10 THR A CA 20
ATOM 12098 C C . THR A 1 10 ? 3.216 11.374 -5.724 1.00 23.52 10 THR A C 20
ATOM 12099 O O . THR A 1 10 ? 4.132 11.233 -6.544 1.00 13.32 10 THR A O 20
ATOM 12110 N N . ASN A 1 11 ? 1.886 11.382 -6.046 1.00 31.12 11 ASN A N 20
ATOM 12111 C CA . ASN A 1 11 ? 1.304 11.160 -7.397 1.00 1.12 11 ASN A CA 20
ATOM 12112 C C . ASN A 1 11 ? 1.317 9.661 -7.818 1.00 12.35 11 ASN A C 20
ATOM 12113 O O . ASN A 1 11 ? 0.455 9.228 -8.595 1.00 1.20 11 ASN A O 20
ATOM 12124 N N . LYS A 1 12 ? 2.250 8.875 -7.254 1.00 2.41 12 LYS A N 20
ATOM 12125 C CA . LYS A 1 12 ? 2.487 7.469 -7.647 1.00 34.11 12 LYS A CA 20
ATOM 12126 C C . LYS A 1 12 ? 1.372 6.504 -7.192 1.00 51.44 12 LYS A C 20
ATOM 12127 O O . LYS A 1 12 ? 0.702 6.715 -6.172 1.00 51.45 12 LYS A O 20
ATOM 12146 N N . GLU A 1 13 ? 1.210 5.442 -8.006 1.00 70.34 13 GLU A N 20
ATOM 12147 C CA . GLU A 1 13 ? 0.427 4.238 -7.678 1.00 32.41 13 GLU A CA 20
ATOM 12148 C C . GLU A 1 13 ? 1.374 3.170 -7.111 1.00 20.22 13 GLU A C 20
ATOM 12149 O O . GLU A 1 13 ? 2.562 3.154 -7.456 1.00 62.45 13 GLU A O 20
ATOM 12161 N N . PHE A 1 14 ? 0.853 2.265 -6.270 1.00 3.34 14 PHE A N 20
ATOM 12162 C CA . PHE A 1 14 ? 1.662 1.224 -5.601 1.00 61.21 14 PHE A CA 20
ATOM 12163 C C . PHE A 1 14 ? 0.957 -0.119 -5.713 1.00 53.43 14 PHE A C 20
ATOM 12164 O O . PHE A 1 14 ? -0.261 -0.186 -5.583 1.00 3.15 14 PHE A O 20
ATOM 12181 N N . THR A 1 15 ? 1.732 -1.176 -5.949 1.00 64.41 15 THR A N 20
ATOM 12182 C CA . THR A 1 15 ? 1.237 -2.546 -6.066 1.00 54.34 15 THR A CA 20
ATOM 12183 C C . THR A 1 15 ? 2.005 -3.436 -5.073 1.00 14.31 15 THR A C 20
ATOM 12184 O O . THR A 1 15 ? 3.241 -3.470 -5.118 1.00 34.11 15 THR A O 20
ATOM 12195 N N . VAL A 1 16 ? 1.288 -4.127 -4.151 1.00 43.33 16 VAL A N 20
ATOM 12196 C CA . VAL A 1 16 ? 1.922 -5.001 -3.137 1.00 41.23 16 VAL A CA 20
ATOM 12197 C C . VAL A 1 16 ? 1.250 -6.401 -3.099 1.00 64.53 16 VAL A C 20
ATOM 12198 O O . VAL A 1 16 ? 0.062 -6.542 -2.784 1.00 73.05 16 VAL A O 20
ATOM 12211 N N . CYS A 1 17 ? 2.023 -7.430 -3.496 1.00 1.24 17 CYS A N 20
ATOM 12212 C CA . CYS A 1 17 ? 1.610 -8.847 -3.410 1.00 4.33 17 CYS A CA 20
ATOM 12213 C C . CYS A 1 17 ? 2.118 -9.449 -2.100 1.00 61.53 17 CYS A C 20
ATOM 12214 O O . CYS A 1 17 ? 3.326 -9.554 -1.905 1.00 32.22 17 CYS A O 20
ATOM 12221 N N . ARG A 1 18 ? 1.189 -9.809 -1.202 1.00 25.44 18 ARG A N 20
ATOM 12222 C CA . ARG A 1 18 ? 1.500 -10.448 0.093 1.00 2.12 18 ARG A CA 20
ATOM 12223 C C . ARG A 1 18 ? 0.819 -11.829 0.160 1.00 2.13 18 ARG A C 20
ATOM 12224 O O . ARG A 1 18 ? -0.265 -11.999 -0.419 1.00 41.41 18 ARG A O 20
ATOM 12245 N N . PRO A 1 19 ? 1.440 -12.848 0.860 1.00 64.02 19 PRO A N 20
ATOM 12246 C CA . PRO A 1 19 ? 0.881 -14.235 0.953 1.00 11.44 19 PRO A CA 20
ATOM 12247 C C . PRO A 1 19 ? -0.497 -14.289 1.653 1.00 55.33 19 PRO A C 20
ATOM 12248 O O . PRO A 1 19 ? -1.228 -15.275 1.514 1.00 70.21 19 PRO A O 20
ATOM 12259 N N . ASN A 1 20 ? -0.816 -13.226 2.407 1.00 73.54 20 ASN A N 20
ATOM 12260 C CA . ASN A 1 20 ? -2.133 -13.020 3.036 1.00 63.52 20 ASN A CA 20
ATOM 12261 C C . ASN A 1 20 ? -2.523 -11.529 2.913 1.00 44.22 20 ASN A C 20
ATOM 12262 O O . ASN A 1 20 ? -1.636 -10.657 2.958 1.00 10.52 20 ASN A O 20
ATOM 12273 N N . PRO A 1 21 ? -3.842 -11.199 2.726 1.00 1.01 21 PRO A N 20
ATOM 12274 C CA . PRO A 1 21 ? -4.306 -9.791 2.657 1.00 74.33 21 PRO A CA 20
ATOM 12275 C C . PRO A 1 21 ? -4.113 -9.005 3.977 1.00 1.40 21 PRO A C 20
ATOM 12276 O O . PRO A 1 21 ? -4.228 -7.781 3.956 1.00 50.44 21 PRO A O 20
ATOM 12287 N N . GLU A 1 22 ? -3.802 -9.701 5.106 1.00 15.15 22 GLU A N 20
ATOM 12288 C CA . GLU A 1 22 ? -3.546 -9.029 6.405 1.00 24.10 22 GLU A CA 20
ATOM 12289 C C . GLU A 1 22 ? -2.311 -8.132 6.302 1.00 31.32 22 GLU A C 20
ATOM 12290 O O . GLU A 1 22 ? -2.318 -6.993 6.772 1.00 23.52 22 GLU A O 20
ATOM 12302 N N . GLU A 1 23 ? -1.245 -8.690 5.699 1.00 14.10 23 GLU A N 20
ATOM 12303 C CA . GLU A 1 23 ? 0.001 -7.966 5.460 1.00 25.12 23 GLU A CA 20
ATOM 12304 C C . GLU A 1 23 ? -0.253 -6.773 4.534 1.00 14.44 23 GLU A C 20
ATOM 12305 O O . GLU A 1 23 ? 0.336 -5.725 4.736 1.00 72.55 23 GLU A O 20
ATOM 12317 N N . VAL A 1 24 ? -1.157 -6.939 3.535 1.00 30.32 24 VAL A N 20
ATOM 12318 C CA . VAL A 1 24 ? -1.547 -5.837 2.635 1.00 13.44 24 VAL A CA 20
ATOM 12319 C C . VAL A 1 24 ? -2.183 -4.690 3.445 1.00 52.52 24 VAL A C 20
ATOM 12320 O O . VAL A 1 24 ? -1.926 -3.530 3.157 1.00 74.32 24 VAL A O 20
ATOM 12333 N N . GLU A 1 25 ? -2.994 -5.034 4.472 1.00 62.13 25 GLU A N 20
ATOM 12334 C CA . GLU A 1 25 ? -3.651 -4.036 5.345 1.00 73.31 25 GLU A CA 20
ATOM 12335 C C . GLU A 1 25 ? -2.607 -3.137 6.022 1.00 52.14 25 GLU A C 20
ATOM 12336 O O . GLU A 1 25 ? -2.811 -1.928 6.141 1.00 32.34 25 GLU A O 20
ATOM 12348 N N . LYS A 1 26 ? -1.488 -3.752 6.436 1.00 42.14 26 LYS A N 20
ATOM 12349 C CA . LYS A 1 26 ? -0.391 -3.065 7.137 1.00 54.50 26 LYS A CA 20
ATOM 12350 C C . LYS A 1 26 ? 0.428 -2.217 6.142 1.00 30.32 26 LYS A C 20
ATOM 12351 O O . LYS A 1 26 ? 0.526 -0.999 6.286 1.00 14.10 26 LYS A O 20
ATOM 12370 N N . GLU A 1 27 ? 0.941 -2.896 5.091 1.00 53.03 27 GLU A N 20
ATOM 12371 C CA . GLU A 1 27 ? 1.869 -2.325 4.101 1.00 11.51 27 GLU A CA 20
ATOM 12372 C C . GLU A 1 27 ? 1.228 -1.170 3.332 1.00 73.01 27 GLU A C 20
ATOM 12373 O O . GLU A 1 27 ? 1.870 -0.148 3.134 1.00 63.41 27 GLU A O 20
ATOM 12385 N N . ALA A 1 28 ? -0.041 -1.348 2.920 1.00 64.12 28 ALA A N 20
ATOM 12386 C CA . ALA A 1 28 ? -0.761 -0.367 2.100 1.00 53.22 28 ALA A CA 20
ATOM 12387 C C . ALA A 1 28 ? -0.904 0.957 2.834 1.00 55.31 28 ALA A C 20
ATOM 12388 O O . ALA A 1 28 ? -0.444 1.981 2.337 1.00 42.40 28 ALA A O 20
ATOM 12395 N N . ARG A 1 29 ? -1.458 0.906 4.064 1.00 2.55 29 ARG A N 20
ATOM 12396 C CA . ARG A 1 29 ? -1.764 2.122 4.841 1.00 11.44 29 ARG A CA 20
ATOM 12397 C C . ARG A 1 29 ? -0.486 2.793 5.380 1.00 65.13 29 ARG A C 20
ATOM 12398 O O . ARG A 1 29 ? -0.459 4.006 5.570 1.00 35.03 29 ARG A O 20
ATOM 12419 N N . ARG A 1 30 ? 0.564 1.985 5.634 1.00 34.13 30 ARG A N 20
ATOM 12420 C CA . ARG A 1 30 ? 1.882 2.493 6.042 1.00 61.25 30 ARG A CA 20
ATOM 12421 C C . ARG A 1 30 ? 2.539 3.247 4.884 1.00 53.54 30 ARG A C 20
ATOM 12422 O O . ARG A 1 30 ? 3.098 4.307 5.101 1.00 10.12 30 ARG A O 20
ATOM 12443 N N . THR A 1 31 ? 2.427 2.692 3.660 1.00 70.45 31 THR A N 20
ATOM 12444 C CA . THR A 1 31 ? 2.933 3.338 2.421 1.00 63.54 31 THR A CA 20
ATOM 12445 C C . THR A 1 31 ? 2.154 4.630 2.129 1.00 34.31 31 THR A C 20
ATOM 12446 O O . THR A 1 31 ? 2.730 5.620 1.694 1.00 73.22 31 THR A O 20
ATOM 12457 N N . LYS A 1 32 ? 0.838 4.608 2.410 1.00 61.14 32 LYS A N 20
ATOM 12458 C CA . LYS A 1 32 ? -0.049 5.765 2.234 1.00 52.12 32 LYS A CA 20
ATOM 12459 C C . LYS A 1 32 ? 0.430 6.964 3.083 1.00 42.21 32 LYS A C 20
ATOM 12460 O O . LYS A 1 32 ? 0.536 8.087 2.580 1.00 21.33 32 LYS A O 20
ATOM 12479 N N . GLU A 1 33 ? 0.731 6.694 4.361 1.00 2.44 33 GLU A N 20
ATOM 12480 C CA . GLU A 1 33 ? 1.225 7.701 5.313 1.00 13.44 33 GLU A CA 20
ATOM 12481 C C . GLU A 1 33 ? 2.713 8.054 5.071 1.00 63.40 33 GLU A C 20
ATOM 12482 O O . GLU A 1 33 ? 3.126 9.184 5.318 1.00 63.21 33 GLU A O 20
ATOM 12494 N N . GLU A 1 34 ? 3.499 7.074 4.592 1.00 73.31 34 GLU A N 20
ATOM 12495 C CA . GLU A 1 34 ? 4.965 7.220 4.383 1.00 34.13 34 GLU A CA 20
ATOM 12496 C C . GLU A 1 34 ? 5.259 8.129 3.184 1.00 54.51 34 GLU A C 20
ATOM 12497 O O . GLU A 1 34 ? 6.208 8.914 3.189 1.00 22.43 34 GLU A O 20
ATOM 12509 N N . GLU A 1 35 ? 4.422 8.010 2.163 1.00 24.13 35 GLU A N 20
ATOM 12510 C CA . GLU A 1 35 ? 4.498 8.831 0.954 1.00 74.53 35 GLU A CA 20
ATOM 12511 C C . GLU A 1 35 ? 3.845 10.202 1.167 1.00 1.43 35 GLU A C 20
ATOM 12512 O O . GLU A 1 35 ? 4.020 11.108 0.350 1.00 53.30 35 GLU A O 20
ATOM 12524 N N . CYS A 1 36 ? 3.070 10.340 2.256 1.00 0.22 36 CYS A N 20
ATOM 12525 C CA . CYS A 1 36 ? 2.404 11.600 2.619 1.00 41.35 36 CYS A CA 20
ATOM 12526 C C . CYS A 1 36 ? 2.969 12.174 3.940 1.00 51.01 36 CYS A C 20
ATOM 12527 O O . CYS A 1 36 ? 2.353 13.063 4.539 1.00 1.22 36 CYS A O 20
ATOM 12534 N N . ARG A 1 37 ? 4.171 11.695 4.366 1.00 34.23 37 ARG A N 20
ATOM 12535 C CA . ARG A 1 37 ? 4.768 12.068 5.680 1.00 51.32 37 ARG A CA 20
ATOM 12536 C C . ARG A 1 37 ? 5.125 13.565 5.755 1.00 42.24 37 ARG A C 20
ATOM 12537 O O . ARG A 1 37 ? 5.057 14.166 6.833 1.00 21.12 37 ARG A O 20
ATOM 12558 N N . LYS A 1 38 ? 5.497 14.151 4.601 1.00 24.42 38 LYS A N 20
ATOM 12559 C CA . LYS A 1 38 ? 5.903 15.566 4.504 1.00 15.40 38 LYS A CA 20
ATOM 12560 C C . LYS A 1 38 ? 4.621 16.431 4.350 1.00 53.11 38 LYS A C 20
ATOM 12561 O O . LYS A 1 38 ? 4.211 17.076 5.335 1.00 55.32 38 LYS A O 20
#